Protein 3VDG (pdb70)

Sequence (424 aa):
SMAHNRIRITGARVTPVAFADPPLLNTVGVHQPYALRAVIQLDTDAGLTGLGETYADTVHLERLQQAAAHHAIVGRSSVFSTNVIRALISDALGGDRTGDGSGLAGMMITSSASVVDRVFSPFEVACLDVQGQVTGRPVSDLLGGAVRDDAVPFSAYLFYKWAAHPGAEPDGWGAALDPDGIVAQARRMIDEYGFSSAIKLKGGVFAPEEEEMAAVEALRAAFPDHPLRLDPNAAWTPQTSVKVAAGLEGVLEYLEDPTPGLDGMAEVAAQQAPMPLATNMCVVAFDQLPAAVAKNSVQVVLSDHHYWGGLQRSRLLAGICDTFGLGLSMHSNSHLGISLAAMVHLAAATPNLTYACDTHWPWRHEDVVAPGALNFCDGEEVQQVPATPGLGVEIDEDALAALHEQYLRCGIRDRDDTGYMRSIDPGFNASGPRW

Radius of gyration: 20.63 Å; Cα contacts (8 Å, |Δi|>4): 1015; chains: 1; bounding box: 47×49×54 Å

Secondary structure (DSSP, 8-state):
--GGG--BEEEEEEEEEEEE---BEETTEE--SEEEEEEEEEEETTS-EEEEEE---HHHHHHHHHHHHHHTT-BTT-HHHHHHHHHHHHTS---S--TTTTTTS--S-HHHHHHHHHHHHHHHHHHHHHT-BGGGGTT--SSSEEEB-EEEE-B-SSSTTS---SS--B-SHHHHHHHHHHHHHHH--SSEEEE-SSS-HHHHHHHHHHHHHH-TTS-EEEE-TT-S-HHHHHHHHHHTTTT-SEEE--SSSHHHHHHHHHH-SSPEEESSS--SGGGHHHHHHHT--SEEEE-HHHHTSHHHHHHHHHHHHHHT-EEEE---S--HHHHHHHHHHHHT-TT--SPBP--GGG----SB-SSSS-EETTEEEPP-SSBTS--B-HHHHHHHHHHHHHH---S--HHHHHHHHSTT----S---

Organism: Mycolicibacterium smegmatis (strain ATCC 700084 / mc(2)155) (NCBI:txid246196)

CATH classification: 3.30.390.10 (+1 more: 3.20.20.120)

Nearest PDB structures (foldseek):
  3vdg-assembly1_A-2  TM=1.002E+00  e=8.356E-95  Mycolicibacterium smegmatis MC2 155
  3vfc-assembly1_A-2  TM=9.867E-01  e=6.190E-87  Mycolicibacterium smegmatis MC2 155
  3va8-assembly1_A-2  TM=9.850E-01  e=1.038E-68  Fusarium graminearum
  3vc6-assembly1_A  TM=9.756E-01  e=5.191E-68  Thermobispora bispora DSM 43833
  4dhg-assembly2_D  TM=9.791E-01  e=2.654E-66  Thermobispora bispora DSM 43833

InterPro domains:
  IPR013342 Mandelate racemase, C-terminal domain [PF13378] (175-387)
  IPR013342 Mandelate racemase, C-terminal domain [SM00922] (172-266)
  IPR029017 Enolase-like, N-terminal [G3DSA:3.30.390.10] (8-395)
  IPR029017 Enolase-like, N-terminal [SSF54826] (6-138)
  IPR034593 D-galactonate dehydratase DgoD-like [PTHR48080] (31-394)
  IPR034598 D-Glucarate dehydratase-like [cd03323] (7-398)
  IPR036849 Enolase-like, C-terminal domain superfamily [G3DSA:3.20.20.120] (139-382)
  IPR036849 Enolase-like, C-terminal domain superfamily [SSF51604] (138-395)

B-factor: mean 29.94, std 13.61, range [5.94, 162.07]

Foldseek 3Di:
DDPVVFKFWAFKDKFKFWFAFAQFDALQFTFDRIAIKIWIWTAIPVRDTFIFMAAFFPVLVVLLRLLRVQRHPDGLVPLVVSLVSSCVSVVHWDWQCQFSNQSLATGFISSQLNQARSNQRSLLVVLVVVFFESLVVLQHFPDQWAFAAAEFGQHAQGDPPDDGDPLHGQDALVSRLSSVVVRCVQFQHQAYEYRASDDDLVRVLVNLVSNCVVRVRHAYEYENSAQDFLVVLLVSLVSCPPRHQEYENPHDDQQSLLSNCVRHNHWYEYCHQDVEPVSVVVNLVSVSGQEYAAESSRHRHQNSSLVVLVVCVVSRHAYEHDEDADADSSVLRVTSSLRNRPRHPDHHYDPVVRGDAHFWDDDQFGRDNRITGRGGTGGSRTHGPVVSSVVRSVVVVPVPDNTTHSNVSRCVVVVVDGSDHNPD

Structure (mmCIF, N/CA/C/O backbone):
data_3VDG
#
_entry.id   3VDG
#
_cell.length_a   94.949
_cell.length_b   94.949
_cell.length_c   259.752
_cell.angle_alpha   90.00
_cell.angle_beta   90.00
_cell.angle_gamma   120.00
#
_symmetry.space_group_name_H-M   'P 61 2 2'
#
loop_
_entity.id
_entity.type
_entity.pdbx_description
1 polymer 'Probable glucarate dehydratase'
2 non-polymer 'FORMIC ACID'
3 non-polymer 'SODIUM ION'
4 non-polymer 'CHLORIDE ION'
5 non-polymer 'ACETATE ION'
6 water water
#
loop_
_atom_site.group_PDB
_atom_site.id
_atom_site.type_symbol
_atom_site.label_atom_id
_atom_site.label_alt_id
_atom_site.label_comp_id
_atom_site.label_asym_id
_atom_site.label_entity_id
_atom_site.label_seq_id
_atom_site.pdbx_PDB_ins_code
_atom_site.Cartn_x
_atom_site.Cartn_y
_atom_site.Cartn_z
_atom_site.occupancy
_atom_site.B_iso_or_equiv
_atom_site.auth_seq_id
_atom_site.auth_comp_id
_atom_site.auth_asym_id
_atom_site.auth_atom_id
_atom_site.pdbx_PDB_model_num
ATOM 1 N N . SER A 1 22 ? 93.513 63.833 22.663 1.00 48.74 0 SER A N 1
ATOM 2 C CA . SER A 1 22 ? 92.545 64.200 21.570 1.00 93.31 0 SER A CA 1
ATOM 3 C C . SER A 1 22 ? 91.048 64.192 21.968 1.00 42.80 0 SER A C 1
ATOM 4 O O . SER A 1 22 ? 90.274 65.029 21.491 1.00 69.49 0 SER A O 1
ATOM 7 N N . MET A 1 23 ? 90.628 63.248 22.809 1.00 56.97 1 MET A N 1
ATOM 8 C CA . MET A 1 23 ? 89.217 63.197 23.233 1.00 42.06 1 MET A CA 1
ATOM 9 C C . MET A 1 23 ? 88.994 63.773 24.628 1.00 29.49 1 MET A C 1
ATOM 10 O O . MET A 1 23 ? 89.147 63.072 25.630 1.00 25.07 1 MET A O 1
ATOM 15 N N . ALA A 1 24 ? 88.636 65.051 24.679 1.00 21.34 2 ALA A N 1
ATOM 16 C CA . ALA A 1 24 ? 88.379 65.710 25.955 1.00 21.70 2 ALA A CA 1
ATOM 17 C C . ALA A 1 24 ? 87.268 64.934 26.682 1.00 20.45 2 ALA A C 1
ATOM 18 O O . ALA A 1 24 ? 86.307 64.487 26.045 1.00 22.60 2 ALA A O 1
ATOM 20 N N . HIS A 1 25 ? 87.427 64.763 28.002 1.00 21.42 3 HIS A N 1
ATOM 21 C CA . HIS A 1 25 ? 86.459 64.082 28.879 1.00 22.49 3 HIS A CA 1
ATOM 22 C C . HIS A 1 25 ? 86.202 62.686 28.440 1.00 25.60 3 HIS A C 1
ATOM 23 O O . HIS A 1 25 ? 85.169 62.106 28.786 1.00 22.49 3 HIS A O 1
ATOM 30 N N . ASN A 1 26 ? 87.151 62.131 27.685 1.00 21.42 4 ASN A N 1
ATOM 31 C CA . ASN A 1 26 ? 87.028 60.779 27.152 1.00 27.46 4 ASN A CA 1
ATOM 32 C C . ASN A 1 26 ? 85.706 60.619 26.390 1.00 28.76 4 ASN A C 1
ATOM 33 O O . ASN A 1 26 ? 85.071 59.545 26.389 1.00 25.05 4 ASN A O 1
ATOM 38 N N . ARG A 1 27 ? 85.311 61.694 25.721 1.00 20.35 5 ARG A N 1
ATOM 39 C CA . ARG A 1 27 ? 83.993 61.772 25.087 1.00 21.34 5 ARG A CA 1
ATOM 40 C C . ARG A 1 27 ? 84.110 61.995 23.583 1.00 27.68 5 ARG A C 1
ATOM 41 O O . ARG A 1 27 ? 84.906 62.829 23.116 1.00 21.61 5 ARG A O 1
ATOM 49 N N . ILE A 1 28 ? 83.333 61.229 22.824 1.00 17.73 6 ILE A N 1
ATOM 50 C CA . ILE A 1 28 ? 83.241 61.431 21.371 1.00 16.29 6 ILE A CA 1
ATOM 51 C C . ILE A 1 28 ? 81.772 61.446 20.978 1.00 20.41 6 ILE A C 1
ATOM 52 O O . ILE A 1 28 ? 81.058 60.452 21.109 1.00 21.62 6 ILE A O 1
ATOM 57 N N . ARG A 1 29 ? 81.311 62.597 20.533 1.00 18.00 7 ARG A N 1
ATOM 58 C CA . ARG A 1 29 ? 79.897 62.809 20.395 1.00 20.28 7 ARG A CA 1
ATOM 59 C C . ARG A 1 29 ? 79.569 63.429 19.040 1.00 21.54 7 ARG A C 1
ATOM 60 O O . ARG A 1 29 ? 80.440 63.975 18.347 1.00 22.61 7 ARG A O 1
ATOM 68 N N . ILE A 1 30 ? 78.307 63.333 18.673 1.00 22.22 8 ILE A N 1
ATOM 69 C CA . ILE A 1 30 ? 77.855 63.731 17.356 1.00 23.59 8 ILE A CA 1
ATOM 70 C C . ILE A 1 30 ? 77.746 65.254 17.270 1.00 20.84 8 ILE A C 1
ATOM 71 O O . ILE A 1 30 ? 77.185 65.883 18.174 1.00 21.96 8 ILE A O 1
ATOM 76 N N . THR A 1 31 ? 78.266 65.833 16.184 1.00 21.63 9 THR A N 1
ATOM 77 C CA . THR A 1 31 ? 78.137 67.273 15.962 1.00 25.50 9 THR A CA 1
ATOM 78 C C . THR A 1 31 ? 77.124 67.584 14.853 1.00 33.67 9 THR A C 1
ATOM 79 O O . THR A 1 31 ? 76.619 68.689 14.756 1.00 25.65 9 THR A O 1
ATOM 83 N N . GLY A 1 32 ? 76.802 66.595 14.029 1.00 23.62 10 GLY A N 1
ATOM 84 C CA . GLY A 1 32 ? 75.875 66.815 12.922 1.00 23.29 10 GLY A CA 1
ATOM 85 C C . GLY A 1 32 ? 75.871 65.612 12.003 1.00 26.91 10 GLY A C 1
ATOM 86 O O . GLY A 1 32 ? 76.672 64.692 12.177 1.00 24.14 10 GLY A O 1
ATOM 87 N N . ALA A 1 33 ? 74.944 65.600 11.047 1.00 23.58 11 ALA A N 1
ATOM 88 C CA . ALA A 1 33 ? 74.927 64.579 10.009 1.00 26.93 11 ALA A CA 1
ATOM 89 C C . ALA A 1 33 ? 74.655 65.232 8.662 1.00 33.38 11 ALA A C 1
ATOM 90 O O . ALA A 1 33 ? 73.825 66.134 8.549 1.00 29.38 11 ALA A O 1
ATOM 92 N N . ARG A 1 34 ? 75.370 64.775 7.648 1.00 21.19 12 ARG A N 1
ATOM 93 C CA . ARG A 1 34 ? 75.117 65.166 6.265 1.00 24.39 12 ARG A CA 1
ATOM 94 C C . ARG A 1 34 ? 74.411 63.994 5.582 1.00 28.41 12 ARG A C 1
ATOM 95 O O . ARG A 1 34 ? 74.955 62.894 5.535 1.00 26.89 12 ARG A O 1
ATOM 103 N N . VAL A 1 35 ? 73.196 64.230 5.095 1.00 24.57 13 VAL A N 1
ATOM 104 C CA . VAL A 1 35 ? 72.410 63.217 4.382 1.00 25.00 13 VAL A CA 1
ATOM 105 C C . VAL A 1 35 ? 72.406 63.545 2.879 1.00 25.34 13 VAL A C 1
ATOM 106 O O . VAL A 1 35 ? 71.946 64.612 2.483 1.00 25.04 13 VAL A O 1
ATOM 110 N N . THR A 1 36 ? 72.925 62.639 2.053 1.00 23.84 14 THR A N 1
ATOM 111 C CA . THR A 1 36 ? 73.051 62.871 0.614 1.00 22.90 14 THR A CA 1
ATOM 112 C C . THR A 1 36 ? 72.249 61.829 -0.168 1.00 27.37 14 THR A C 1
ATOM 113 O O . THR A 1 36 ? 72.641 60.660 -0.231 1.00 22.11 14 THR A O 1
ATOM 117 N N . PRO A 1 37 ? 71.130 62.246 -0.782 1.00 24.83 15 PRO A N 1
ATOM 118 C CA . PRO A 1 37 ? 70.424 61.269 -1.628 1.00 26.93 15 PRO A CA 1
ATOM 119 C C . PRO A 1 37 ? 71.199 61.003 -2.924 1.00 28.29 15 PRO A C 1
ATOM 120 O O . PRO A 1 37 ? 71.798 61.918 -3.483 1.00 26.75 15 PRO A O 1
ATOM 124 N N . VAL A 1 38 ? 71.246 59.746 -3.360 1.00 23.67 16 VAL A N 1
ATOM 125 C CA . VAL A 1 38 ? 71.942 59.373 -4.584 1.00 22.39 16 VAL A CA 1
ATOM 126 C C . VAL A 1 38 ? 71.026 58.504 -5.445 1.00 26.05 16 VAL A C 1
ATOM 127 O O . VAL A 1 38 ? 70.038 57.956 -4.947 1.00 23.62 16 VAL A O 1
ATOM 131 N N . ALA A 1 39 ? 71.346 58.377 -6.731 1.00 24.42 17 ALA A N 1
ATOM 132 C CA . ALA A 1 39 ? 70.590 57.483 -7.623 1.00 25.31 17 ALA A CA 1
ATOM 133 C C . ALA A 1 39 ? 71.578 56.773 -8.527 1.00 24.91 17 ALA A C 1
ATOM 134 O O . ALA A 1 39 ? 72.568 57.358 -8.973 1.00 26.23 17 ALA A O 1
ATOM 136 N N . PHE A 1 40 ? 71.334 55.493 -8.768 1.00 22.17 18 PHE A N 1
ATOM 137 C CA . PHE A 1 40 ? 72.195 54.704 -9.622 1.00 25.12 18 PHE A CA 1
ATOM 138 C C . PHE A 1 40 ? 71.341 53.843 -10.555 1.00 27.29 18 PHE A C 1
ATOM 139 O O . PHE A 1 40 ? 70.237 53.456 -10.201 1.00 25.77 18 PHE A O 1
ATOM 147 N N . ALA A 1 41 ? 71.866 53.569 -11.743 1.00 25.31 19 ALA A N 1
ATOM 148 C CA . ALA A 1 41 ? 71.158 52.816 -12.781 1.00 29.21 19 ALA A CA 1
ATOM 149 C C . ALA A 1 41 ? 70.747 51.428 -12.335 1.00 34.58 19 ALA A C 1
ATOM 150 O O . ALA A 1 41 ? 71.514 50.699 -11.678 1.00 27.86 19 ALA A O 1
ATOM 152 N N . ASP A 1 42 ? 69.533 51.062 -12.733 1.00 23.06 20 ASP A N 1
ATOM 153 C CA . ASP A 1 42 ? 68.933 49.768 -12.370 1.00 24.86 20 ASP A CA 1
ATOM 154 C C . ASP A 1 42 ? 68.219 49.273 -13.626 1.00 29.48 20 ASP A C 1
ATOM 155 O O . ASP A 1 42 ? 67.550 50.066 -14.300 1.00 24.64 20 ASP A O 1
ATOM 160 N N . PRO A 1 43 ? 68.356 47.981 -13.953 1.00 25.67 21 PRO A N 1
ATOM 161 C CA . PRO A 1 43 ? 67.673 47.435 -15.126 1.00 25.42 21 PRO A CA 1
ATOM 162 C C . PRO A 1 43 ? 66.171 47.230 -14.879 1.00 25.00 21 PRO A C 1
ATOM 163 O O . PRO A 1 43 ? 65.715 47.326 -13.739 1.00 22.02 21 PRO A O 1
ATOM 167 N N . PRO A 1 44 ? 65.403 46.943 -15.947 1.00 27.51 22 PRO A N 1
ATOM 168 C CA . PRO A 1 44 ? 63.956 46.793 -15.794 1.00 23.68 22 PRO A CA 1
ATOM 169 C C . PRO A 1 44 ? 63.593 45.441 -15.201 1.00 27.77 22 PRO A C 1
ATOM 170 O O . PRO A 1 44 ? 62.999 44.607 -15.883 1.00 23.33 22 PRO A O 1
ATOM 174 N N . LEU A 1 45 ? 63.945 45.234 -13.929 1.00 24.02 23 LEU A N 1
ATOM 175 C CA . LEU A 1 45 ? 63.691 43.980 -13.217 1.00 27.53 23 LEU A CA 1
ATOM 176 C C . LEU A 1 45 ? 62.215 43.892 -12.829 1.00 20.60 23 LEU A C 1
ATOM 177 O O . LEU A 1 45 ? 61.642 44.837 -12.295 1.00 24.18 23 LEU A O 1
ATOM 182 N N . LEU A 1 46 ? 61.606 42.742 -13.084 1.00 23.48 24 LEU A N 1
ATOM 183 C CA . LEU A 1 46 ? 60.167 42.583 -12.881 1.00 21.79 24 LEU A CA 1
ATOM 184 C C . LEU A 1 46 ? 59.887 41.965 -11.525 1.00 18.79 24 LEU A C 1
ATOM 185 O O . LEU A 1 46 ? 60.659 41.123 -11.048 1.00 20.05 24 LEU A O 1
ATOM 190 N N . ASN A 1 47 ? 58.771 42.373 -10.910 1.00 18.86 25 ASN A N 1
ATOM 191 C CA . ASN A 1 47 ? 58.282 41.715 -9.729 1.00 19.93 25 ASN A CA 1
ATOM 192 C C . ASN A 1 47 ? 56.771 41.706 -9.755 1.00 18.58 25 ASN A C 1
ATOM 193 O O . ASN A 1 47 ? 56.154 42.160 -10.739 1.00 22.59 25 ASN A O 1
ATOM 198 N N . THR A 1 48 ? 56.162 41.167 -8.709 1.00 19.75 26 THR A N 1
ATOM 199 C CA . THR A 1 48 ? 54.718 40.943 -8.762 1.00 20.61 26 THR A CA 1
ATOM 200 C C . THR A 1 48 ? 53.924 42.260 -8.742 1.00 22.87 26 THR A C 1
ATOM 201 O O . THR A 1 48 ? 52.740 42.270 -9.087 1.00 20.56 26 THR A O 1
ATOM 205 N N . VAL A 1 49 ? 54.564 43.375 -8.371 1.00 22.54 27 VAL A N 1
ATOM 206 C CA . VAL A 1 49 ? 53.818 44.638 -8.305 1.00 19.91 27 VAL A CA 1
ATOM 207 C C . VAL A 1 49 ? 54.185 45.644 -9.395 1.00 18.46 27 VAL A C 1
ATOM 208 O O . VAL A 1 49 ? 53.641 46.752 -9.433 1.00 20.32 27 VAL A O 1
ATOM 212 N N . GLY A 1 50 ? 55.095 45.271 -10.280 1.00 20.60 28 GLY A N 1
ATOM 213 C CA . GLY A 1 50 ? 55.544 46.218 -11.301 1.00 23.28 28 GLY A CA 1
ATOM 214 C C . GLY A 1 50 ? 56.907 45.900 -11.870 1.00 22.25 28 GLY A C 1
ATOM 215 O O . GLY A 1 50 ? 57.241 44.731 -12.117 1.00 22.05 28 GLY A O 1
ATOM 216 N N . VAL A 1 51 ? 57.692 46.952 -12.104 1.00 20.58 29 VAL A N 1
ATOM 217 C CA . VAL A 1 51 ? 59.018 46.803 -12.692 1.00 19.44 29 VAL A CA 1
ATOM 218 C C . VAL A 1 51 ? 59.921 47.871 -12.066 1.00 23.34 29 VAL A C 1
ATOM 219 O O . VAL A 1 51 ? 59.451 48.957 -11.740 1.00 21.90 29 VAL A O 1
ATOM 223 N N . HIS A 1 52 ? 61.206 47.574 -11.868 1.00 22.77 30 HIS A N 1
ATOM 224 C CA . HIS A 1 52 ? 62.097 48.592 -11.260 1.00 23.34 30 HIS A CA 1
ATOM 225 C C . HIS A 1 52 ? 62.212 49.797 -12.136 1.00 24.98 30 HIS A C 1
ATOM 226 O O . HIS A 1 52 ? 62.304 49.669 -13.351 1.00 25.15 30 HIS A O 1
ATOM 233 N N . GLN A 1 53 ? 62.244 50.976 -11.520 1.00 24.67 31 GLN A N 1
ATOM 234 C CA . GLN A 1 53 ? 62.562 52.234 -12.214 1.00 23.96 31 GLN A CA 1
ATOM 235 C C . GLN A 1 53 ? 63.999 52.241 -12.750 1.00 27.91 31 GLN A C 1
ATOM 236 O O . GLN A 1 53 ? 64.830 51.454 -12.298 1.00 24.37 31 GLN A O 1
ATOM 242 N N . PRO A 1 54 ? 64.296 53.104 -13.740 1.00 24.77 32 PRO A N 1
ATOM 243 C CA . PRO A 1 54 ? 65.655 53.122 -14.321 1.00 28.43 32 PRO A CA 1
ATOM 244 C C . PRO A 1 54 ? 66.762 53.586 -13.357 1.00 23.68 32 PRO A C 1
ATOM 245 O O . PRO A 1 54 ? 67.946 53.382 -13.636 1.00 25.53 32 PRO A O 1
ATOM 249 N N . TYR A 1 55 ? 66.382 54.250 -12.272 1.00 25.91 33 TYR A N 1
ATOM 250 C CA . TYR A 1 55 ? 67.319 54.515 -11.174 1.00 25.20 33 TYR A CA 1
ATOM 251 C C . TYR A 1 55 ? 66.721 54.086 -9.843 1.00 24.20 33 TYR A C 1
ATOM 252 O O . TYR A 1 55 ? 65.530 54.304 -9.571 1.00 25.95 33 TYR A O 1
ATOM 261 N N . ALA A 1 56 ? 67.571 53.484 -9.020 1.00 23.86 34 ALA A N 1
ATOM 262 C CA . ALA A 1 56 ? 67.235 53.150 -7.644 1.00 23.48 34 ALA A CA 1
ATOM 263 C C . ALA A 1 56 ? 67.768 54.297 -6.771 1.00 25.51 34 ALA A C 1
ATOM 264 O O . ALA A 1 56 ? 68.811 54.876 -7.095 1.00 28.20 34 ALA A O 1
ATOM 266 N N . LEU A 1 57 ? 67.069 54.613 -5.681 1.00 22.84 35 LEU A N 1
ATOM 267 C CA . LEU A 1 57 ? 67.461 55.728 -4.790 1.00 23.03 35 LEU A CA 1
ATOM 268 C C . LEU A 1 57 ? 67.991 55.235 -3.441 1.00 26.22 35 LEU A C 1
ATOM 269 O O . LEU A 1 57 ? 67.449 54.290 -2.880 1.00 22.34 35 LEU A O 1
ATOM 274 N N . ARG A 1 58 ? 69.039 55.869 -2.918 1.00 23.27 36 ARG A N 1
ATOM 275 C CA . ARG A 1 58 ? 69.503 55.612 -1.537 1.00 18.71 36 ARG A CA 1
ATOM 276 C C . ARG A 1 58 ? 69.904 56.949 -0.922 1.00 22.70 36 ARG A C 1
ATOM 277 O O . ARG A 1 58 ? 70.081 57.943 -1.648 1.00 22.55 36 ARG A O 1
ATOM 285 N N . ALA A 1 59 ? 69.982 56.995 0.405 1.00 20.71 37 ALA A N 1
ATOM 286 C CA . ALA A 1 59 ? 70.475 58.179 1.113 1.00 20.21 37 ALA A CA 1
ATOM 287 C C . ALA A 1 59 ? 71.732 57.758 1.860 1.00 28.52 37 ALA A C 1
ATOM 288 O O . ALA A 1 59 ? 71.748 56.738 2.548 1.00 24.27 37 ALA A O 1
ATOM 290 N N . VAL A 1 60 ? 72.797 58.515 1.668 1.00 20.88 38 VAL A N 1
ATOM 291 C CA . VAL A 1 60 ? 74.062 58.286 2.373 1.00 19.29 38 VAL A CA 1
ATOM 292 C C . VAL A 1 60 ? 74.107 59.189 3.586 1.00 20.27 38 VAL A C 1
ATOM 293 O O . VAL A 1 60 ? 73.868 60.414 3.483 1.00 23.55 38 VAL A O 1
ATOM 297 N N . ILE A 1 61 ? 74.374 58.591 4.746 1.00 17.02 39 ILE A N 1
ATOM 298 C CA . ILE A 1 61 ? 74.553 59.333 5.989 1.00 18.91 39 ILE A CA 1
ATOM 299 C C . ILE A 1 61 ? 76.032 59.441 6.290 1.00 23.99 39 ILE A C 1
ATOM 300 O O . ILE A 1 61 ? 76.741 58.438 6.322 1.00 20.51 39 ILE A O 1
ATOM 305 N N . GLN A 1 62 ? 76.495 60.672 6.487 1.00 19.01 40 GLN A N 1
ATOM 306 C CA . GLN A 1 62 ? 77.849 60.908 6.993 1.00 20.39 40 GLN A CA 1
ATOM 307 C C . GLN A 1 62 ? 77.641 61.520 8.365 1.00 25.82 40 GLN A C 1
ATOM 308 O O . GLN A 1 62 ? 77.075 62.615 8.496 1.00 21.82 40 GLN A O 1
ATOM 314 N N . LEU A 1 63 ? 78.028 60.783 9.401 1.00 20.65 41 LEU A N 1
ATOM 315 C CA . LEU A 1 63 ? 77.722 61.202 10.762 1.00 18.08 41 LEU A CA 1
ATOM 316 C C . LEU A 1 63 ? 79.017 61.777 11.332 1.00 18.24 41 LEU A C 1
ATOM 317 O O . LEU A 1 63 ? 79.999 61.055 11.488 1.00 22.22 41 LEU A O 1
ATOM 322 N N . ASP A 1 64 ? 79.009 63.077 11.623 1.00 23.12 42 ASP A N 1
ATOM 323 C CA . ASP A 1 64 ? 80.209 63.806 12.043 1.00 21.44 42 ASP A CA 1
ATOM 324 C C . ASP A 1 64 ? 80.305 63.936 13.564 1.00 20.43 42 ASP A C 1
ATOM 325 O O . ASP A 1 64 ? 79.286 64.085 14.243 1.00 23.47 42 ASP A O 1
ATOM 330 N N . THR A 1 65 ? 81.527 63.889 14.094 1.00 22.34 43 THR A N 1
ATOM 331 C CA . THR A 1 65 ? 81.746 63.921 15.550 1.00 25.08 43 THR A CA 1
ATOM 332 C C . THR A 1 65 ? 82.762 65.005 15.934 1.00 30.92 43 THR A C 1
ATOM 333 O O . THR A 1 65 ? 83.497 65.507 15.084 1.00 24.44 43 THR A O 1
ATOM 337 N N . ASP A 1 66 ? 82.844 65.321 17.224 1.00 25.68 44 ASP A N 1
ATOM 338 C CA . ASP A 1 66 ? 83.778 66.358 17.672 1.00 29.59 44 ASP A CA 1
ATOM 339 C C . ASP A 1 66 ? 85.214 65.844 17.695 1.00 30.85 44 ASP A C 1
ATOM 340 O O . ASP A 1 66 ? 86.143 66.606 17.946 1.00 36.00 44 ASP A O 1
ATOM 345 N N . ALA A 1 67 ? 85.401 64.555 17.420 1.00 28.14 45 ALA A N 1
ATOM 346 C CA . ALA A 1 67 ? 86.745 63.989 17.259 1.00 26.81 45 ALA A CA 1
ATOM 347 C C . ALA A 1 67 ? 87.215 64.129 15.805 1.00 31.70 45 ALA A C 1
ATOM 348 O O . ALA A 1 67 ? 88.308 63.697 15.452 1.00 30.11 45 ALA A O 1
ATOM 350 N N . GLY A 1 68 ? 86.373 64.696 14.946 1.00 28.80 46 GLY A N 1
ATOM 351 C CA . GLY A 1 68 ? 86.688 64.732 13.512 1.00 33.65 46 GLY A CA 1
ATOM 352 C C . GLY A 1 68 ? 86.642 63.366 12.823 1.00 37.54 46 GLY A C 1
ATOM 353 O O . GLY A 1 68 ? 87.168 63.203 11.738 1.00 28.55 46 GLY A O 1
ATOM 354 N N . LEU A 1 69 ? 86.025 62.367 13.442 1.00 25.47 47 LEU A N 1
ATOM 355 C CA . LEU A 1 69 ? 85.835 61.071 12.765 1.00 22.09 47 LEU A CA 1
ATOM 356 C C . LEU A 1 69 ? 84.428 61.048 12.174 1.00 27.15 47 LEU A C 1
ATOM 357 O O . LEU A 1 69 ? 83.496 61.537 12.794 1.00 29.02 47 LEU A O 1
ATOM 362 N N . THR A 1 70 ? 84.271 60.488 10.982 1.00 21.64 48 THR A N 1
ATOM 363 C CA . THR A 1 70 ? 82.947 60.479 10.328 1.00 21.71 48 THR A CA 1
ATOM 364 C C . THR A 1 70 ? 82.509 59.037 10.137 1.00 21.07 48 THR A C 1
ATOM 365 O O . THR A 1 70 ? 83.284 58.218 9.641 1.00 21.88 48 THR A O 1
ATOM 369 N N . GLY A 1 71 ? 81.276 58.728 10.528 1.00 19.84 49 GLY A N 1
ATOM 370 C CA . GLY A 1 71 ? 80.736 57.370 10.342 1.00 16.63 49 GLY A CA 1
ATOM 371 C C . GLY A 1 71 ? 79.765 57.352 9.153 1.00 17.15 49 GLY A C 1
ATOM 372 O O . GLY A 1 71 ? 79.127 58.366 8.835 1.00 19.63 49 GLY A O 1
ATOM 373 N N . LEU A 1 72 ? 79.620 56.190 8.523 1.00 18.11 50 LEU A N 1
ATOM 374 C CA . LEU A 1 72 ? 78.789 56.069 7.326 1.00 19.69 50 LEU A CA 1
ATOM 375 C C . LEU A 1 72 ? 77.612 55.142 7.605 1.00 20.75 50 LEU A C 1
ATOM 376 O O . LEU A 1 72 ? 77.756 54.135 8.302 1.00 20.60 50 LEU A O 1
ATOM 381 N N . GLY A 1 73 ? 76.455 55.491 7.041 1.00 18.95 51 GLY A N 1
ATOM 382 C CA . GLY A 1 73 ? 75.275 54.632 7.061 1.00 15.69 51 GLY A CA 1
ATOM 383 C C . GLY A 1 73 ? 74.597 54.811 5.704 1.00 19.43 51 GLY A C 1
ATOM 384 O O . GLY A 1 73 ? 74.914 55.757 4.965 1.00 19.88 51 GLY A O 1
ATOM 385 N N . GLU A 1 74 ? 73.637 53.942 5.391 1.00 22.21 52 GLU A N 1
ATOM 386 C CA . GLU A 1 74 ? 72.957 53.994 4.093 1.00 19.13 52 GLU A CA 1
ATOM 387 C C . GLU A 1 74 ? 71.544 53.504 4.291 1.00 21.67 52 GLU A C 1
ATOM 388 O O . GLU A 1 74 ? 71.308 52.538 5.034 1.00 20.63 52 GLU A O 1
ATOM 394 N N . THR A 1 75 ? 70.596 54.169 3.636 1.00 20.08 53 THR A N 1
ATOM 395 C CA . THR A 1 75 ? 69.189 53.840 3.829 1.00 18.70 53 THR A CA 1
ATOM 396 C C . THR A 1 75 ? 68.399 54.218 2.570 1.00 20.83 53 THR A C 1
ATOM 397 O O . THR A 1 75 ? 68.994 54.567 1.536 1.00 20.17 53 THR A O 1
ATOM 401 N N . TYR A 1 76 ? 67.077 54.143 2.646 1.00 20.97 54 TYR A N 1
ATOM 402 C CA . TYR A 1 76 ? 66.199 54.539 1.527 1.00 20.62 54 TYR A CA 1
ATOM 403 C C . TYR A 1 76 ? 66.231 56.051 1.312 1.00 25.31 54 TYR A C 1
ATOM 404 O O . TYR A 1 76 ? 66.746 56.788 2.150 1.00 22.40 54 TYR A O 1
ATOM 413 N N . ALA A 1 77 ? 65.642 56.525 0.214 1.00 23.75 55 ALA A N 1
ATOM 414 C CA . ALA A 1 77 ? 65.635 57.966 -0.071 1.00 23.86 55 ALA A CA 1
ATOM 415 C C . ALA A 1 77 ? 64.286 58.543 -0.474 1.00 32.41 55 ALA A C 1
ATOM 416 O O . ALA A 1 77 ? 64.235 59.621 -1.067 1.00 29.49 55 ALA A O 1
ATOM 418 N N . ASP A 1 78 ? 63.195 57.858 -0.157 1.00 24.45 56 ASP A N 1
ATOM 419 C CA . ASP A 1 78 ? 61.878 58.463 -0.398 1.00 25.32 56 ASP A CA 1
ATOM 420 C C . ASP A 1 78 ? 61.766 59.828 0.287 1.00 29.82 56 ASP A C 1
ATOM 421 O O . ASP A 1 78 ? 62.373 60.057 1.322 1.00 24.96 56 ASP A O 1
ATOM 426 N N . THR A 1 79 ? 60.966 60.726 -0.287 1.00 30.49 57 THR A N 1
ATOM 427 C CA . THR A 1 79 ? 60.749 62.073 0.261 1.00 28.75 57 THR A CA 1
ATOM 428 C C . THR A 1 79 ? 60.502 62.141 1.773 1.00 25.10 57 THR A C 1
ATOM 429 O O . THR A 1 79 ? 61.189 62.859 2.507 1.00 26.84 57 THR A O 1
ATOM 433 N N . VAL A 1 80 ? 59.502 61.412 2.238 1.00 20.72 58 VAL A N 1
ATOM 434 C CA . VAL A 1 80 ? 59.125 61.481 3.652 1.00 23.21 58 VAL A CA 1
ATOM 435 C C . VAL A 1 80 ? 60.248 60.910 4.543 1.00 25.10 58 VAL A C 1
ATOM 436 O O . VAL A 1 80 ? 60.477 61.386 5.650 1.00 21.85 58 VAL A O 1
ATOM 440 N N . HIS A 1 81 ? 60.962 59.898 4.052 1.00 21.63 59 HIS A N 1
ATOM 441 C CA . HIS A 1 81 ? 62.093 59.337 4.800 1.00 25.81 59 HIS A CA 1
ATOM 442 C C . HIS A 1 81 ? 63.214 60.346 4.943 1.00 23.93 59 HIS A C 1
ATOM 443 O O . HIS A 1 81 ? 63.810 60.465 6.002 1.00 22.58 59 HIS A O 1
ATOM 450 N N . LEU A 1 82 ? 63.527 61.082 3.880 1.00 20.63 60 LEU A N 1
ATOM 451 C CA . LEU A 1 82 ? 64.551 62.139 3.965 1.00 22.58 60 LEU A CA 1
ATOM 452 C C . LEU A 1 82 ? 64.233 63.196 5.028 1.00 27.41 60 LEU A C 1
ATOM 453 O O . LEU A 1 82 ? 65.131 63.673 5.749 1.00 25.16 60 LEU A O 1
ATOM 458 N N . GLU A 1 83 ? 62.969 63.582 5.109 1.00 24.58 61 GLU A N 1
ATOM 459 C CA . GLU A 1 83 ? 62.506 64.510 6.148 1.00 25.00 61 GLU A CA 1
ATOM 460 C C . GLU A 1 83 ? 62.676 63.907 7.531 1.00 27.19 61 GLU A C 1
ATOM 461 O O . GLU A 1 83 ? 63.080 64.595 8.471 1.00 25.34 61 GLU A O 1
ATOM 467 N N . ARG A 1 84 ? 62.327 62.633 7.680 1.00 21.40 62 ARG A N 1
ATOM 468 C CA . ARG A 1 84 ? 62.517 61.979 8.978 1.00 19.21 62 ARG A CA 1
ATOM 469 C C . ARG A 1 84 ? 63.993 61.894 9.347 1.00 20.22 62 ARG A C 1
ATOM 470 O O . ARG A 1 84 ? 64.356 62.078 10.512 1.00 21.84 62 ARG A O 1
ATOM 478 N N . LEU A 1 85 ? 64.836 61.597 8.365 1.00 21.20 63 LEU A N 1
ATOM 479 C CA . LEU A 1 85 ? 66.265 61.498 8.629 1.00 21.81 63 LEU A CA 1
ATOM 480 C C . LEU A 1 85 ? 66.789 62.857 9.117 1.00 28.05 63 LEU A C 1
ATOM 481 O O . LEU A 1 85 ? 67.630 62.912 10.008 1.00 22.55 63 LEU A O 1
ATOM 486 N N . GLN A 1 86 ? 66.296 63.930 8.542 1.00 23.41 64 GLN A N 1
ATOM 487 C CA A GLN A 1 86 ? 66.720 65.288 8.949 0.50 25.62 64 GLN A CA 1
ATOM 488 C CA B GLN A 1 86 ? 66.700 65.256 8.946 0.50 26.45 64 GLN A CA 1
ATOM 489 C C . GLN A 1 86 ? 66.268 65.564 10.376 1.00 23.75 64 GLN A C 1
ATOM 490 O O . GLN A 1 86 ? 67.007 66.072 11.133 1.00 28.42 64 GLN A O 1
ATOM 501 N N . ALA A 1 87 ? 65.056 65.196 10.727 1.00 26.00 65 ALA A N 1
ATOM 502 C CA . ALA A 1 87 ? 64.572 65.394 12.088 1.00 25.16 65 ALA A CA 1
ATOM 503 C C . ALA A 1 87 ? 65.387 64.556 13.110 1.00 26.85 65 ALA A C 1
ATOM 504 O O . ALA A 1 87 ? 65.686 65.017 14.211 1.00 26.66 65 ALA A O 1
ATOM 506 N N . ALA A 1 88 ? 65.768 63.346 12.717 1.00 24.87 66 ALA A N 1
ATOM 507 C CA . ALA A 1 88 ? 66.566 62.458 13.562 1.00 23.78 66 ALA A CA 1
ATOM 508 C C . ALA A 1 88 ? 67.938 63.053 13.778 1.00 20.63 66 ALA A C 1
ATOM 509 O O . ALA A 1 88 ? 68.443 63.088 14.897 1.00 24.62 66 ALA A O 1
ATOM 511 N N . ALA A 1 89 ? 68.555 63.491 12.690 1.00 21.68 67 ALA A N 1
ATOM 512 C CA . ALA A 1 89 ? 69.887 64.087 12.763 1.00 22.00 67 ALA A CA 1
ATOM 513 C C . ALA A 1 89 ? 69.896 65.248 13.754 1.00 32.20 67 ALA A C 1
ATOM 514 O O . ALA A 1 89 ? 70.821 65.378 14.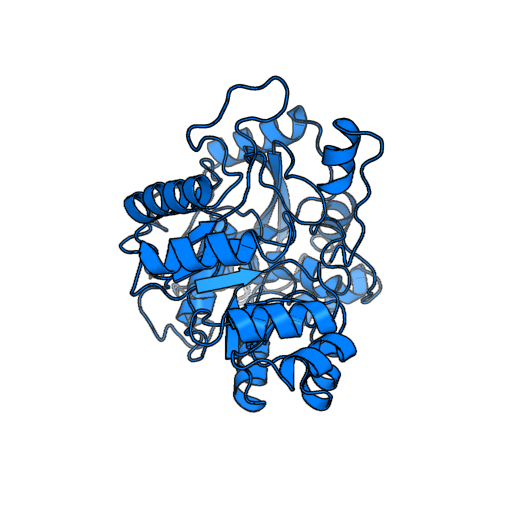566 1.00 28.26 67 ALA A O 1
ATOM 516 N N . HIS A 1 90 ? 68.870 66.092 13.700 1.00 27.10 68 HIS A N 1
ATOM 517 C CA A HIS A 1 90 ? 68.800 67.250 14.598 0.50 27.05 68 HIS A CA 1
ATOM 518 C CA B HIS A 1 90 ? 68.805 67.249 14.596 0.50 28.22 68 HIS A CA 1
ATOM 519 C C . HIS A 1 90 ? 68.661 66.810 16.032 1.00 28.08 68 HIS A C 1
ATOM 520 O O . HIS A 1 90 ? 69.294 67.366 16.943 1.00 24.71 68 HIS A O 1
ATOM 533 N N . ALA A 1 91 ? 67.851 65.781 16.256 1.00 22.57 69 ALA A N 1
ATOM 534 C CA . ALA A 1 91 ? 67.576 65.281 17.611 1.00 20.78 69 ALA A CA 1
ATOM 535 C C . ALA A 1 91 ? 68.781 64.664 18.325 1.00 25.84 69 ALA A C 1
ATOM 536 O O . ALA A 1 91 ? 68.808 64.580 19.558 1.00 23.76 69 ALA A O 1
ATOM 538 N N . ILE A 1 92 ? 69.761 64.186 17.576 1.00 18.14 70 ILE A N 1
ATOM 539 C CA . ILE A 1 92 ? 70.841 63.414 18.223 1.00 23.83 70 ILE A CA 1
ATOM 540 C C . ILE A 1 92 ? 72.161 64.160 18.303 1.00 27.12 70 ILE A C 1
ATOM 541 O O . ILE A 1 92 ? 73.136 63.621 18.803 1.00 19.47 70 ILE A O 1
ATOM 546 N N . VAL A 1 93 ? 72.199 65.402 17.824 1.00 22.11 71 VAL A N 1
ATOM 547 C CA . VAL A 1 93 ? 73.402 66.219 18.033 1.00 19.92 71 VAL A CA 1
ATOM 548 C C . VAL A 1 93 ? 73.699 66.321 19.536 1.00 24.91 71 VAL A C 1
ATOM 549 O O . VAL A 1 93 ? 72.793 66.518 20.356 1.00 25.10 71 VAL A O 1
ATOM 553 N N . GLY A 1 94 ? 74.968 66.151 19.901 1.00 21.91 72 GLY A N 1
ATOM 554 C CA . GLY A 1 94 ? 75.336 66.213 21.300 1.00 22.61 72 GLY A CA 1
ATOM 555 C C . GLY A 1 94 ? 75.209 64.882 22.025 1.00 24.84 72 GLY A C 1
ATOM 556 O O . GLY A 1 94 ? 75.114 64.863 23.241 1.00 25.17 72 GLY A O 1
ATOM 557 N N . ARG A 1 95 ? 75.214 63.761 21.299 1.00 23.55 73 ARG A N 1
ATOM 558 C CA . ARG A 1 95 ? 75.120 62.447 21.961 1.00 22.60 73 ARG A CA 1
ATOM 559 C C . ARG A 1 95 ? 76.332 61.595 21.617 1.00 22.98 73 ARG A C 1
ATOM 560 O O . ARG A 1 95 ? 76.798 61.612 20.486 1.00 19.95 73 ARG A O 1
ATOM 568 N N . SER A 1 96 ? 76.847 60.852 22.595 1.00 19.86 74 SER A N 1
ATOM 569 C CA A SER A 1 96 ? 77.982 59.952 22.396 0.50 17.66 74 SER A CA 1
ATOM 570 C CA B SER A 1 96 ? 78.010 60.016 22.330 0.50 23.65 74 SER A CA 1
ATOM 571 C C . SER A 1 96 ? 77.652 58.898 21.349 1.00 22.79 74 SER A C 1
ATOM 572 O O . SER A 1 96 ? 76.556 58.359 21.374 1.00 19.85 74 SER A O 1
ATOM 577 N N . VAL A 1 97 ? 78.603 58.556 20.485 1.00 20.97 75 VAL A N 1
ATOM 578 C CA . VAL A 1 97 ? 78.353 57.530 19.467 1.00 18.86 75 VAL A CA 1
ATOM 579 C C . VAL A 1 97 ? 78.279 56.152 20.101 1.00 21.87 75 VAL A C 1
ATOM 580 O O . VAL A 1 97 ? 77.908 55.206 19.429 1.00 17.49 75 VAL A O 1
ATOM 584 N N . PHE A 1 98 ? 78.653 56.031 21.379 1.00 18.80 76 PHE A N 1
ATOM 585 C CA . PHE A 1 98 ? 78.502 54.760 22.091 1.00 19.93 76 PHE A CA 1
ATOM 586 C C . PHE A 1 98 ? 77.126 54.639 22.756 1.00 25.39 76 PHE A C 1
ATOM 587 O O . PHE A 1 98 ? 76.743 53.564 23.230 1.00 23.87 76 PHE A O 1
ATOM 595 N N . SER A 1 99 ? 76.378 55.735 22.783 1.00 17.87 77 SER A N 1
ATOM 596 C CA . SER A 1 99 ? 75.062 55.725 23.445 1.00 19.28 77 SER A CA 1
ATOM 597 C C . SER A 1 99 ? 73.920 55.452 22.456 1.00 20.69 77 SER A C 1
ATOM 598 O O . SER A 1 99 ? 72.987 56.241 22.335 1.00 20.18 77 SER A O 1
ATOM 601 N N . THR A 1 100 ? 73.975 54.312 21.781 1.00 18.23 78 THR A N 1
ATOM 602 C CA . THR A 1 100 ? 72.990 53.999 20.761 1.00 19.55 78 THR A CA 1
ATOM 603 C C . THR A 1 100 ? 71.589 53.726 21.335 1.00 17.77 78 THR A C 1
ATOM 604 O O . THR A 1 100 ? 70.599 54.004 20.666 1.00 18.92 78 THR A O 1
ATOM 608 N N . ASN A 1 101 ? 71.499 53.220 22.567 1.00 18.26 79 ASN A N 1
ATOM 609 C CA . ASN A 1 101 ? 70.180 53.036 23.208 1.00 16.76 79 ASN A CA 1
ATOM 610 C C . ASN A 1 101 ? 69.479 54.386 23.364 1.00 15.95 79 ASN A C 1
ATOM 611 O O . ASN A 1 101 ? 68.305 54.545 23.018 1.00 20.76 79 ASN A O 1
ATOM 616 N N . VAL A 1 102 ? 70.212 55.359 23.904 1.00 15.63 80 VAL A N 1
ATOM 617 C CA . VAL A 1 102 ? 69.673 56.696 24.100 1.00 19.28 80 VAL A CA 1
ATOM 618 C C . VAL A 1 102 ? 69.309 57.319 22.746 1.00 20.17 80 VAL A C 1
ATOM 619 O O . VAL A 1 102 ? 68.287 57.988 22.618 1.00 21.66 80 VAL A O 1
ATOM 623 N N . ILE A 1 103 ? 70.155 57.101 21.740 1.00 18.52 81 ILE A N 1
ATOM 624 C CA . ILE A 1 103 ? 69.948 57.699 20.430 1.00 18.75 81 ILE A CA 1
ATOM 625 C C . ILE A 1 103 ? 68.643 57.188 19.816 1.00 22.22 81 ILE A C 1
ATOM 626 O O . ILE A 1 103 ? 67.872 57.960 19.240 1.00 21.97 81 ILE A O 1
ATOM 631 N N . ARG A 1 104 ? 68.355 55.895 19.971 1.00 17.10 82 ARG A N 1
ATOM 632 C CA . ARG A 1 104 ? 67.092 55.400 19.423 1.00 20.10 82 ARG A CA 1
ATOM 633 C C . ARG A 1 104 ? 65.914 56.075 20.111 1.00 17.11 82 ARG A C 1
ATOM 634 O O . ARG A 1 104 ? 64.918 56.447 19.455 1.00 22.28 82 ARG A O 1
ATOM 642 N N . ALA A 1 105 ? 66.001 56.219 21.432 1.00 20.05 83 ALA A N 1
ATOM 643 C CA . ALA A 1 105 ? 64.882 56.794 22.172 1.00 22.15 83 ALA A CA 1
ATOM 644 C C . ALA A 1 105 ? 64.661 58.265 21.769 1.00 24.41 83 ALA A C 1
ATOM 645 O O . ALA A 1 105 ? 63.521 58.714 21.652 1.00 25.39 83 ALA A O 1
ATOM 647 N N . LEU A 1 106 ? 65.746 59.018 21.575 1.00 17.05 84 LEU A N 1
ATOM 648 C CA . LEU A 1 106 ? 65.628 60.410 21.106 1.00 19.52 84 LEU A CA 1
ATOM 649 C C . LEU A 1 106 ? 64.963 60.488 19.738 1.00 23.12 84 LEU A C 1
ATOM 650 O O . LEU A 1 106 ? 64.189 61.412 19.446 1.00 22.35 84 LEU A O 1
ATOM 655 N N . ILE A 1 107 ? 65.279 59.525 18.882 1.00 20.43 85 ILE A N 1
ATOM 656 C CA . ILE A 1 107 ? 64.710 59.486 17.538 1.00 18.37 85 ILE A CA 1
ATOM 657 C C . ILE A 1 107 ? 63.224 59.161 17.617 1.00 22.34 85 ILE A C 1
ATOM 658 O O . ILE A 1 107 ? 62.420 59.768 16.918 1.00 22.91 85 ILE A O 1
ATOM 663 N N . SER A 1 108 ? 62.861 58.229 18.497 1.00 20.84 86 SER A N 1
ATOM 664 C CA . SER A 1 108 ? 61.469 57.875 18.678 1.00 25.69 86 SER A CA 1
ATOM 665 C C . SER A 1 108 ? 60.701 59.123 19.118 1.00 34.44 86 SER A C 1
ATOM 666 O O . SER A 1 108 ? 59.673 59.460 18.533 1.00 31.58 86 SER A O 1
ATOM 669 N N . ASP A 1 109 ? 61.219 59.822 20.128 1.00 30.50 87 ASP A N 1
ATOM 670 C CA . ASP A 1 109 ? 60.591 61.068 20.597 1.00 32.59 87 ASP A CA 1
ATOM 671 C C . ASP A 1 109 ? 60.444 62.087 19.483 1.00 33.70 87 ASP A C 1
ATOM 672 O O . ASP A 1 109 ? 59.394 62.697 19.329 1.00 33.09 87 ASP A O 1
ATOM 677 N N . ALA A 1 110 ? 61.501 62.279 18.709 1.00 24.70 88 ALA A N 1
ATOM 678 C CA . ALA A 1 110 ? 61.481 63.262 17.632 1.00 25.66 88 ALA A CA 1
ATOM 679 C C . ALA A 1 110 ? 60.444 62.934 16.566 1.00 42.66 88 ALA A C 1
ATOM 680 O O . ALA A 1 110 ? 59.870 63.828 15.966 1.00 34.89 88 ALA A O 1
ATOM 682 N N . LEU A 1 111 ? 60.222 61.651 16.302 1.00 30.32 89 LEU A N 1
ATOM 683 C CA . LEU A 1 111 ? 59.272 61.263 15.256 1.00 33.21 89 LEU A CA 1
ATOM 684 C C . LEU A 1 111 ? 57.854 61.252 15.800 1.00 40.16 89 LEU A C 1
ATOM 685 O O . LEU A 1 111 ? 56.893 61.088 15.058 1.00 42.57 89 LEU A O 1
ATOM 690 N N . GLY A 1 112 ? 57.734 61.410 17.109 1.00 37.41 90 GLY A N 1
ATOM 691 C CA . GLY A 1 112 ? 56.441 61.325 17.774 1.00 53.51 90 GLY A CA 1
ATOM 692 C C . GLY A 1 112 ? 56.002 59.891 17.988 1.00 60.15 90 GLY A C 1
ATOM 693 O O . GLY A 1 112 ? 54.809 59.602 17.952 1.00 52.42 90 GLY A O 1
ATOM 694 N N . GLY A 1 113 ? 56.964 58.991 18.202 1.00 50.21 91 GLY A N 1
ATOM 695 C CA . GLY A 1 113 ? 56.664 57.585 18.497 1.00 52.49 91 GLY A CA 1
ATOM 696 C C . GLY A 1 113 ? 56.577 56.736 17.240 1.00 53.89 91 GLY A C 1
ATOM 697 O O . GLY A 1 113 ? 56.707 57.256 16.128 1.00 53.08 91 GLY A O 1
ATOM 698 N N . ASP A 1 114 ? 56.342 55.434 17.409 1.00 62.66 92 ASP A N 1
ATOM 699 C CA . ASP A 1 114 ? 56.359 54.501 16.272 1.00 82.44 92 ASP A CA 1
ATOM 700 C C . ASP A 1 114 ? 55.054 54.477 15.471 1.00 85.29 92 ASP A C 1
ATOM 701 O O . ASP A 1 114 ? 54.201 55.344 15.644 1.00 95.85 92 ASP A O 1
ATOM 706 N N . ARG A 1 115 ? 54.901 53.486 14.594 1.00 78.56 93 ARG A N 1
ATOM 707 C CA . ARG A 1 115 ? 53.767 53.484 13.665 1.00 109.78 93 ARG A CA 1
ATOM 708 C C . ARG A 1 115 ? 53.881 52.387 12.595 1.00 139.34 93 ARG A C 1
ATOM 709 O O . ARG A 1 115 ? 54.981 51.903 12.304 1.00 80.15 93 ARG A O 1
ATOM 717 N N . THR A 1 116 ? 52.734 51.981 12.047 1.00 129.53 94 THR A N 1
ATOM 718 C CA . THR A 1 116 ? 52.661 50.911 11.044 1.00 162.07 94 THR A CA 1
ATOM 719 C C . THR A 1 116 ? 51.763 51.311 9.868 1.00 126.70 94 THR A C 1
ATOM 720 O O . THR A 1 116 ? 51.155 52.381 9.884 1.00 76.11 94 THR A O 1
ATOM 724 N N . GLY A 1 117 ? 51.683 50.449 8.854 1.00 66.00 95 GLY A N 1
ATOM 725 C CA . GLY A 1 117 ? 50.941 50.758 7.625 1.00 62.04 95 GLY A CA 1
ATOM 726 C C . GLY A 1 117 ? 51.717 51.694 6.708 1.00 108.16 95 GLY A C 1
ATOM 727 O O . GLY A 1 117 ? 51.186 52.187 5.710 1.00 75.85 95 GLY A O 1
ATOM 728 N N . ASP A 1 118 ? 52.983 51.925 7.052 1.00 77.23 96 ASP A N 1
ATOM 729 C CA . ASP A 1 118 ? 53.868 52.844 6.326 1.00 66.18 96 ASP A CA 1
ATOM 730 C C . ASP A 1 118 ? 54.861 52.059 5.446 1.00 90.28 96 ASP A C 1
ATOM 731 O O . ASP A 1 118 ? 55.693 51.287 5.949 1.00 48.69 96 ASP A O 1
ATOM 736 N N . GLY A 1 119 ? 54.772 52.256 4.131 1.00 43.61 97 GLY A N 1
ATOM 737 C CA . GLY A 1 119 ? 55.565 51.470 3.188 1.00 66.61 97 GLY A CA 1
ATOM 738 C C . GLY A 1 119 ? 56.694 52.194 2.468 1.00 96.00 97 GLY A C 1
ATOM 739 O O . GLY A 1 119 ? 57.226 51.674 1.482 1.00 47.26 97 GLY A O 1
ATOM 740 N N . SER A 1 120 ? 57.076 53.376 2.963 1.00 65.65 98 SER A N 1
ATOM 741 C CA . SER A 1 120 ? 58.089 54.217 2.295 1.00 64.78 98 SER A CA 1
ATOM 742 C C . SER A 1 120 ? 59.459 53.535 2.147 1.00 62.28 98 SER A C 1
ATOM 743 O O . SER A 1 120 ? 59.912 52.810 3.042 1.00 56.90 98 SER A O 1
ATOM 746 N N . GLY A 1 121 ? 60.095 53.766 0.998 1.00 64.18 99 GLY A N 1
ATOM 747 C CA . GLY A 1 121 ? 61.383 53.155 0.657 1.00 50.02 99 GLY A CA 1
ATOM 748 C C . GLY A 1 121 ? 61.252 51.741 0.108 1.00 49.85 99 GLY A C 1
ATOM 749 O O . GLY A 1 121 ? 62.184 51.216 -0.520 1.00 45.06 99 GLY A O 1
ATOM 750 N N . LEU A 1 122 ? 60.085 51.131 0.329 1.00 39.60 100 LEU A N 1
ATOM 751 C CA . LEU A 1 122 ? 59.880 49.696 0.057 1.00 62.24 100 LEU A CA 1
ATOM 752 C C . LEU A 1 122 ? 58.823 49.397 -1.028 1.00 72.13 100 LEU A C 1
ATOM 753 O O . LEU A 1 122 ? 58.428 48.234 -1.221 1.00 47.45 100 LEU A O 1
ATOM 758 N N . ALA A 1 123 ? 58.397 50.450 -1.734 1.00 53.18 101 ALA A N 1
ATOM 759 C CA . ALA A 1 123 ? 57.403 50.375 -2.822 1.00 58.52 101 ALA A CA 1
ATOM 760 C C . ALA A 1 123 ? 56.033 49.784 -2.436 1.00 130.57 101 ALA A C 1
ATOM 761 O O . ALA A 1 123 ? 55.385 49.123 -3.255 1.00 59.66 101 ALA A O 1
ATOM 763 N N . GLY A 1 124 ? 55.587 50.029 -1.204 1.00 65.14 102 GLY A N 1
ATOM 764 C CA . GLY A 1 124 ? 54.290 49.529 -0.744 1.00 47.75 102 GLY A CA 1
ATOM 765 C C . GLY A 1 124 ? 54.242 48.014 -0.674 1.00 68.82 102 GLY A C 1
ATOM 766 O O . GLY A 1 124 ? 53.235 47.428 -0.271 1.00 60.26 102 GLY A O 1
ATOM 767 N N . MET A 1 125 ? 55.343 47.383 -1.075 1.00 77.38 103 MET A N 1
ATOM 768 C CA A MET A 1 125 ? 55.496 45.933 -1.031 0.50 50.30 103 MET A CA 1
ATOM 769 C CA B MET A 1 125 ? 55.447 45.930 -1.021 0.50 48.81 103 MET A CA 1
ATOM 770 C C . MET A 1 125 ? 55.495 45.446 0.426 1.00 109.76 103 MET A C 1
ATOM 771 O O . MET A 1 125 ? 54.795 44.499 0.786 1.00 59.85 103 MET A O 1
ATOM 780 N N . ILE A 1 126 ? 56.303 46.107 1.255 1.00 54.79 104 ILE A N 1
ATOM 781 C CA . ILE A 1 126 ? 56.443 45.782 2.676 1.00 58.46 104 ILE A CA 1
ATOM 782 C C . ILE A 1 126 ? 56.004 46.991 3.494 1.00 53.70 104 ILE A C 1
ATOM 783 O O . ILE A 1 126 ? 56.720 47.994 3.556 1.00 58.62 104 ILE A O 1
ATOM 788 N N . THR A 1 127 ? 54.845 46.892 4.137 1.00 51.61 105 THR A N 1
ATOM 789 C CA . THR A 1 127 ? 54.249 48.060 4.787 1.00 61.70 105 THR A CA 1
ATOM 790 C C . THR A 1 127 ? 54.112 47.996 6.325 1.00 72.28 105 THR A C 1
ATOM 791 O O . THR A 1 127 ? 53.526 48.889 6.927 1.00 54.34 105 THR A O 1
ATOM 795 N N . SER A 1 128 ? 54.658 46.975 6.976 1.00 36.94 106 SER A N 1
ATOM 796 C CA A SER A 1 128 ? 54.469 46.866 8.419 0.50 39.88 106 SER A CA 1
ATOM 797 C CA B SER A 1 128 ? 54.478 46.832 8.419 0.50 42.00 106 SER A CA 1
ATOM 798 C C . SER A 1 128 ? 55.742 47.054 9.256 1.00 37.08 106 SER A C 1
ATOM 799 O O . SER A 1 128 ? 55.750 46.751 10.445 1.00 34.43 106 SER A O 1
ATOM 804 N N . ALA A 1 129 ? 56.816 47.567 8.650 1.00 38.30 107 ALA A N 1
ATOM 805 C CA . ALA A 1 129 ? 58.066 47.757 9.415 1.00 33.70 107 ALA A CA 1
ATOM 806 C C . ALA A 1 129 ? 58.006 49.001 10.305 1.00 32.39 107 ALA A C 1
ATOM 807 O O . ALA A 1 129 ? 57.298 49.958 9.996 1.00 31.47 107 ALA A O 1
ATOM 809 N N . SER A 1 130 ? 58.729 48.971 11.418 1.00 27.04 108 SER A N 1
ATOM 810 C CA . SER A 1 130 ? 58.779 50.095 12.359 1.00 29.42 108 SER A CA 1
ATOM 811 C C . SER A 1 130 ? 59.376 51.329 11.694 1.00 35.54 108 SER A C 1
ATOM 812 O O . SER A 1 130 ? 60.418 51.249 11.022 1.00 26.26 108 SER A O 1
ATOM 815 N N . VAL A 1 131 ? 58.709 52.470 11.844 1.00 28.09 109 VAL A N 1
ATOM 816 C CA . VAL A 1 131 ? 59.252 53.710 11.300 1.00 26.76 109 VAL A CA 1
ATOM 817 C C . VAL A 1 131 ? 60.491 54.148 12.085 1.00 18.96 109 VAL A C 1
ATOM 818 O O . VAL A 1 131 ? 61.472 54.595 11.496 1.00 24.99 109 VAL A O 1
ATOM 822 N N . VAL A 1 132 ? 60.451 54.011 13.405 1.00 20.24 110 VAL A N 1
ATOM 823 C CA . VAL A 1 132 ? 61.582 54.407 14.231 1.00 25.92 110 VAL A CA 1
ATOM 824 C C . VAL A 1 132 ? 62.811 53.579 13.837 1.00 27.79 110 VAL A C 1
ATOM 825 O O . VAL A 1 132 ? 63.912 54.103 13.645 1.00 23.92 110 VAL A O 1
ATOM 829 N N . ASP A 1 133 ? 62.619 52.279 13.684 1.00 18.54 111 ASP A N 1
ATOM 830 C CA . ASP A 1 133 ? 63.762 51.423 13.312 1.00 19.99 111 ASP A CA 1
ATOM 831 C C . ASP A 1 133 ? 64.377 51.746 11.949 1.00 20.63 111 ASP A C 1
ATOM 832 O O . ASP A 1 133 ? 65.594 51.717 11.812 1.00 23.38 111 ASP A O 1
ATOM 837 N N . ARG A 1 134 ? 63.550 52.051 10.947 1.00 19.31 112 ARG A N 1
ATOM 838 C CA . ARG A 1 134 ? 64.057 52.437 9.633 1.00 19.50 112 ARG A CA 1
ATOM 839 C C . ARG A 1 134 ? 64.849 53.743 9.698 1.00 22.06 112 ARG A C 1
ATOM 840 O O . ARG A 1 134 ? 65.836 53.908 8.982 1.00 19.27 112 ARG A O 1
ATOM 848 N N . VAL A 1 135 ? 64.411 54.672 10.550 1.00 21.42 113 VAL A N 1
ATOM 849 C CA . VAL A 1 135 ? 65.100 55.971 10.668 1.00 20.90 113 VAL A CA 1
ATOM 850 C C . VAL A 1 135 ? 66.376 55.860 11.501 1.00 19.68 113 VAL A C 1
ATOM 851 O O . VAL A 1 135 ? 67.394 56.416 11.142 1.00 21.36 113 VAL A O 1
ATOM 855 N N . PHE A 1 136 ? 66.313 55.082 12.582 1.00 18.86 114 PHE A N 1
ATOM 856 C CA . PHE A 1 136 ? 67.445 54.872 13.490 1.00 19.93 114 PHE A CA 1
ATOM 857 C C . PHE A 1 136 ? 68.556 54.091 12.800 1.00 22.15 114 PHE A C 1
ATOM 858 O O . PHE A 1 136 ? 69.740 54.392 12.9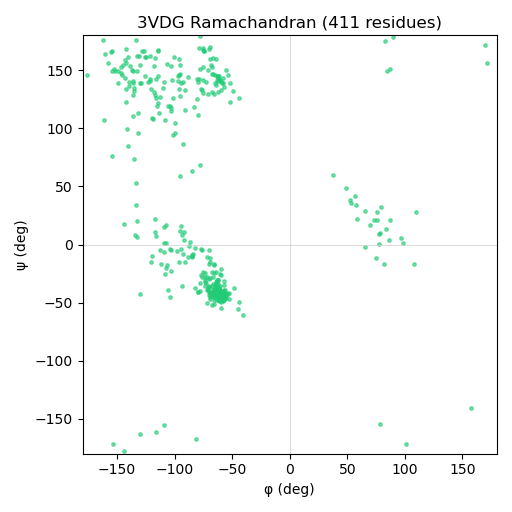60 1.00 20.16 114 PHE A O 1
ATOM 866 N N . SER A 1 137 ? 68.172 53.087 12.018 1.00 17.99 115 SER A N 1
ATOM 867 C CA . SER A 1 137 ? 69.156 52.195 11.416 1.00 18.74 115 SER A CA 1
ATOM 868 C C . SER A 1 137 ? 70.446 52.852 10.865 1.00 18.27 115 SER A C 1
ATOM 869 O O . SER A 1 137 ? 71.548 52.512 11.307 1.00 21.08 115 SER A O 1
ATOM 872 N N . PRO A 1 138 ? 70.333 53.767 9.872 1.00 18.31 116 PRO A N 1
ATOM 873 C CA . PRO A 1 138 ? 71.572 54.316 9.300 1.00 19.63 116 PRO A CA 1
ATOM 874 C C . PRO A 1 138 ? 72.426 55.096 10.305 1.00 19.85 116 PRO A C 1
ATOM 875 O O . PRO A 1 138 ? 73.662 55.129 10.187 1.00 18.05 116 PRO A O 1
ATOM 879 N N . PHE A 1 139 ? 71.788 55.726 11.280 1.00 17.14 117 PHE A N 1
ATOM 880 C CA . PHE A 1 139 ? 72.555 56.431 12.307 1.00 19.76 117 PHE A CA 1
ATOM 881 C C . PHE A 1 139 ? 73.264 55.454 13.225 1.00 21.12 117 PHE A C 1
ATOM 882 O O . PHE A 1 139 ? 74.402 55.695 13.645 1.00 20.76 117 PHE A O 1
ATOM 890 N N . GLU A 1 140 ? 72.597 54.342 13.527 1.00 16.64 118 GLU A N 1
ATOM 891 C CA . GLU A 1 140 ? 73.207 53.305 14.359 1.00 17.82 118 GLU A CA 1
ATOM 892 C C . GLU A 1 140 ? 74.398 52.696 13.637 1.00 18.64 118 GLU A C 1
ATOM 893 O O . GLU A 1 140 ? 75.438 52.439 14.240 1.00 18.33 118 GLU A O 1
ATOM 899 N N . VAL A 1 141 ? 74.261 52.453 12.340 1.00 17.54 119 VAL A N 1
ATOM 900 C CA . VAL A 1 141 ? 75.381 51.855 11.579 1.00 16.65 119 VAL A CA 1
ATOM 901 C C . VAL A 1 141 ? 76.556 52.843 11.559 1.00 15.71 119 VAL A C 1
ATOM 902 O O . VAL A 1 141 ? 77.696 52.461 11.792 1.00 17.01 119 VAL A O 1
ATOM 906 N N . ALA A 1 142 ? 76.259 54.119 11.307 1.00 16.14 120 ALA A N 1
ATOM 907 C CA . ALA A 1 142 ? 77.289 55.153 11.332 1.00 20.98 120 ALA A CA 1
ATOM 908 C C . ALA A 1 142 ? 77.948 55.282 12.720 1.00 17.92 120 ALA A C 1
ATOM 909 O O . ALA A 1 142 ? 79.165 55.534 12.831 1.00 17.53 120 ALA A O 1
ATOM 911 N N . CYS A 1 143 ? 77.160 55.128 13.783 1.00 16.72 121 CYS A N 1
ATOM 912 C CA . CYS A 1 143 ? 77.724 55.154 15.146 1.00 15.04 121 CYS A CA 1
ATOM 913 C C . CYS A 1 143 ? 78.702 54.005 15.360 1.00 16.50 121 CYS A C 1
ATOM 914 O O . CYS A 1 143 ? 79.788 54.198 15.928 1.00 16.02 121 CYS A O 1
ATOM 917 N N . LEU A 1 144 ? 78.323 52.807 14.926 1.00 16.51 122 LEU A N 1
ATOM 918 C CA . LEU A 1 144 ? 79.225 51.654 15.073 1.00 18.75 122 LEU A CA 1
ATOM 919 C C . LEU A 1 144 ? 80.501 51.862 14.252 1.00 16.90 122 LEU A C 1
ATOM 920 O O . LEU A 1 144 ? 81.592 51.438 14.650 1.00 17.00 122 LEU A O 1
ATOM 925 N N . ASP A 1 145 ? 80.352 52.452 13.067 1.00 17.67 123 ASP A N 1
ATOM 926 C CA . ASP A 1 145 ? 81.508 52.765 12.227 1.00 15.87 123 ASP A CA 1
ATOM 927 C C . ASP A 1 145 ? 82.467 53.688 13.022 1.00 18.87 123 ASP A C 1
ATOM 928 O O . ASP A 1 145 ? 83.665 53.427 13.093 1.00 20.09 123 ASP A O 1
ATOM 933 N N . VAL A 1 146 ? 81.944 54.753 13.632 1.00 16.53 124 VAL A N 1
ATOM 934 C CA . VAL A 1 146 ? 82.790 55.620 14.470 1.00 18.11 124 VAL A CA 1
ATOM 935 C C . VAL A 1 146 ? 83.368 54.857 15.670 1.00 19.45 124 VAL A C 1
ATOM 936 O O . VAL A 1 146 ? 84.565 54.949 15.953 1.00 19.87 124 VAL A O 1
ATOM 940 N N . GLN A 1 147 ? 82.544 54.064 16.348 1.00 16.94 125 GLN A N 1
ATOM 941 C CA . GLN A 1 147 ? 83.067 53.275 17.473 1.00 17.33 125 GLN A CA 1
ATOM 942 C C . GLN A 1 147 ? 84.276 52.468 17.014 1.00 18.98 125 GLN A C 1
ATOM 943 O O . GLN A 1 147 ? 85.295 52.414 17.704 1.00 18.33 125 GLN A O 1
ATOM 949 N N . GLY A 1 148 ? 84.141 51.801 15.867 1.00 16.05 126 GLY A N 1
ATOM 950 C CA . GLY A 1 148 ? 85.225 50.945 15.358 1.00 14.51 126 GLY A CA 1
ATOM 951 C C . GLY A 1 148 ? 86.453 51.780 15.032 1.00 19.35 126 GLY A C 1
ATOM 952 O O . GLY A 1 148 ? 87.578 51.404 15.349 1.00 18.89 126 GLY A O 1
ATOM 953 N N . GLN A 1 149 ? 86.248 52.940 14.417 1.00 18.79 127 GLN A N 1
ATOM 954 C CA . GLN A 1 149 ? 87.383 53.770 14.048 1.00 19.06 127 GLN A CA 1
ATOM 955 C C . GLN A 1 149 ? 88.131 54.260 15.281 1.00 23.93 127 GLN A C 1
ATOM 956 O O . GLN A 1 149 ? 89.354 54.252 15.332 1.00 23.75 127 GLN A O 1
ATOM 962 N N . VAL A 1 150 ? 87.397 54.700 16.282 1.00 23.09 128 VAL A N 1
ATOM 963 C CA . VAL A 1 150 ? 88.059 55.262 17.452 1.00 28.01 128 VAL A CA 1
ATOM 964 C C . VAL A 1 150 ? 88.730 54.190 18.330 1.00 27.98 128 VAL A C 1
ATOM 965 O O . VAL A 1 150 ? 89.736 54.462 18.978 1.00 27.58 128 VAL A O 1
ATOM 969 N N . THR A 1 151 ? 88.208 52.964 18.315 1.00 25.24 129 THR A N 1
ATOM 970 C CA . THR A 1 151 ? 88.802 51.867 19.082 1.00 25.63 129 THR A CA 1
ATOM 971 C C . THR A 1 151 ? 89.809 51.036 18.275 1.00 26.08 129 THR A C 1
ATOM 972 O O . THR A 1 151 ? 90.469 50.153 18.817 1.00 21.13 129 THR A O 1
ATOM 976 N N . GLY A 1 152 ? 89.901 51.286 16.975 1.00 19.92 130 GLY A N 1
ATOM 977 C CA . GLY A 1 152 ? 90.754 50.467 16.132 1.00 20.87 130 GLY A CA 1
ATOM 978 C C . GLY A 1 152 ? 90.202 49.075 15.867 1.00 22.00 130 GLY A C 1
ATOM 979 O O . GLY A 1 152 ? 90.961 48.184 15.509 1.00 24.51 130 GLY A O 1
ATOM 980 N N . ARG A 1 153 ? 88.892 48.875 16.034 1.00 20.00 131 ARG A N 1
ATOM 981 C CA . ARG A 1 153 ? 88.290 47.524 15.852 1.00 18.19 131 ARG A CA 1
ATOM 982 C C . ARG A 1 153 ? 87.326 47.497 14.654 1.00 16.39 131 ARG A C 1
ATOM 983 O O . ARG A 1 153 ? 86.647 48.484 14.387 1.00 19.57 131 ARG A O 1
ATOM 991 N N . PRO A 1 154 ? 87.276 46.370 13.923 1.00 17.95 132 PRO A N 1
ATOM 992 C CA . PRO A 1 154 ? 86.265 46.256 12.886 1.00 17.20 132 PRO A CA 1
ATOM 993 C C . PRO A 1 154 ? 84.884 46.167 13.552 1.00 21.10 132 PRO A C 1
ATOM 994 O O . PRO A 1 154 ? 84.761 45.751 14.700 1.00 18.65 132 PRO A O 1
ATOM 998 N N . VAL A 1 155 ? 83.855 46.567 12.832 1.00 16.60 133 VAL A N 1
ATOM 999 C CA . VAL A 1 155 ? 82.495 46.557 13.387 1.00 17.80 133 VAL A CA 1
ATOM 1000 C C . VAL A 1 155 ? 82.093 45.159 13.880 1.00 20.45 133 VAL A C 1
ATOM 1001 O O . VAL A 1 155 ? 81.393 45.022 14.887 1.00 20.89 133 VAL A O 1
ATOM 1005 N N . SER A 1 156 ? 82.543 44.106 13.205 1.00 16.62 134 SER A N 1
ATOM 1006 C CA . SER A 1 156 ? 82.217 42.743 13.678 1.00 18.23 134 SER A CA 1
ATOM 1007 C C . SER A 1 156 ? 82.673 42.493 15.126 1.00 18.54 134 SER A C 1
ATOM 1008 O O . SER A 1 156 ? 82.007 41.747 15.862 1.00 18.73 134 SER A O 1
ATOM 1011 N N . ASP A 1 157 ? 83.767 43.138 15.558 1.00 20.35 135 ASP A N 1
ATOM 1012 C CA . ASP A 1 157 ? 84.222 43.048 16.970 1.00 19.55 135 ASP A CA 1
ATOM 1013 C C . ASP A 1 157 ? 83.302 43.759 17.970 1.00 22.49 135 ASP A C 1
ATOM 1014 O O . ASP A 1 157 ? 83.465 43.601 19.178 1.00 21.11 135 ASP A O 1
ATOM 1019 N N . LEU A 1 158 ? 82.357 44.556 17.480 1.00 16.10 136 LEU A N 1
ATOM 1020 C CA . LEU A 1 158 ? 81.392 45.206 18.372 1.00 20.58 136 LEU A CA 1
ATOM 1021 C C . LEU A 1 158 ? 80.114 44.375 18.470 1.00 25.53 136 LEU A C 1
ATOM 1022 O O . LEU A 1 158 ? 79.211 44.728 19.214 1.00 20.80 136 LEU A O 1
ATOM 1027 N N . LEU A 1 159 ? 80.046 43.281 17.709 1.00 19.27 137 LEU A N 1
ATOM 1028 C CA . LEU A 1 159 ? 78.847 42.425 17.644 1.00 19.18 137 LEU A CA 1
ATOM 1029 C C . LEU A 1 159 ? 79.125 40.999 18.160 1.00 22.42 137 LEU A C 1
ATOM 1030 O O . LEU A 1 159 ? 78.420 40.045 17.807 1.00 21.77 137 LEU A O 1
ATOM 1035 N N . GLY A 1 160 ? 80.167 40.854 18.976 1.00 17.31 138 GLY A N 1
ATOM 1036 C CA . GLY A 1 160 ? 80.564 39.550 19.525 1.00 14.82 138 GLY A CA 1
ATOM 1037 C C . GLY A 1 160 ? 81.700 38.894 18.766 1.00 20.29 138 GLY A C 1
ATOM 1038 O O . GLY A 1 160 ? 82.115 37.776 19.087 1.00 18.82 138 GLY A O 1
ATOM 1039 N N . GLY A 1 161 ? 82.200 39.586 17.745 1.00 17.37 139 GLY A N 1
ATOM 1040 C CA . GLY A 1 161 ? 83.303 39.094 16.945 1.00 15.68 139 GLY A CA 1
ATOM 1041 C C . GLY A 1 161 ? 82.874 38.158 15.835 1.00 20.75 139 GLY A C 1
ATOM 1042 O O . GLY A 1 161 ? 81.892 37.422 15.963 1.00 19.59 139 GLY A O 1
ATOM 1043 N N . ALA A 1 162 ? 83.627 38.182 14.743 1.00 17.22 140 ALA A N 1
ATOM 1044 C CA . ALA A 1 162 ? 83.382 37.306 13.599 1.00 20.18 140 ALA A CA 1
ATOM 1045 C C . ALA A 1 162 ? 83.425 35.855 14.049 1.00 21.97 140 ALA A C 1
ATOM 1046 O O . ALA A 1 162 ? 84.233 35.488 14.911 1.00 22.77 140 ALA A O 1
ATOM 1048 N N . VAL A 1 163 ? 82.567 35.032 13.454 1.00 18.75 141 VAL A N 1
ATOM 1049 C CA . VAL A 1 163 ? 82.676 33.584 13.614 1.00 22.34 141 VAL A CA 1
ATOM 1050 C C . VAL A 1 163 ? 83.067 32.924 12.283 1.00 23.40 141 VAL A C 1
ATOM 1051 O O . VAL A 1 163 ? 83.267 31.715 12.236 1.00 22.07 141 VAL A O 1
ATOM 1055 N N . ARG A 1 164 ? 83.153 33.710 11.210 1.00 22.68 142 ARG A N 1
ATOM 1056 C CA . ARG A 1 164 ? 83.549 33.198 9.878 1.00 21.32 142 ARG A CA 1
ATOM 1057 C C . ARG A 1 164 ? 84.321 34.314 9.179 1.00 19.97 142 ARG A C 1
ATOM 1058 O O . ARG A 1 164 ? 84.099 35.490 9.476 1.00 24.22 142 ARG A O 1
ATOM 1066 N N . ASP A 1 165 ? 85.227 33.968 8.264 1.00 22.26 143 ASP A N 1
ATOM 1067 C CA A ASP A 1 165 ? 86.053 35.023 7.683 0.50 25.54 143 ASP A CA 1
ATOM 1068 C CA B ASP A 1 165 ? 86.121 34.933 7.612 0.50 25.51 143 ASP A CA 1
ATOM 1069 C C . ASP A 1 165 ? 85.458 35.609 6.403 1.00 23.11 143 ASP A C 1
ATOM 1070 O O . ASP A 1 165 ? 85.928 36.631 5.907 1.00 22.78 143 ASP A O 1
ATOM 1079 N N . ALA A 1 166 ? 84.401 34.993 5.892 1.00 21.10 144 ALA A N 1
ATOM 1080 C CA . ALA A 1 166 ? 83.813 35.434 4.628 1.00 23.97 144 ALA A CA 1
ATOM 1081 C C . ALA A 1 166 ? 82.323 35.145 4.667 1.00 21.38 144 ALA A C 1
ATOM 1082 O O . ALA A 1 166 ? 81.904 34.190 5.298 1.00 22.26 144 ALA A O 1
ATOM 1084 N N . VAL A 1 167 ? 81.534 35.959 3.982 1.00 19.48 145 VAL A N 1
ATOM 1085 C CA . VAL A 1 167 ? 80.077 35.802 4.002 1.00 18.65 145 VAL A CA 1
ATOM 1086 C C . VAL A 1 167 ? 79.562 35.403 2.609 1.00 20.29 145 VAL A C 1
ATOM 1087 O O . VAL A 1 167 ? 79.770 36.123 1.642 1.00 20.52 145 VAL A O 1
ATOM 1091 N N . PRO A 1 168 ? 78.884 34.251 2.514 1.00 21.49 146 PRO A N 1
ATOM 1092 C CA . PRO A 1 168 ? 78.359 33.786 1.225 1.00 21.63 146 PRO A CA 1
ATOM 1093 C C . PRO A 1 168 ? 77.057 34.490 0.850 1.00 21.43 146 PRO A C 1
ATOM 1094 O O . PRO A 1 168 ? 76.217 34.745 1.718 1.00 21.87 146 PRO A O 1
ATOM 1098 N N . PHE A 1 169 ? 76.918 34.824 -0.431 1.00 20.17 147 PHE A N 1
ATOM 1099 C CA . PHE A 1 169 ? 75.730 35.475 -0.946 1.00 22.28 147 PHE A CA 1
ATOM 1100 C C . PHE A 1 169 ? 75.104 34.618 -2.042 1.00 28.72 147 PHE A C 1
ATOM 1101 O O . PHE A 1 169 ? 75.752 33.720 -2.602 1.00 22.30 147 PHE A O 1
ATOM 1109 N N . SER A 1 170 ? 73.841 34.899 -2.345 1.00 23.89 148 SER A N 1
ATOM 1110 C CA . SER A 1 170 ? 73.139 34.172 -3.410 1.00 23.24 148 SER A CA 1
ATOM 1111 C C . SER A 1 170 ? 73.097 34.984 -4.701 1.00 27.24 148 SER A C 1
ATOM 1112 O O . SER A 1 170 ? 73.306 36.198 -4.692 1.00 23.21 148 SER A O 1
ATOM 1115 N N . ALA A 1 171 ? 72.846 34.292 -5.811 1.00 21.33 149 ALA A N 1
ATOM 1116 C CA . ALA A 1 171 ? 72.578 34.915 -7.106 1.00 21.48 149 ALA A CA 1
ATOM 1117 C C . ALA A 1 171 ? 71.087 35.286 -7.099 1.00 26.19 149 ALA A C 1
ATOM 1118 O O . ALA A 1 171 ? 70.231 34.408 -6.971 1.00 24.91 149 ALA A O 1
ATOM 1120 N N . TYR A 1 172 ? 70.778 36.573 -7.221 1.00 23.60 150 TYR A N 1
ATOM 1121 C CA . TYR A 1 172 ? 69.399 37.043 -7.125 1.00 25.72 150 TYR A CA 1
ATOM 1122 C C . TYR A 1 172 ? 68.857 37.254 -8.551 1.00 24.30 150 TYR A C 1
ATOM 1123 O O . TYR A 1 172 ? 69.107 38.285 -9.159 1.00 21.30 150 TYR A O 1
ATOM 1132 N N . LEU A 1 173 ? 68.149 36.250 -9.080 1.00 20.12 151 LEU A N 1
ATOM 1133 C CA . LEU A 1 173 ? 67.644 36.249 -10.459 1.00 20.50 151 LEU A CA 1
ATOM 1134 C C . LEU A 1 173 ? 66.253 36.907 -10.572 1.00 20.38 151 LEU A C 1
ATOM 1135 O O . LEU A 1 173 ? 65.419 36.757 -9.681 1.00 21.85 151 LEU A O 1
ATOM 1140 N N . PHE A 1 174 ? 66.021 37.613 -11.681 1.00 21.44 152 PHE A N 1
ATOM 1141 C CA . PHE A 1 174 ? 64.747 38.275 -11.949 1.00 23.94 152 PHE A CA 1
ATOM 1142 C C . PHE A 1 174 ? 64.349 38.034 -13.408 1.00 24.04 152 PHE A C 1
ATOM 1143 O O . PHE A 1 174 ? 65.180 38.081 -14.308 1.00 23.96 152 PHE A O 1
ATOM 1151 N N . TYR A 1 175 ? 63.071 37.801 -13.643 1.00 20.40 153 TYR A N 1
ATOM 1152 C CA . TYR A 1 175 ? 62.532 38.037 -14.984 1.00 21.98 153 TYR A CA 1
ATOM 1153 C C . TYR A 1 175 ? 62.745 39.522 -15.271 1.00 27.86 153 TYR A C 1
ATOM 1154 O O . TYR A 1 175 ? 62.598 40.355 -14.362 1.00 22.97 153 TYR A O 1
ATOM 1163 N N . LYS A 1 176 ? 63.106 39.871 -16.507 1.00 19.23 154 LYS A N 1
ATOM 1164 C CA . LYS A 1 176 ? 63.353 41.269 -16.846 1.00 23.76 154 LYS A CA 1
ATOM 1165 C C . LYS A 1 176 ? 63.122 41.519 -18.338 1.00 25.40 154 LYS A C 1
ATOM 1166 O O . LYS A 1 176 ? 63.343 40.629 -19.164 1.00 26.13 154 LYS A O 1
ATOM 1172 N N . TRP A 1 177 ? 62.698 42.728 -18.676 1.00 24.80 155 TRP A N 1
ATOM 1173 C CA . TRP A 1 177 ? 62.724 43.171 -20.070 1.00 30.40 155 TRP A CA 1
ATOM 1174 C C . TRP A 1 177 ? 64.138 43.381 -20.512 1.00 36.97 155 TRP A C 1
ATOM 1175 O O . TRP A 1 177 ? 65.043 43.411 -19.687 1.00 25.32 155 TRP A O 1
ATOM 1186 N N . ALA A 1 178 ? 64.345 43.553 -21.817 1.00 25.26 156 ALA A N 1
ATOM 1187 C CA . ALA A 1 178 ? 65.682 43.747 -22.357 1.00 29.75 156 ALA A CA 1
ATOM 1188 C C . ALA A 1 178 ? 66.199 45.140 -22.022 1.00 28.52 156 ALA A C 1
ATOM 1189 O O . ALA A 1 178 ? 67.402 45.348 -21.877 1.00 35.28 156 ALA A O 1
ATOM 1191 N N . ALA A 1 179 ? 65.285 46.094 -21.909 1.00 26.84 157 ALA A N 1
ATOM 1192 C CA . ALA A 1 179 ? 65.662 47.494 -21.799 1.00 30.57 157 ALA A CA 1
ATOM 1193 C C . ALA A 1 179 ? 64.524 48.235 -21.169 1.00 28.19 157 ALA A C 1
ATOM 1194 O O . ALA A 1 179 ? 63.392 47.794 -21.251 1.00 26.03 157 ALA A O 1
ATOM 1196 N N . HIS A 1 180 ? 64.796 49.376 -20.550 1.00 25.31 158 HIS A N 1
ATOM 1197 C CA . HIS A 1 180 ? 63.692 50.277 -20.213 1.00 26.74 158 HIS A CA 1
ATOM 1198 C C . HIS A 1 180 ? 63.191 50.864 -21.506 1.00 41.59 158 HIS A C 1
ATOM 1199 O O . HIS A 1 180 ? 63.976 51.034 -22.438 1.00 33.09 158 HIS A O 1
ATOM 1206 N N . PRO A 1 181 ? 61.889 51.203 -21.581 1.00 32.43 159 PRO A N 1
ATOM 1207 C CA . PRO A 1 181 ? 61.305 51.744 -22.821 1.00 35.87 159 PRO A CA 1
ATOM 1208 C C . PRO A 1 181 ? 62.092 52.927 -23.376 1.00 37.48 159 PRO A C 1
ATOM 1209 O O . PRO A 1 181 ? 62.303 53.912 -22.671 1.00 45.02 159 PRO A O 1
ATOM 1213 N N . GLY A 1 182 ? 62.542 52.810 -24.624 1.00 46.20 160 GLY A N 1
ATOM 1214 C CA . GLY A 1 182 ? 63.221 53.912 -25.304 1.00 54.93 160 GLY A CA 1
ATOM 1215 C C . GLY A 1 182 ? 64.644 54.123 -24.836 1.00 71.76 160 GLY A C 1
ATOM 1216 O O . GLY A 1 182 ? 65.213 55.199 -25.010 1.00 57.26 160 GLY A O 1
ATOM 1217 N N . ALA A 1 183 ? 65.221 53.088 -24.237 1.00 57.42 161 ALA A N 1
ATOM 1218 C CA . ALA A 1 183 ? 66.585 53.152 -23.751 1.00 42.01 161 ALA A CA 1
ATOM 1219 C C . ALA A 1 183 ? 67.395 52.010 -24.347 1.00 35.96 161 ALA A C 1
ATOM 1220 O O . ALA A 1 183 ? 66.831 51.033 -24.845 1.00 41.29 161 ALA A O 1
ATOM 1222 N N . GLU A 1 184 ? 68.719 52.133 -24.313 1.00 42.06 162 GLU A N 1
ATOM 1223 C CA . GLU A 1 184 ? 69.586 51.064 -24.801 1.00 52.79 162 GLU A CA 1
ATOM 1224 C C . GLU A 1 184 ? 69.419 49.809 -23.945 1.00 51.39 162 GLU A C 1
ATOM 1225 O O . GLU A 1 184 ? 69.352 49.903 -22.718 1.00 47.69 162 GLU A O 1
ATOM 1231 N N . PRO A 1 185 ? 69.348 48.630 -24.587 1.00 44.34 163 PRO A N 1
ATOM 1232 C CA . PRO A 1 185 ? 69.291 47.387 -23.823 1.00 43.45 163 PRO A CA 1
ATOM 1233 C C . PRO A 1 185 ? 70.550 47.187 -22.994 1.00 53.44 163 PRO A C 1
ATOM 1234 O O . PRO A 1 185 ? 71.629 47.569 -23.419 1.00 46.88 163 PRO A O 1
ATOM 1238 N N . ASP A 1 186 ? 70.412 46.605 -21.810 1.00 46.53 164 ASP A N 1
ATOM 1239 C CA . ASP A 1 186 ? 71.571 46.302 -20.991 1.00 41.29 164 ASP A CA 1
ATOM 1240 C C . ASP A 1 186 ? 72.272 45.044 -21.507 1.00 45.95 164 ASP A C 1
ATOM 1241 O O . ASP A 1 186 ? 71.841 44.424 -22.484 1.00 37.20 164 ASP A O 1
ATOM 1246 N N . GLY A 1 187 ? 73.357 44.664 -20.847 1.00 36.80 165 GLY A N 1
ATOM 1247 C CA . GLY A 1 187 ? 74.144 43.536 -21.316 1.00 31.28 165 GLY A CA 1
ATOM 1248 C C . GLY A 1 187 ? 73.590 42.205 -20.884 1.00 37.21 165 GLY A C 1
ATOM 1249 O O . GLY A 1 187 ? 74.128 41.169 -21.258 1.00 39.52 165 GLY A O 1
ATOM 1250 N N . TRP A 1 188 ? 72.517 42.222 -20.093 1.00 32.50 166 TRP A N 1
ATOM 1251 C CA . TRP A 1 188 ? 71.919 40.983 -19.598 1.00 28.26 166 TRP A CA 1
ATOM 1252 C C . TRP A 1 188 ? 70.996 40.372 -20.616 1.00 36.53 166 TRP A C 1
ATOM 1253 O O . TRP A 1 188 ? 70.906 39.153 -20.736 1.00 30.54 166 TRP A O 1
ATOM 1264 N N . GLY A 1 189 ? 70.270 41.217 -21.339 1.00 31.19 167 GLY A N 1
ATOM 1265 C CA . GLY A 1 189 ? 69.213 40.733 -22.214 1.00 35.18 167 GLY A CA 1
ATOM 1266 C C . GLY A 1 189 ? 67.943 40.505 -21.417 1.00 43.38 167 GLY A C 1
ATOM 1267 O O . GLY A 1 189 ? 67.938 40.657 -20.194 1.00 31.09 167 GLY A O 1
ATOM 1268 N N . ALA A 1 190 ? 66.863 40.154 -22.108 1.00 30.92 168 ALA A N 1
ATOM 1269 C CA . ALA A 1 190 ? 65.584 39.841 -21.469 1.00 25.28 168 ALA A CA 1
ATOM 1270 C C . ALA A 1 190 ? 65.651 38.461 -20.834 1.00 30.34 168 ALA A C 1
ATOM 1271 O O . ALA A 1 190 ? 66.421 37.599 -21.265 1.00 27.12 168 ALA A O 1
ATOM 1273 N N . ALA A 1 191 ? 64.861 38.250 -19.789 1.00 27.09 169 ALA A N 1
ATOM 1274 C CA . ALA A 1 191 ? 64.678 36.912 -19.258 1.00 29.48 169 ALA A CA 1
ATOM 1275 C C . ALA A 1 191 ? 63.203 36.792 -19.004 1.00 29.46 169 ALA A C 1
ATOM 1276 O O . ALA A 1 191 ? 62.689 37.438 -18.102 1.00 26.97 169 ALA A O 1
ATOM 1278 N N . LEU A 1 192 ? 62.519 35.965 -19.794 1.00 27.35 170 LEU A N 1
ATOM 1279 C CA . LEU A 1 192 ? 61.065 35.895 -19.730 1.00 25.91 170 LEU A CA 1
ATOM 1280 C C . LEU A 1 192 ? 60.577 34.458 -19.721 1.00 27.87 170 LEU A C 1
ATOM 1281 O O . LEU A 1 192 ? 59.383 34.213 -19.808 1.00 30.15 170 LEU A O 1
ATOM 1286 N N . ASP A 1 193 ? 61.506 33.512 -19.598 1.00 26.99 171 ASP A N 1
ATOM 1287 C CA . ASP A 1 193 ? 61.170 32.089 -19.594 1.00 26.55 171 ASP A CA 1
ATOM 1288 C C . ASP A 1 193 ? 62.351 31.326 -18.999 1.00 26.18 171 ASP A C 1
ATOM 1289 O O . ASP A 1 193 ? 63.372 31.933 -18.691 1.00 28.69 171 ASP A O 1
ATOM 1294 N N . PRO A 1 194 ? 62.215 30.006 -18.819 1.00 26.88 172 PRO A N 1
ATOM 1295 C CA . PRO A 1 194 ? 63.258 29.229 -18.160 1.00 31.33 172 PRO A CA 1
ATOM 1296 C C . PRO A 1 194 ? 64.634 29.334 -18.796 1.00 32.36 172 PRO A C 1
ATOM 1297 O O . PRO A 1 194 ? 65.614 29.463 -18.070 1.00 30.20 172 PRO A O 1
ATOM 1301 N N . ASP A 1 195 ? 64.717 29.295 -20.125 1.00 27.42 173 ASP A N 1
ATOM 1302 C CA . ASP A 1 195 ? 66.008 29.449 -20.799 1.00 31.62 173 ASP A CA 1
ATOM 1303 C C . ASP A 1 195 ? 66.649 30.783 -20.469 1.00 30.49 173 ASP A C 1
ATOM 1304 O O . ASP A 1 195 ? 67.862 30.866 -20.252 1.00 26.25 173 ASP A O 1
ATOM 1309 N N . GLY A 1 196 ? 65.850 31.844 -20.503 1.00 24.40 174 GLY A N 1
ATOM 1310 C CA . GLY A 1 196 ? 66.361 33.184 -20.202 1.00 29.60 174 GLY A CA 1
ATOM 1311 C C . GLY A 1 196 ? 66.861 33.289 -18.754 1.00 25.90 174 GLY A C 1
ATOM 1312 O O . GLY A 1 196 ? 67.875 33.917 -18.489 1.00 26.30 174 GLY A O 1
ATOM 1313 N N . ILE A 1 197 ? 66.142 32.675 -17.826 1.00 29.75 175 ILE A N 1
ATOM 1314 C CA . ILE A 1 197 ? 66.543 32.672 -16.414 1.00 26.32 175 ILE A CA 1
ATOM 1315 C C . ILE A 1 197 ? 67.828 31.853 -16.204 1.00 30.16 175 ILE A C 1
ATOM 1316 O O . ILE A 1 197 ? 68.734 32.262 -15.473 1.00 27.20 175 ILE A O 1
ATOM 1321 N N . VAL A 1 198 ? 67.921 30.697 -16.852 1.00 26.93 176 VAL A N 1
ATOM 1322 C CA . VAL A 1 198 ? 69.132 29.890 -16.767 1.00 28.40 176 VAL A CA 1
ATOM 1323 C C . VAL A 1 198 ? 70.329 30.644 -17.358 1.00 27.22 176 VAL A C 1
ATOM 1324 O O . VAL A 1 198 ? 71.423 30.610 -16.806 1.00 29.67 176 VAL A O 1
ATOM 1328 N N . ALA A 1 199 ? 70.122 31.357 -18.462 1.00 32.90 177 ALA A N 1
ATOM 1329 C CA . ALA A 1 199 ? 71.211 32.111 -19.078 1.00 27.72 177 ALA A CA 1
ATOM 1330 C C . ALA A 1 199 ? 71.690 33.230 -18.157 1.00 40.75 177 ALA A C 1
ATOM 1331 O O . ALA A 1 199 ? 72.875 33.528 -18.070 1.00 26.47 177 ALA A O 1
ATOM 1333 N N . GLN A 1 200 ? 70.746 33.868 -17.484 1.00 27.62 178 GLN A N 1
ATOM 1334 C CA . GLN A 1 200 ? 71.063 34.950 -16.579 1.00 30.52 178 GLN A CA 1
ATOM 1335 C C . GLN A 1 200 ? 71.885 34.401 -15.412 1.00 24.54 178 GLN A C 1
ATOM 1336 O O . GLN A 1 200 ? 72.881 34.999 -15.022 1.00 28.70 178 GLN A O 1
ATOM 1342 N N . ALA A 1 201 ? 71.476 33.252 -14.880 1.00 23.92 179 ALA A N 1
ATOM 1343 C CA . ALA A 1 201 ? 72.213 32.577 -13.804 1.00 21.66 179 ALA A CA 1
ATOM 1344 C C . ALA A 1 201 ? 73.658 32.265 -14.208 1.00 32.74 179 ALA A C 1
ATOM 1345 O O . ALA A 1 201 ? 74.589 32.466 -13.431 1.00 30.61 179 ALA A O 1
ATOM 1347 N N . ARG A 1 202 ? 73.850 31.757 -15.419 1.00 25.23 180 ARG A N 1
ATOM 1348 C CA . ARG A 1 202 ? 75.204 31.426 -15.869 1.00 29.82 180 ARG A CA 1
ATOM 1349 C C . ARG A 1 202 ? 76.092 32.661 -15.908 1.00 29.61 180 ARG A C 1
ATOM 1350 O O . ARG A 1 202 ? 77.244 32.630 -15.454 1.00 32.95 180 ARG A O 1
ATOM 1358 N N . ARG A 1 203 ? 75.561 33.752 -16.453 1.00 26.92 181 ARG A N 1
ATOM 1359 C CA . ARG A 1 203 ? 76.320 34.981 -16.565 1.00 29.43 181 ARG A CA 1
ATOM 1360 C C . ARG A 1 203 ? 76.685 35.490 -15.172 1.00 33.86 181 ARG A C 1
ATOM 1361 O O . ARG A 1 203 ? 77.819 35.870 -14.917 1.00 32.49 181 ARG A O 1
ATOM 1369 N N . MET A 1 204 ? 75.715 35.486 -14.264 1.00 30.26 182 MET A N 1
ATOM 1370 C CA . MET A 1 204 ? 75.930 36.027 -12.916 1.00 29.29 182 MET A CA 1
ATOM 1371 C C . MET A 1 204 ? 76.891 35.154 -12.102 1.00 29.31 182 MET A C 1
ATOM 1372 O O . MET A 1 204 ? 77.800 35.649 -11.426 1.00 30.63 182 MET A O 1
ATOM 1377 N N . ILE A 1 205 ? 76.707 33.848 -12.180 1.00 22.91 183 ILE A N 1
ATOM 1378 C CA . ILE A 1 205 ? 77.544 32.935 -11.424 1.00 23.84 183 ILE A CA 1
ATOM 1379 C C . ILE A 1 205 ? 78.981 32.811 -11.962 1.00 45.21 183 ILE A C 1
ATOM 1380 O O . ILE A 1 205 ? 79.919 32.623 -11.187 1.00 34.48 183 ILE A O 1
ATOM 1385 N N . ASP A 1 206 ? 79.159 32.928 -13.277 1.00 38.32 184 ASP A N 1
ATOM 1386 C CA . ASP A 1 206 ? 80.509 33.032 -13.863 1.00 27.44 184 ASP A CA 1
ATOM 1387 C C . ASP A 1 206 ? 81.237 34.242 -13.301 1.00 37.30 184 ASP A C 1
ATOM 1388 O O . ASP A 1 206 ? 82.428 34.188 -13.050 1.00 34.17 184 ASP A O 1
ATOM 1393 N N . GLU A 1 207 ? 80.522 35.348 -13.136 1.00 30.78 185 GLU A N 1
ATOM 1394 C CA . GLU A 1 207 ? 81.146 36.587 -12.698 1.00 31.53 185 GLU A CA 1
ATOM 1395 C C . GLU A 1 207 ? 81.383 36.610 -11.166 1.00 41.21 185 GLU A C 1
ATOM 1396 O O . GLU A 1 207 ? 82.445 37.019 -10.712 1.00 34.31 185 GLU A O 1
ATOM 1402 N N . TYR A 1 208 ? 80.428 36.121 -10.379 1.00 31.78 186 TYR A N 1
ATOM 1403 C CA . TYR A 1 208 ? 80.490 36.269 -8.916 1.00 27.98 186 TYR A CA 1
ATOM 1404 C C . TYR A 1 208 ? 80.788 35.006 -8.126 1.00 27.03 186 TYR A C 1
ATOM 1405 O O . TYR A 1 208 ? 81.289 35.078 -7.010 1.00 29.39 186 TYR A O 1
ATOM 1414 N N . GLY A 1 209 ? 80.467 33.844 -8.682 1.00 25.75 187 GLY A N 1
ATOM 1415 C CA . GLY A 1 209 ? 80.749 32.584 -7.998 1.00 24.00 187 GLY A CA 1
ATOM 1416 C C . GLY A 1 209 ? 79.705 32.169 -6.973 1.00 28.48 187 GLY A C 1
ATOM 1417 O O . GLY A 1 209 ? 79.951 31.256 -6.187 1.00 22.20 187 GLY A O 1
ATOM 1418 N N . PHE A 1 210 ? 78.530 32.815 -6.987 1.00 23.82 188 PHE A N 1
ATOM 1419 C CA . PHE A 1 210 ? 77.478 32.506 -6.011 1.00 24.35 188 PHE A CA 1
ATOM 1420 C C . PHE A 1 210 ? 77.193 31.009 -5.968 1.00 31.00 188 PHE A C 1
ATOM 1421 O O . PHE A 1 210 ? 77.118 30.363 -7.002 1.00 28.11 188 PHE A O 1
ATOM 1429 N N . SER A 1 211 ? 76.999 30.477 -4.767 1.00 28.24 189 SER A N 1
ATOM 1430 C CA A SER A 1 211 ? 76.788 29.050 -4.515 0.50 33.87 189 SER A CA 1
ATOM 1431 C CA B SER A 1 211 ? 76.765 29.039 -4.632 0.50 30.51 189 SER A CA 1
ATOM 1432 C C . SER A 1 211 ? 75.333 28.696 -4.236 1.00 36.71 189 SER A C 1
ATOM 1433 O O . SER A 1 211 ? 75.027 27.531 -3.992 1.00 37.69 189 SER A O 1
ATOM 1438 N N . ALA A 1 212 ? 74.467 29.709 -4.177 1.00 25.92 190 ALA A N 1
ATOM 1439 C CA . ALA A 1 212 ? 73.021 29.521 -3.908 1.00 22.79 190 ALA A CA 1
ATOM 1440 C C . ALA A 1 212 ? 72.280 30.466 -4.848 1.00 24.41 190 ALA A C 1
ATOM 1441 O O . ALA A 1 212 ? 72.836 31.488 -5.272 1.00 20.94 190 ALA A O 1
ATOM 1443 N N . ILE A 1 213 ? 71.042 30.132 -5.195 1.0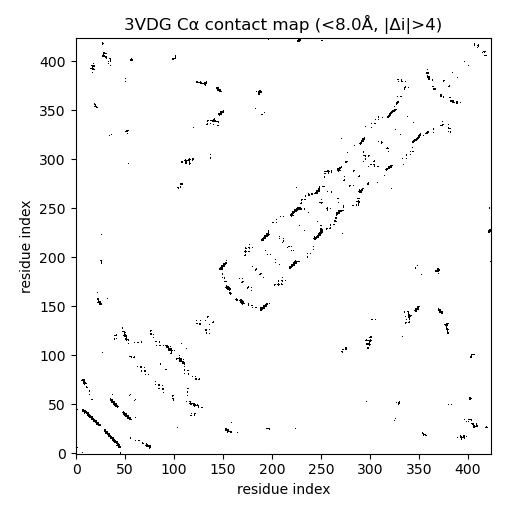0 24.02 191 ILE A N 1
ATOM 1444 C CA . ILE A 1 213 ? 70.356 30.886 -6.238 1.00 21.51 191 ILE A CA 1
ATOM 1445 C C . ILE A 1 213 ? 68.931 31.193 -5.798 1.00 19.50 191 ILE A C 1
ATOM 1446 O O . ILE A 1 213 ? 68.224 30.327 -5.265 1.00 26.10 191 ILE A O 1
ATOM 1451 N N . LYS A 1 214 ? 68.503 32.428 -6.006 1.00 22.23 192 LYS A N 1
ATOM 1452 C CA . LYS A 1 214 ? 67.141 32.778 -5.659 1.00 19.85 192 LYS A CA 1
ATOM 1453 C C . LYS A 1 214 ? 66.441 33.321 -6.895 1.00 23.67 192 LYS A C 1
ATOM 1454 O O . LYS A 1 214 ? 67.035 34.090 -7.634 1.00 24.42 192 LYS A O 1
ATOM 1460 N N . LEU A 1 215 ? 65.173 32.952 -7.095 1.00 21.99 193 LEU A N 1
ATOM 1461 C CA . LEU A 1 215 ? 64.377 33.515 -8.196 1.00 19.20 193 LEU A CA 1
ATOM 1462 C C . LEU A 1 215 ? 63.233 34.399 -7.664 1.00 18.22 193 LEU A C 1
ATOM 1463 O O . LEU A 1 215 ? 62.431 33.966 -6.817 1.00 21.80 193 LEU A O 1
ATOM 1468 N N . LYS A 1 216 ? 63.164 35.628 -8.160 1.00 18.39 194 LYS A N 1
ATOM 1469 C CA . LYS A 1 216 ? 62.045 36.520 -7.868 1.00 20.42 194 LYS A CA 1
ATOM 1470 C C . LYS A 1 216 ? 60.887 36.093 -8.783 1.00 22.05 194 LYS A C 1
ATOM 1471 O O . LYS A 1 216 ? 60.978 36.224 -10.010 1.00 24.39 194 LYS A O 1
ATOM 1477 N N . GLY A 1 217 ? 59.843 35.542 -8.180 1.00 20.99 195 GLY A N 1
ATOM 1478 C CA . GLY A 1 217 ? 58.683 35.040 -8.920 1.00 22.79 195 GLY A CA 1
ATOM 1479 C C . GLY A 1 217 ? 57.474 35.937 -8.703 1.00 22.13 195 GLY A C 1
ATOM 1480 O O . GLY A 1 217 ? 57.614 37.119 -8.389 1.00 19.28 195 GLY A O 1
ATOM 1481 N N . GLY A 1 218 ? 56.280 35.386 -8.857 1.00 21.41 196 GLY A N 1
ATOM 1482 C CA . GLY A 1 218 ? 55.057 36.192 -8.760 1.00 18.82 196 GLY A CA 1
ATOM 1483 C C . GLY A 1 218 ? 54.791 36.999 -10.029 1.00 21.66 196 GLY A C 1
ATOM 1484 O O . GLY A 1 218 ? 53.911 37.861 -10.054 1.00 22.13 196 GLY A O 1
ATOM 1485 N N . VAL A 1 219 ? 55.559 36.713 -11.078 1.00 18.89 197 VAL A N 1
ATOM 1486 C CA . VAL A 1 219 ? 55.476 37.428 -12.360 1.00 18.13 197 VAL A CA 1
ATOM 1487 C C . VAL A 1 219 ? 54.758 36.603 -13.448 1.00 19.94 197 VAL A C 1
ATOM 1488 O O . VAL A 1 219 ? 53.925 37.131 -14.176 1.00 24.04 197 VAL A O 1
ATOM 1492 N N . PHE A 1 220 ? 55.100 35.325 -13.563 1.00 22.66 198 PHE A N 1
ATOM 1493 C CA . PHE A 1 220 ? 54.447 34.429 -14.521 1.00 22.39 198 PHE A CA 1
ATOM 1494 C C . PHE A 1 220 ? 53.698 33.365 -13.736 1.00 27.90 198 PHE A C 1
ATOM 1495 O O . PHE A 1 220 ? 53.907 33.219 -12.529 1.00 24.59 198 PHE A O 1
ATOM 1503 N N . ALA A 1 221 ? 52.828 32.623 -14.417 1.00 24.24 199 ALA A N 1
ATOM 1504 C CA . ALA A 1 221 ? 52.012 31.598 -13.774 1.00 25.90 199 ALA A CA 1
ATOM 1505 C C . ALA A 1 221 ? 52.907 30.631 -13.003 1.00 21.08 199 ALA A C 1
ATOM 1506 O O . ALA A 1 221 ? 54.020 30.360 -13.427 1.00 27.67 199 ALA A O 1
ATOM 1508 N N . PRO A 1 222 ? 52.417 30.107 -11.865 1.00 25.37 200 PRO A N 1
ATOM 1509 C CA . PRO A 1 222 ? 53.259 29.274 -11.019 1.00 26.04 200 PRO A CA 1
ATOM 1510 C C . PRO A 1 222 ? 53.914 28.125 -11.786 1.00 34.86 200 PRO A C 1
ATOM 1511 O O . PRO A 1 222 ? 55.098 27.824 -11.573 1.00 26.21 200 PRO A O 1
ATOM 1515 N N . GLU A 1 223 ? 53.182 27.471 -12.677 1.00 28.05 201 GLU A N 1
ATOM 1516 C CA A GLU A 1 223 ? 53.783 26.333 -13.351 0.50 32.19 201 GLU A CA 1
ATOM 1517 C CA B GLU A 1 223 ? 53.745 26.336 -13.417 0.50 34.19 201 GLU A CA 1
ATOM 1518 C C . GLU A 1 223 ? 54.956 26.736 -14.249 1.00 28.07 201 GLU A C 1
ATOM 1519 O O . GLU A 1 223 ? 55.902 25.964 -14.416 1.00 29.21 201 GLU A O 1
ATOM 1530 N N . GLU A 1 224 ? 54.927 27.948 -14.788 1.00 22.09 202 GLU A N 1
ATOM 1531 C CA . GLU A 1 224 ? 56.068 28.447 -15.557 1.00 20.26 202 GLU A CA 1
ATOM 1532 C C . GLU A 1 224 ? 57.265 28.836 -14.679 1.00 26.40 202 GLU A C 1
ATOM 1533 O O . GLU A 1 224 ? 58.426 28.671 -15.090 1.00 27.03 202 GLU A O 1
ATOM 1539 N N . GLU A 1 225 ? 56.993 29.379 -13.491 1.00 24.18 203 GLU A N 1
ATOM 1540 C CA . GLU A 1 225 ? 58.082 29.679 -12.533 1.00 23.54 203 GLU A CA 1
ATOM 1541 C C . GLU A 1 225 ? 58.682 28.379 -11.958 1.00 24.03 203 GLU A C 1
ATOM 1542 O O . GLU A 1 225 ? 59.899 28.284 -11.750 1.00 22.43 203 GLU A O 1
ATOM 1548 N N . MET A 1 226 ? 57.841 27.364 -11.738 1.00 23.51 204 MET A N 1
ATOM 1549 C CA . MET A 1 226 ? 58.347 26.044 -11.350 1.00 27.25 204 MET A CA 1
ATOM 1550 C C . MET A 1 226 ? 59.250 25.472 -12.446 1.00 34.53 204 MET A C 1
ATOM 1551 O O . MET A 1 226 ? 60.264 24.845 -12.167 1.00 26.94 204 MET A O 1
ATOM 1556 N N . ALA A 1 227 ? 58.876 25.700 -13.699 1.00 27.59 205 ALA A N 1
ATOM 1557 C CA . ALA A 1 227 ? 59.694 25.261 -14.805 1.00 27.28 205 ALA A CA 1
ATOM 1558 C C . ALA A 1 227 ? 61.052 25.951 -14.801 1.00 31.48 205 ALA A C 1
ATOM 1559 O O . ALA A 1 227 ? 62.057 25.311 -15.086 1.00 22.86 205 ALA A O 1
ATOM 1561 N N . ALA A 1 228 ? 61.100 27.246 -14.474 1.00 24.75 206 ALA A N 1
ATOM 1562 C CA . ALA A 1 228 ? 62.389 27.916 -14.387 1.00 24.23 206 ALA A CA 1
ATOM 1563 C C . ALA A 1 228 ? 63.182 27.329 -13.227 1.00 25.63 206 ALA A C 1
ATOM 1564 O O . ALA A 1 228 ? 64.389 27.106 -13.339 1.00 26.22 206 ALA A O 1
ATOM 1566 N N . VAL A 1 229 ? 62.503 27.073 -12.111 1.00 24.85 207 VAL A N 1
ATOM 1567 C CA . VAL A 1 229 ? 63.197 26.491 -10.969 1.00 22.34 207 VAL A CA 1
ATOM 1568 C C . VAL A 1 229 ? 63.828 25.136 -11.346 1.00 37.49 207 VAL A C 1
ATOM 1569 O O . VAL A 1 229 ? 65.010 24.888 -11.072 1.00 27.00 207 VAL A O 1
ATOM 1573 N N . GLU A 1 230 ? 63.052 24.270 -11.992 1.00 28.10 208 GLU A N 1
ATOM 1574 C CA . GLU A 1 230 ? 63.567 22.955 -12.388 1.00 29.14 208 GLU A CA 1
ATOM 1575 C C . GLU A 1 230 ? 64.701 23.048 -13.406 1.00 23.98 208 GLU A C 1
ATOM 1576 O O . GLU A 1 230 ? 65.631 22.244 -13.368 1.00 31.25 208 GLU A O 1
ATOM 1582 N N . ALA A 1 231 ? 64.639 24.026 -14.303 1.00 25.26 209 ALA A N 1
ATOM 1583 C CA . ALA A 1 231 ? 65.730 24.239 -15.247 1.00 26.07 209 ALA A CA 1
ATOM 1584 C C . ALA A 1 231 ? 66.993 24.672 -14.522 1.00 39.46 209 ALA A C 1
ATOM 1585 O O . ALA A 1 231 ? 68.108 24.269 -14.888 1.00 26.69 209 ALA A O 1
ATOM 1587 N N . LEU A 1 232 ? 66.831 25.514 -13.506 1.00 28.10 210 LEU A N 1
ATOM 1588 C CA . LEU A 1 232 ? 67.978 25.922 -12.703 1.00 28.36 210 LEU A CA 1
ATOM 1589 C C . LEU A 1 232 ? 68.575 24.703 -12.025 1.00 23.67 210 LEU A C 1
ATOM 1590 O O . LEU A 1 232 ? 69.795 24.550 -11.993 1.00 30.00 210 LEU A O 1
ATOM 1595 N N . ARG A 1 233 ? 67.721 23.845 -11.468 1.00 23.22 211 ARG A N 1
ATOM 1596 C CA . ARG A 1 233 ? 68.204 22.652 -10.782 1.00 26.05 211 ARG A CA 1
ATOM 1597 C C . ARG A 1 233 ? 68.997 21.786 -11.772 1.00 40.07 211 ARG A C 1
ATOM 1598 O O . ARG A 1 233 ? 70.052 21.229 -11.433 1.00 33.52 211 ARG A O 1
ATOM 1606 N N . ALA A 1 234 ? 68.490 21.685 -12.997 1.00 31.02 212 ALA A N 1
ATOM 1607 C CA . ALA A 1 234 ? 69.159 20.881 -14.034 1.00 44.64 212 ALA A CA 1
ATOM 1608 C C . ALA A 1 234 ? 70.516 21.466 -14.387 1.00 41.48 212 ALA A C 1
ATOM 1609 O O . ALA A 1 234 ? 71.493 20.740 -14.551 1.00 35.75 212 ALA A O 1
ATOM 1611 N N . ALA A 1 235 ? 70.589 22.784 -14.512 1.00 30.60 213 ALA A N 1
ATOM 1612 C CA . ALA A 1 235 ? 71.859 23.421 -14.890 1.00 29.44 213 ALA A CA 1
ATOM 1613 C C . ALA A 1 235 ? 72.883 23.519 -13.744 1.00 37.42 213 ALA A C 1
ATOM 1614 O O . ALA A 1 235 ? 74.089 23.557 -13.998 1.00 37.19 213 ALA A O 1
ATOM 1616 N N . PHE A 1 236 ? 72.392 23.555 -12.501 1.00 28.79 214 PHE A N 1
ATOM 1617 C CA . PHE A 1 236 ? 73.206 23.785 -11.293 1.00 26.94 214 PHE A CA 1
ATOM 1618 C C . PHE A 1 236 ? 72.800 22.789 -10.211 1.00 35.28 214 PHE A C 1
ATOM 1619 O O . PHE A 1 236 ? 72.115 23.151 -9.254 1.00 38.36 214 PHE A O 1
ATOM 1627 N N . PRO A 1 237 ? 73.200 21.512 -10.374 1.00 34.22 215 PRO A N 1
ATOM 1628 C CA . PRO A 1 237 ? 72.715 20.411 -9.534 1.00 39.25 215 PRO A CA 1
ATOM 1629 C C . PRO A 1 237 ? 73.022 20.576 -8.050 1.00 34.90 215 PRO A C 1
ATOM 1630 O O . PRO A 1 237 ? 72.303 20.043 -7.210 1.00 37.01 215 PRO A O 1
ATOM 1634 N N . ASP A 1 238 ? 74.076 21.312 -7.727 1.00 30.08 216 ASP A N 1
ATOM 1635 C CA . ASP A 1 238 ? 74.503 21.393 -6.333 1.00 38.88 216 ASP A CA 1
ATOM 1636 C C . ASP A 1 238 ? 74.117 22.720 -5.658 1.00 35.95 216 ASP A C 1
ATOM 1637 O O . ASP A 1 238 ? 74.352 22.901 -4.473 1.00 41.78 216 ASP A O 1
ATOM 1642 N N . HIS A 1 239 ? 73.528 23.641 -6.415 1.00 30.84 217 HIS A N 1
ATOM 1643 C CA . HIS A 1 239 ? 73.151 24.942 -5.863 1.00 27.10 217 HIS A CA 1
ATOM 1644 C C . HIS A 1 239 ? 71.853 24.911 -5.101 1.00 26.15 217 HIS A C 1
ATOM 1645 O O . HIS A 1 239 ? 70.827 24.493 -5.631 1.00 29.04 217 HIS A O 1
ATOM 1652 N N . PRO A 1 240 ? 71.871 25.363 -3.837 1.00 24.42 218 PRO A N 1
ATOM 1653 C CA . PRO A 1 240 ? 70.586 25.555 -3.176 1.00 21.59 218 PRO A CA 1
ATOM 1654 C C . PRO A 1 240 ? 69.751 26.601 -3.933 1.00 20.73 218 PRO A C 1
ATOM 1655 O O . PRO A 1 240 ? 70.310 27.560 -4.485 1.00 26.10 218 PRO A O 1
ATOM 1659 N N . LEU A 1 241 ? 68.431 26.392 -3.956 1.00 22.76 219 LEU A N 1
ATOM 1660 C CA . LEU A 1 241 ? 67.501 27.233 -4.729 1.00 24.57 219 LEU A CA 1
ATOM 1661 C C . LEU A 1 241 ? 66.404 27.771 -3.831 1.00 21.65 219 LEU A C 1
ATOM 1662 O O . LEU A 1 241 ? 65.935 27.091 -2.917 1.00 21.78 219 LEU A O 1
ATOM 1667 N N . ARG A 1 242 ? 65.973 28.995 -4.106 1.00 23.96 220 ARG A N 1
ATOM 1668 C CA . ARG A 1 242 ? 64.880 29.587 -3.359 1.00 25.08 220 ARG A CA 1
ATOM 1669 C C . ARG A 1 242 ? 63.970 30.273 -4.336 1.00 21.06 220 ARG A C 1
ATOM 1670 O O . ARG A 1 242 ? 64.421 30.756 -5.370 1.00 21.22 220 ARG A O 1
ATOM 1678 N N . LEU A 1 243 ? 62.692 30.331 -3.999 1.00 25.13 221 LEU A N 1
ATOM 1679 C CA . LEU A 1 243 ? 61.722 30.992 -4.860 1.00 22.93 221 LEU A CA 1
ATOM 1680 C C . LEU A 1 243 ? 60.917 31.953 -3.986 1.00 19.22 221 LEU A C 1
ATOM 1681 O O . LEU A 1 243 ? 60.554 31.616 -2.861 1.00 23.18 221 LEU A O 1
ATOM 1686 N N . ASP A 1 244 ? 60.643 33.144 -4.511 1.00 23.33 222 ASP A N 1
ATOM 1687 C CA . ASP A 1 244 ? 59.984 34.192 -3.742 1.00 22.51 222 ASP A CA 1
ATOM 1688 C C . ASP A 1 244 ? 58.998 34.946 -4.618 1.00 17.08 222 ASP A C 1
ATOM 1689 O O . ASP A 1 244 ? 59.394 35.806 -5.406 1.00 19.52 222 ASP A O 1
ATOM 1694 N N . PRO A 1 245 ? 57.711 34.605 -4.524 1.00 18.57 223 PRO A N 1
ATOM 1695 C CA . PRO A 1 245 ? 56.750 35.310 -5.373 1.00 23.81 223 PRO A CA 1
ATOM 1696 C C . PRO A 1 245 ? 56.107 36.505 -4.662 1.00 23.77 223 PRO A C 1
ATOM 1697 O O . PRO A 1 245 ? 55.068 36.988 -5.122 1.00 20.87 223 PRO A O 1
ATOM 1701 N N . ASN A 1 246 ? 56.688 36.960 -3.547 1.00 19.23 224 ASN A N 1
ATOM 1702 C CA . ASN A 1 246 ? 56.144 38.139 -2.842 1.00 18.21 224 ASN A CA 1
ATOM 1703 C C . ASN A 1 246 ? 54.630 38.035 -2.610 1.00 21.82 224 ASN A C 1
ATOM 1704 O O . ASN A 1 246 ? 53.888 38.973 -2.890 1.00 23.41 224 ASN A O 1
ATOM 1709 N N . ALA A 1 247 ? 54.181 36.892 -2.097 1.00 18.25 225 ALA A N 1
ATOM 1710 C CA . ALA A 1 247 ? 52.780 36.693 -1.707 1.00 20.25 225 ALA A CA 1
ATOM 1711 C C . ALA A 1 247 ? 51.803 36.727 -2.878 1.00 20.17 225 ALA A C 1
ATOM 1712 O O . ALA A 1 247 ? 50.620 37.060 -2.700 1.00 20.95 225 ALA A O 1
ATOM 1714 N N . ALA A 1 248 ? 52.261 36.348 -4.063 1.00 20.11 226 ALA A N 1
ATOM 1715 C CA . ALA A 1 248 ? 51.374 36.384 -5.249 1.00 21.14 226 ALA A CA 1
ATOM 1716 C C . ALA A 1 248 ? 50.366 35.241 -5.330 1.00 23.23 226 ALA A C 1
ATOM 1717 O O . ALA A 1 248 ? 49.571 35.211 -6.269 1.00 23.22 226 ALA A O 1
ATOM 1719 N N . TRP A 1 249 ? 50.417 34.288 -4.391 1.00 19.55 227 TRP A N 1
ATOM 1720 C CA . TRP A 1 249 ? 49.563 33.086 -4.484 1.00 21.88 227 TRP A CA 1
ATOM 1721 C C . TRP A 1 249 ? 48.606 32.940 -3.348 1.00 27.00 227 TRP A C 1
ATOM 1722 O O . TRP A 1 249 ? 48.870 33.398 -2.237 1.00 22.90 227 TRP A O 1
ATOM 1733 N N . THR A 1 250 ? 47.492 32.262 -3.600 1.00 20.42 228 THR A N 1
ATOM 1734 C CA . THR A 1 250 ? 46.589 31.886 -2.512 1.00 20.69 228 THR A CA 1
ATOM 1735 C C . THR A 1 250 ? 47.222 30.726 -1.747 1.00 17.36 228 THR A C 1
ATOM 1736 O O . THR A 1 250 ? 48.192 30.107 -2.222 1.00 21.82 228 THR A O 1
ATOM 1740 N N . PRO A 1 251 ? 46.691 30.421 -0.556 1.00 20.52 229 PRO A N 1
ATOM 1741 C CA . PRO A 1 251 ? 47.320 29.317 0.146 1.00 24.68 229 PRO A CA 1
ATOM 1742 C C . PRO A 1 251 ? 47.174 27.994 -0.600 1.00 28.90 229 PRO A C 1
ATOM 1743 O O . PRO A 1 251 ? 48.091 27.167 -0.558 1.00 26.99 229 PRO A O 1
ATOM 1747 N N . GLN A 1 252 ? 46.055 27.799 -1.301 1.00 24.70 230 GLN A N 1
ATOM 1748 C CA . GLN A 1 252 ? 45.818 26.536 -2.025 1.00 25.25 230 GLN A CA 1
ATOM 1749 C C . GLN A 1 252 ? 46.795 26.390 -3.182 1.00 25.53 230 GLN A C 1
ATOM 1750 O O . GLN A 1 252 ? 47.341 25.321 -3.438 1.00 29.22 230 GLN A O 1
ATOM 1756 N N . THR A 1 253 ? 47.024 27.478 -3.894 1.00 27.34 231 THR A N 1
ATOM 1757 C CA . THR A 1 253 ? 47.990 27.457 -4.971 1.00 24.05 231 THR A CA 1
ATOM 1758 C C . THR A 1 253 ? 49.411 27.218 -4.416 1.00 28.24 231 THR A C 1
ATOM 1759 O O . THR A 1 253 ? 50.209 26.498 -5.019 1.00 26.48 231 THR A O 1
ATOM 1763 N N . SER A 1 254 ? 49.713 27.820 -3.263 1.00 25.67 232 SER A N 1
ATOM 1764 C CA . SER A 1 254 ? 51.056 27.712 -2.665 1.00 26.84 232 SER A CA 1
ATOM 1765 C C . SER A 1 254 ? 51.374 26.264 -2.324 1.00 21.98 232 SER A C 1
ATOM 1766 O O . SER A 1 254 ? 52.505 25.796 -2.506 1.00 24.30 232 SER A O 1
ATOM 1769 N N . VAL A 1 255 ? 50.375 25.570 -1.792 1.00 24.88 233 VAL A N 1
ATOM 1770 C CA . VAL A 1 255 ? 50.548 24.188 -1.367 1.00 21.69 233 VAL A CA 1
ATOM 1771 C C . VAL A 1 255 ? 50.837 23.309 -2.590 1.00 27.72 233 VAL A C 1
ATOM 1772 O O . VAL A 1 255 ? 51.647 22.390 -2.520 1.00 29.65 233 VAL A O 1
ATOM 1776 N N . LYS A 1 256 ? 50.230 23.624 -3.731 1.00 28.00 234 LYS A N 1
ATOM 1777 C CA . LYS A 1 256 ? 50.534 22.876 -4.953 1.00 28.89 234 LYS A CA 1
ATOM 1778 C C . LYS A 1 256 ? 51.956 23.134 -5.443 1.00 35.93 234 LYS A C 1
ATOM 1779 O O . LYS A 1 256 ? 52.655 22.218 -5.893 1.00 29.14 234 LYS A O 1
ATOM 1785 N N . VAL A 1 257 ? 52.376 24.391 -5.389 1.00 24.42 235 VAL A N 1
ATOM 1786 C CA . VAL A 1 257 ? 53.736 24.728 -5.791 1.00 22.98 235 VAL A CA 1
ATOM 1787 C C . VAL A 1 257 ? 54.732 24.005 -4.883 1.00 21.64 235 VAL A C 1
ATOM 1788 O O . VAL A 1 257 ? 55.685 23.382 -5.359 1.00 26.36 235 VAL A O 1
ATOM 1792 N N . ALA A 1 258 ? 54.504 24.084 -3.572 1.00 23.52 236 ALA A N 1
ATOM 1793 C CA . ALA A 1 258 ? 55.402 23.436 -2.610 1.00 28.85 236 ALA A CA 1
ATOM 1794 C C . ALA A 1 258 ? 55.486 21.918 -2.838 1.00 34.86 236 ALA A C 1
ATOM 1795 O O . ALA A 1 258 ? 56.580 21.328 -2.825 1.00 29.74 236 ALA A O 1
ATOM 1797 N N . ALA A 1 259 ? 54.339 21.285 -3.058 1.00 30.94 237 ALA A N 1
ATOM 1798 C CA . ALA A 1 259 ? 54.322 19.839 -3.292 1.00 35.39 237 ALA A CA 1
ATOM 1799 C C . ALA A 1 259 ? 55.096 19.528 -4.554 1.00 29.28 237 ALA A C 1
ATOM 1800 O O . ALA A 1 259 ? 55.905 18.608 -4.583 1.00 34.62 237 ALA A O 1
ATOM 1802 N N . GLY A 1 260 ? 54.884 20.332 -5.591 1.00 27.12 238 GLY A N 1
ATOM 1803 C CA . GLY A 1 260 ? 55.564 20.134 -6.853 1.00 32.18 238 GLY A CA 1
ATOM 1804 C C . GLY A 1 260 ? 57.050 20.399 -6.794 1.00 40.91 238 GLY A C 1
ATOM 1805 O O . GLY A 1 260 ? 57.796 19.895 -7.615 1.00 29.58 238 GLY A O 1
ATOM 1806 N N . LEU A 1 261 ? 57.499 21.199 -5.834 1.00 31.84 239 LEU A N 1
ATOM 1807 C CA . LEU A 1 261 ? 58.933 21.477 -5.729 1.00 25.06 239 LEU A CA 1
ATOM 1808 C C . LEU A 1 261 ? 59.582 20.772 -4.527 1.00 30.16 239 LEU A C 1
ATOM 1809 O O . LEU A 1 261 ? 60.694 21.129 -4.102 1.00 30.33 239 LEU A O 1
ATOM 1814 N N . GLU A 1 262 ? 58.891 19.776 -3.979 1.00 26.45 240 GLU A N 1
ATOM 1815 C CA . GLU A 1 262 ? 59.455 19.000 -2.888 1.00 28.50 240 GLU A CA 1
ATOM 1816 C C . GLU A 1 262 ? 60.865 18.547 -3.269 1.00 30.82 240 GLU A C 1
ATOM 1817 O O . GLU A 1 262 ? 61.085 18.066 -4.374 1.00 30.79 240 GLU A O 1
ATOM 1823 N N . GLY A 1 263 ? 61.822 18.735 -2.368 1.00 35.29 241 GLY A N 1
ATOM 1824 C CA . GLY A 1 263 ? 63.193 18.278 -2.591 1.00 31.02 241 GLY A CA 1
ATOM 1825 C C . GLY A 1 263 ? 64.016 19.148 -3.523 1.00 39.32 241 GLY A C 1
ATOM 1826 O O . GLY A 1 263 ? 65.179 18.858 -3.780 1.00 34.90 241 GLY A O 1
ATOM 1827 N N . VAL A 1 264 ? 63.422 20.221 -4.035 1.00 29.07 242 VAL A N 1
ATOM 1828 C CA . VAL A 1 264 ? 64.134 21.109 -4.945 1.00 22.31 242 VAL A CA 1
ATOM 1829 C C . VAL A 1 264 ? 64.539 22.438 -4.278 1.00 25.62 242 VAL A C 1
ATOM 1830 O O . VAL A 1 264 ? 65.639 22.954 -4.528 1.00 29.66 242 VAL A O 1
ATOM 1834 N N . LEU A 1 265 ? 63.661 22.988 -3.433 1.00 26.10 243 LEU A N 1
ATOM 1835 C CA . LEU A 1 265 ? 63.919 24.295 -2.793 1.00 27.89 243 LEU A CA 1
ATOM 1836 C C . LEU A 1 265 ? 64.538 24.166 -1.420 1.00 30.30 243 LEU A C 1
ATOM 1837 O O . LEU A 1 265 ? 64.135 23.334 -0.627 1.00 30.72 243 LEU A O 1
ATOM 1842 N N . GLU A 1 266 ? 65.503 25.027 -1.135 1.00 29.56 244 GLU A N 1
ATOM 1843 C CA . GLU A 1 266 ? 66.030 25.169 0.209 1.00 27.27 244 GLU A CA 1
ATOM 1844 C C . GLU A 1 266 ? 64.984 25.826 1.122 1.00 26.04 244 GLU A C 1
ATOM 1845 O O . GLU A 1 266 ? 64.771 25.417 2.265 1.00 24.42 244 GLU A O 1
ATOM 1851 N N . TYR A 1 267 ? 64.315 26.862 0.630 1.00 21.50 245 TYR A N 1
ATOM 1852 C CA . TYR A 1 267 ? 63.104 27.324 1.303 1.00 18.96 245 TYR A CA 1
ATOM 1853 C C . TYR A 1 267 ? 62.223 28.050 0.300 1.00 16.77 245 TYR A C 1
ATOM 1854 O O . TYR A 1 267 ? 62.674 28.375 -0.786 1.00 21.20 245 TYR A O 1
ATOM 1863 N N . LEU A 1 268 ? 60.970 28.270 0.665 1.00 21.42 246 LEU A N 1
ATOM 1864 C CA . LEU A 1 268 ? 60.009 28.999 -0.169 1.00 20.67 246 LEU A CA 1
ATOM 1865 C C . LEU A 1 268 ? 59.616 30.287 0.554 1.00 18.16 246 LEU A C 1
ATOM 1866 O O . LEU A 1 268 ? 59.105 30.215 1.669 1.00 20.09 246 LEU A O 1
ATOM 1871 N N . GLU A 1 269 ? 59.878 31.460 -0.035 1.00 19.69 247 GLU A N 1
ATOM 1872 C CA . GLU A 1 269 ? 59.671 32.712 0.707 1.00 20.36 247 GLU A CA 1
ATOM 1873 C C . GLU A 1 269 ? 58.319 33.302 0.369 1.00 19.10 247 GLU A C 1
ATOM 1874 O O . GLU A 1 269 ? 57.987 33.415 -0.807 1.00 23.16 247 GLU A O 1
ATOM 1880 N N . ASP A 1 270 ? 57.578 33.722 1.393 1.00 17.64 248 ASP A N 1
ATOM 1881 C CA . ASP A 1 270 ? 56.327 34.473 1.204 1.00 19.18 248 ASP A CA 1
ATOM 1882 C C . ASP A 1 270 ? 55.504 33.993 0.021 1.00 21.64 248 ASP A C 1
ATOM 1883 O O . ASP A 1 270 ? 55.227 34.764 -0.909 1.00 21.56 248 ASP A O 1
ATOM 1888 N N . PRO A 1 271 ? 55.100 32.716 0.040 1.00 21.01 249 PRO A N 1
ATOM 1889 C CA . PRO A 1 271 ? 54.215 32.279 -1.040 1.00 21.45 249 PRO A CA 1
ATOM 1890 C C . PRO A 1 271 ? 52.850 32.991 -1.044 1.00 19.25 249 PRO A C 1
ATOM 1891 O O . PRO A 1 271 ? 52.286 33.217 -2.105 1.00 21.08 249 PRO A O 1
ATOM 1895 N N . THR A 1 272 ? 52.334 33.365 0.123 1.00 18.59 250 THR A N 1
ATOM 1896 C CA . THR A 1 272 ? 50.953 33.819 0.239 1.00 17.77 250 THR A CA 1
ATOM 1897 C C . THR A 1 272 ? 50.877 34.918 1.308 1.00 24.08 250 THR A C 1
ATOM 1898 O O . THR A 1 272 ? 51.731 34.976 2.190 1.00 24.27 250 THR A O 1
ATOM 1902 N N . PRO A 1 273 ? 49.879 35.816 1.223 1.00 25.64 251 PRO A N 1
ATOM 1903 C CA . PRO A 1 273 ? 49.903 36.946 2.170 1.00 23.04 251 PRO A CA 1
ATOM 1904 C C . PRO A 1 273 ? 49.369 36.639 3.580 1.00 28.13 251 PRO A C 1
ATOM 1905 O O . PRO A 1 273 ? 48.400 35.884 3.736 1.00 26.38 251 PRO A O 1
ATOM 1909 N N . GLY A 1 274 ? 50.014 37.218 4.594 1.00 23.51 252 GLY A N 1
ATOM 1910 C CA . GLY A 1 274 ? 49.499 37.153 5.960 1.00 27.47 252 GLY A CA 1
ATOM 1911 C C . GLY A 1 274 ? 49.910 35.929 6.763 1.00 24.11 252 GLY A C 1
ATOM 1912 O O . GLY A 1 274 ? 50.135 34.835 6.219 1.00 24.15 252 GLY A O 1
ATOM 1913 N N . LEU A 1 275 ? 49.979 36.123 8.075 1.00 25.10 253 LEU A N 1
ATOM 1914 C CA . LEU A 1 275 ? 50.421 35.090 9.008 1.00 25.78 253 LEU A CA 1
ATOM 1915 C C . LEU A 1 275 ? 49.521 33.865 8.990 1.00 23.85 253 LEU A C 1
ATOM 1916 O O . LEU A 1 275 ? 50.017 32.746 9.048 1.00 22.56 253 LEU A O 1
ATOM 1921 N N . ASP A 1 276 ? 48.204 34.057 8.904 1.00 21.65 254 ASP A N 1
ATOM 1922 C CA . ASP A 1 276 ? 47.297 32.891 8.876 1.00 27.12 254 ASP A CA 1
ATOM 1923 C C . ASP A 1 276 ? 47.459 32.023 7.630 1.00 24.29 254 ASP A C 1
ATOM 1924 O O . ASP A 1 276 ? 47.621 30.796 7.729 1.00 26.33 254 ASP A O 1
ATOM 1929 N N . GLY A 1 277 ? 47.412 32.654 6.458 1.00 26.51 255 GLY A N 1
ATOM 1930 C CA . GLY A 1 277 ? 47.663 31.946 5.201 1.00 21.12 255 GLY A CA 1
ATOM 1931 C C . GLY A 1 277 ? 49.031 31.254 5.184 1.00 22.94 255 GLY A C 1
ATOM 1932 O O . GLY A 1 277 ? 49.158 30.085 4.779 1.00 22.15 255 GLY A O 1
ATOM 1933 N N . MET A 1 278 ? 50.064 31.946 5.643 1.00 21.14 256 MET A N 1
ATOM 1934 C CA . MET A 1 278 ? 51.400 31.316 5.693 1.00 20.02 256 MET A CA 1
ATOM 1935 C C . MET A 1 278 ? 51.390 30.067 6.582 1.00 18.83 256 MET A C 1
ATOM 1936 O O . MET A 1 278 ? 52.010 29.055 6.253 1.00 21.65 256 MET A O 1
ATOM 1941 N N . ALA A 1 279 ? 50.724 30.160 7.727 1.00 20.72 257 ALA A N 1
ATOM 1942 C CA . ALA A 1 279 ? 50.643 29.027 8.653 1.00 22.60 257 ALA A CA 1
ATOM 1943 C C . ALA A 1 279 ? 49.937 27.852 7.975 1.00 21.83 257 ALA A C 1
ATOM 1944 O O . ALA A 1 279 ? 50.370 26.712 8.105 1.00 25.62 257 ALA A O 1
ATOM 1946 N N . GLU A 1 280 ? 48.861 28.150 7.241 1.00 29.13 258 GLU A N 1
ATOM 1947 C CA . GLU A 1 280 ? 48.139 27.134 6.457 1.00 23.52 258 GLU A CA 1
ATOM 1948 C C . GLU A 1 280 ? 49.076 26.460 5.468 1.00 29.88 258 GLU A C 1
ATOM 1949 O O . GLU A 1 280 ? 49.093 25.243 5.366 1.00 29.07 258 GLU A O 1
ATOM 1955 N N . VAL A 1 281 ? 49.857 27.244 4.730 1.00 21.58 259 VAL A N 1
ATOM 1956 C CA . VAL A 1 281 ? 50.751 26.654 3.754 1.00 21.94 259 VAL A CA 1
ATOM 1957 C C . VAL A 1 281 ? 51.835 25.826 4.454 1.00 26.83 259 VAL A C 1
ATOM 1958 O O . VAL A 1 281 ? 52.158 24.723 4.005 1.00 27.06 259 VAL A O 1
ATOM 1962 N N . ALA A 1 282 ? 52.395 26.349 5.554 1.00 24.17 260 ALA A N 1
ATOM 1963 C CA . ALA A 1 282 ? 53.537 25.679 6.198 1.00 24.17 260 ALA A CA 1
ATOM 1964 C C . ALA A 1 282 ? 53.140 24.300 6.726 1.00 28.48 260 ALA A C 1
ATOM 1965 O O . ALA A 1 282 ? 53.969 23.382 6.779 1.00 27.66 260 ALA A O 1
ATOM 1967 N N . ALA A 1 283 ? 51.877 24.162 7.120 1.00 22.11 261 ALA A N 1
ATOM 1968 C CA . ALA A 1 283 ? 51.385 22.874 7.638 1.00 30.02 261 ALA A CA 1
ATOM 1969 C C . ALA A 1 283 ? 51.512 21.765 6.587 1.00 34.73 261 ALA A C 1
ATOM 1970 O O . ALA A 1 283 ? 51.615 20.589 6.930 1.00 34.97 261 ALA A O 1
ATOM 1972 N N . GLN A 1 284 ? 51.514 22.131 5.307 1.00 30.83 262 GLN A N 1
ATOM 1973 C CA A GLN A 1 284 ? 51.594 21.136 4.237 0.50 27.93 262 GLN A CA 1
ATOM 1974 C CA B GLN A 1 284 ? 51.594 21.140 4.236 0.50 28.28 262 GLN A CA 1
ATOM 1975 C C . GLN A 1 284 ? 52.926 21.168 3.492 1.00 34.85 262 GLN A C 1
ATOM 1976 O O . GLN A 1 284 ? 53.350 20.165 2.933 1.00 41.11 262 GLN A O 1
ATOM 1987 N N . ALA A 1 285 ? 53.593 22.319 3.485 1.00 26.41 263 ALA A N 1
ATOM 1988 C CA . ALA A 1 285 ? 54.816 22.461 2.700 1.00 26.97 263 ALA A CA 1
ATOM 1989 C C . ALA A 1 285 ? 55.954 21.595 3.259 1.00 28.69 263 ALA A C 1
ATOM 1990 O O . ALA A 1 285 ? 56.216 21.601 4.459 1.00 32.78 263 ALA A O 1
ATOM 1992 N N . PRO A 1 286 ? 56.615 20.833 2.384 1.00 31.51 264 PRO A N 1
ATOM 1993 C CA . PRO A 1 286 ? 57.709 19.968 2.832 1.00 34.76 264 PRO A CA 1
ATOM 1994 C C . PRO A 1 286 ? 58.992 20.766 3.101 1.00 38.83 264 PRO A C 1
ATOM 1995 O O . PRO A 1 286 ? 59.789 20.364 3.935 1.00 35.34 264 PRO A O 1
ATOM 1999 N N . MET A 1 287 ? 59.188 21.897 2.426 1.00 25.74 265 MET A N 1
ATOM 2000 C CA . MET A 1 287 ? 60.339 22.752 2.750 1.00 28.73 265 MET A CA 1
ATOM 2001 C C . MET A 1 287 ? 59.922 23.866 3.711 1.00 27.13 265 MET A C 1
ATOM 2002 O O . MET A 1 287 ? 58.738 24.195 3.832 1.00 25.67 265 MET A O 1
ATOM 2007 N N . PRO A 1 288 ? 60.897 24.458 4.410 1.00 25.38 266 PRO A N 1
ATOM 2008 C CA . PRO A 1 288 ? 60.584 25.554 5.329 1.00 21.53 266 PRO A CA 1
ATOM 2009 C C . PRO A 1 288 ? 60.054 26.773 4.56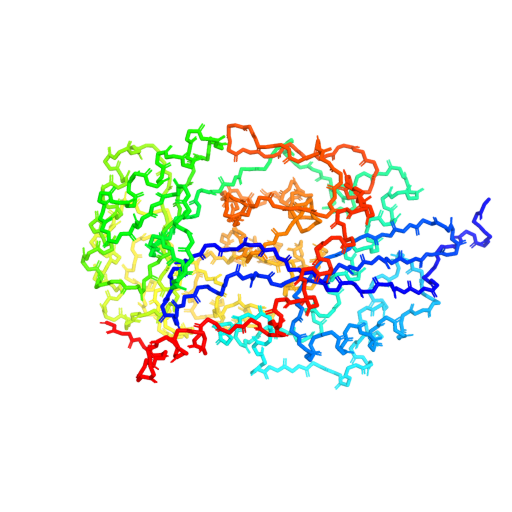6 1.00 19.91 266 PRO A C 1
ATOM 2010 O O . PRO A 1 288 ? 60.490 27.014 3.434 1.00 20.95 266 PRO A O 1
ATOM 2014 N N . LEU A 1 289 ? 59.127 27.524 5.172 1.00 19.22 267 LEU A N 1
ATOM 2015 C CA . LEU A 1 289 ? 58.723 28.815 4.628 1.00 19.89 267 LEU A CA 1
ATOM 2016 C C . LEU A 1 289 ? 59.571 29.904 5.264 1.00 20.75 267 LEU A C 1
ATOM 2017 O O . LEU A 1 289 ? 59.843 29.864 6.468 1.00 22.10 267 LEU A O 1
ATOM 2022 N N . ALA A 1 290 ? 59.969 30.872 4.449 1.00 19.09 268 ALA A N 1
ATOM 2023 C CA . ALA A 1 290 ? 60.719 32.035 4.906 1.00 18.94 268 ALA A CA 1
ATOM 2024 C C . ALA A 1 290 ? 59.893 33.285 4.661 1.00 21.44 268 ALA A C 1
ATOM 2025 O O . ALA A 1 290 ? 58.980 33.276 3.839 1.00 21.45 268 ALA A O 1
ATOM 2027 N N . THR A 1 291 ? 60.212 34.373 5.359 1.00 23.28 269 THR A N 1
ATOM 2028 C CA . THR A 1 291 ? 59.507 35.613 5.110 1.00 20.14 269 THR A CA 1
ATOM 2029 C C . THR A 1 291 ? 60.382 36.856 5.283 1.00 29.75 269 THR A C 1
ATOM 2030 O O . THR A 1 291 ? 61.295 36.875 6.110 1.00 22.06 269 THR A O 1
ATOM 2034 N N . ASN A 1 292 ? 60.091 37.882 4.484 1.00 21.49 270 ASN A N 1
ATOM 2035 C CA . ASN A 1 292 ? 60.430 39.263 4.823 1.00 24.25 270 ASN A CA 1
ATOM 2036 C C . ASN A 1 292 ? 59.233 40.151 4.556 1.00 32.46 270 ASN A C 1
ATOM 2037 O O . ASN A 1 292 ? 59.386 41.297 4.132 1.00 26.69 270 ASN A O 1
ATOM 2042 N N . MET A 1 293 ? 58.039 39.620 4.763 1.00 19.95 271 MET A N 1
ATOM 2043 C CA . MET A 1 293 ? 56.848 40.409 4.539 1.00 18.04 271 MET A CA 1
ATOM 2044 C C . MET A 1 293 ? 55.917 40.333 5.723 1.00 27.35 271 MET A C 1
ATOM 2045 O O . MET A 1 293 ? 55.375 41.337 6.130 1.00 26.80 271 MET A O 1
ATOM 2050 N N . CYS A 1 294 ? 55.730 39.153 6.301 1.00 20.78 272 CYS A N 1
ATOM 2051 C CA . CYS A 1 294 ? 54.804 39.083 7.436 1.00 18.60 272 CYS A CA 1
ATOM 2052 C C . CYS A 1 294 ? 55.514 39.129 8.786 1.00 31.38 272 CYS A C 1
ATOM 2053 O O . CYS A 1 294 ? 54.861 39.196 9.823 1.00 25.09 272 CYS A O 1
ATOM 2056 N N . VAL A 1 295 ? 56.848 39.100 8.770 1.00 26.62 273 VAL A N 1
ATOM 2057 C CA . VAL A 1 295 ? 57.649 39.376 9.971 1.00 22.86 273 VAL A CA 1
ATOM 2058 C C . VAL A 1 295 ? 58.765 40.383 9.614 1.00 22.08 273 VAL A C 1
ATOM 2059 O O . VAL A 1 295 ? 59.829 39.992 9.110 1.00 21.45 273 VAL A O 1
ATOM 2063 N N . VAL A 1 296 ? 58.513 41.662 9.874 1.00 22.49 274 VAL A N 1
ATOM 2064 C CA . VAL A 1 296 ? 59.434 42.737 9.505 1.00 24.16 274 VAL A CA 1
ATOM 2065 C C . VAL A 1 296 ? 59.659 43.698 10.673 1.00 21.25 274 VAL A C 1
ATOM 2066 O O . VAL A 1 296 ? 60.321 44.743 10.525 1.00 23.98 274 VAL A O 1
ATOM 2070 N N . ALA A 1 297 ? 59.119 43.344 11.840 1.00 19.48 275 ALA A N 1
ATOM 2071 C CA . ALA A 1 297 ? 59.240 44.180 13.047 1.00 20.93 275 ALA A CA 1
ATOM 2072 C C . ALA A 1 297 ? 59.159 43.287 14.281 1.00 19.64 275 ALA A C 1
ATOM 2073 O O . ALA A 1 297 ? 58.511 42.236 14.245 1.00 21.96 275 ALA A O 1
ATOM 2075 N N . PHE A 1 298 ? 59.803 43.697 15.372 1.00 18.86 276 PHE A N 1
ATOM 2076 C CA . PHE A 1 298 ? 59.799 42.861 16.572 1.00 17.45 276 PHE A CA 1
ATOM 2077 C C . PHE A 1 298 ? 58.385 42.528 17.055 1.00 24.15 276 PHE A C 1
ATOM 2078 O O . PHE A 1 298 ? 58.133 41.411 17.496 1.00 20.76 276 PHE A O 1
ATOM 2086 N N . ASP A 1 299 ? 57.456 43.476 16.988 1.00 23.04 277 ASP A N 1
ATOM 2087 C CA . ASP A 1 299 ? 56.123 43.162 17.542 1.00 31.40 277 ASP A CA 1
ATOM 2088 C C . ASP A 1 299 ? 55.308 42.145 16.736 1.00 31.51 277 ASP A C 1
ATOM 2089 O O . ASP A 1 299 ? 54.231 41.722 17.157 1.00 28.24 277 ASP A O 1
ATOM 2094 N N . GLN A 1 300 ? 55.829 41.729 15.592 1.00 23.48 278 GLN A N 1
ATOM 2095 C CA . GLN A 1 300 ? 55.181 40.667 14.819 1.00 24.75 278 GLN A CA 1
ATOM 2096 C C . GLN A 1 300 ? 55.689 39.285 15.183 1.00 25.20 278 GLN A C 1
ATOM 2097 O O . GLN A 1 300 ? 55.078 38.274 14.840 1.00 24.48 278 GLN A O 1
ATOM 2103 N N . LEU A 1 301 ? 56.812 39.216 15.882 1.00 22.30 279 LEU A N 1
ATOM 2104 C CA . LEU A 1 301 ? 57.392 37.895 16.189 1.00 23.95 279 LEU A CA 1
ATOM 2105 C C . LEU A 1 301 ? 56.482 36.985 17.046 1.00 24.17 279 LEU A C 1
ATOM 2106 O O . LEU A 1 301 ? 56.343 35.797 16.764 1.00 25.98 279 LEU A O 1
ATOM 2111 N N . PRO A 1 302 ? 55.876 37.533 18.108 1.00 24.67 280 PRO A N 1
ATOM 2112 C CA . PRO A 1 302 ? 55.087 36.624 18.953 1.00 27.15 280 PRO A CA 1
ATOM 2113 C C . PRO A 1 302 ? 53.939 35.934 18.193 1.00 27.47 280 PRO A C 1
ATOM 2114 O O . PRO A 1 302 ? 53.707 34.740 18.389 1.00 24.03 280 PRO A O 1
ATOM 2118 N N . ALA A 1 303 ? 53.229 36.666 17.343 1.00 23.74 281 ALA A N 1
ATOM 2119 C CA . ALA A 1 303 ? 52.143 36.043 16.561 1.00 28.84 281 ALA A CA 1
ATOM 2120 C C . ALA A 1 303 ? 52.699 35.021 15.570 1.00 31.52 281 ALA A C 1
ATOM 2121 O O . ALA A 1 303 ? 52.146 33.928 15.421 1.00 23.55 281 ALA A O 1
ATOM 2123 N N . ALA A 1 304 ? 53.807 35.354 14.905 1.00 24.69 282 ALA A N 1
ATOM 2124 C CA . ALA A 1 304 ? 54.411 34.415 13.951 1.00 26.00 282 ALA A CA 1
ATOM 2125 C C . ALA A 1 304 ? 54.817 33.125 14.638 1.00 30.21 282 ALA A C 1
ATOM 2126 O O . ALA A 1 304 ? 54.673 32.027 14.084 1.00 26.89 282 ALA A O 1
ATOM 2128 N N . VAL A 1 305 ? 55.359 33.254 15.838 1.00 26.85 283 VAL A N 1
ATOM 2129 C CA . VAL A 1 305 ? 55.766 32.081 16.599 1.00 20.57 283 VAL A CA 1
ATOM 2130 C C . VAL A 1 305 ? 54.530 31.278 17.053 1.00 24.43 283 VAL A C 1
ATOM 2131 O O . VAL A 1 305 ? 54.492 30.055 16.895 1.00 28.75 283 VAL A O 1
ATOM 2135 N N . ALA A 1 306 ? 53.524 31.953 17.596 1.00 23.93 284 ALA A N 1
ATOM 2136 C CA . ALA A 1 306 ? 52.330 31.239 18.096 1.00 29.54 284 ALA A CA 1
ATOM 2137 C C . ALA A 1 306 ? 51.601 30.484 16.966 1.00 30.37 284 ALA A C 1
ATOM 2138 O O . ALA A 1 306 ? 51.110 29.386 17.166 1.00 29.63 284 ALA A O 1
ATOM 2140 N N . LYS A 1 307 ? 51.549 31.076 15.779 1.00 28.05 285 LYS A N 1
ATOM 2141 C CA . LYS A 1 307 ? 50.837 30.486 14.654 1.00 24.88 285 LYS A CA 1
ATOM 2142 C C . LYS A 1 307 ? 51.647 29.483 13.857 1.00 33.70 285 LYS A C 1
ATOM 2143 O O . LYS A 1 307 ? 51.103 28.781 13.007 1.00 30.30 285 LYS A O 1
ATOM 2149 N N . ASN A 1 308 ? 52.948 29.412 14.112 1.00 25.93 286 ASN A N 1
ATOM 2150 C CA . ASN A 1 308 ? 53.823 28.596 13.261 1.00 24.61 286 ASN A CA 1
ATOM 2151 C C . ASN A 1 308 ? 53.734 29.018 11.801 1.00 23.16 286 ASN A C 1
ATOM 2152 O O . ASN A 1 308 ? 53.695 28.185 10.893 1.00 24.85 286 ASN A O 1
ATOM 2157 N N . SER A 1 309 ? 53.705 30.325 11.571 1.00 22.79 287 SER A N 1
ATOM 2158 C CA . SER A 1 309 ? 53.560 30.838 10.213 1.00 23.36 287 SER A CA 1
ATOM 2159 C C . SER A 1 309 ? 54.807 30.681 9.375 1.00 27.94 287 SER A C 1
ATOM 2160 O O . SER A 1 309 ? 54.721 30.532 8.160 1.00 28.28 287 SER A O 1
ATOM 2163 N N . VAL A 1 310 ? 55.973 30.764 10.003 1.00 24.30 288 VAL A N 1
ATOM 2164 C CA . VAL A 1 310 ? 57.226 30.674 9.240 1.00 21.90 288 VAL A CA 1
ATOM 2165 C C . VAL A 1 310 ? 58.283 29.907 10.008 1.00 21.08 288 VAL A C 1
ATOM 2166 O O . VAL A 1 310 ? 58.246 29.831 11.249 1.00 22.38 288 VAL A O 1
ATOM 2170 N N . GLN A 1 311 ? 59.225 29.354 9.256 1.00 20.54 289 GLN A N 1
ATOM 2171 C CA . GLN A 1 311 ? 60.301 28.569 9.819 1.00 21.08 289 GLN A CA 1
ATOM 2172 C C . GLN A 1 311 ? 61.641 29.288 9.665 1.00 21.40 289 GLN A C 1
ATOM 2173 O O . GLN A 1 311 ? 62.609 28.932 10.336 1.00 23.96 289 GLN A O 1
ATOM 2179 N N . VAL A 1 312 ? 61.690 30.288 8.779 1.00 18.48 290 VAL A N 1
ATOM 2180 C CA . VAL A 1 312 ? 62.918 31.068 8.513 1.00 17.04 290 VAL A CA 1
ATOM 2181 C C . VAL A 1 312 ? 62.566 32.562 8.449 1.00 25.37 290 VAL A C 1
ATOM 2182 O O . VAL A 1 312 ? 61.596 32.940 7.794 1.00 21.75 290 VAL A O 1
ATOM 2186 N N . VAL A 1 313 ? 63.320 33.413 9.144 1.00 19.40 291 VAL A N 1
ATOM 2187 C CA . VAL A 1 313 ? 63.075 34.867 9.074 1.00 16.92 291 VAL A CA 1
ATOM 2188 C C . VAL A 1 313 ? 64.237 35.504 8.304 1.00 19.46 291 VAL A C 1
ATOM 2189 O O . VAL A 1 313 ? 65.401 35.160 8.519 1.00 19.89 291 VAL A O 1
ATOM 2193 N N . LEU A 1 314 ? 63.944 36.391 7.372 1.00 17.11 292 LEU A N 1
ATOM 2194 C CA . LEU A 1 314 ? 65.027 37.077 6.681 1.00 17.86 292 LEU A CA 1
ATOM 2195 C C . LEU A 1 314 ? 65.361 38.354 7.409 1.00 25.77 292 LEU A C 1
ATOM 2196 O O . LEU A 1 314 ? 64.529 39.229 7.521 1.00 23.18 292 LEU A O 1
ATOM 2201 N N . SER A 1 315 ? 66.573 38.446 7.956 1.00 19.29 293 SER A N 1
ATOM 2202 C CA . SER A 1 315 ? 66.959 39.683 8.626 1.00 17.82 293 SER A CA 1
ATOM 2203 C C . SER A 1 315 ? 67.134 40.792 7.584 1.00 19.24 293 SER A C 1
ATOM 2204 O O . SER A 1 315 ? 67.356 40.524 6.405 1.00 21.06 293 SER A O 1
ATOM 2207 N N . ASP A 1 316 ? 67.063 42.037 8.030 1.00 20.85 294 ASP A N 1
ATOM 2208 C CA . ASP A 1 316 ? 67.438 43.176 7.196 1.00 18.45 294 ASP A CA 1
ATOM 2209 C C . ASP A 1 316 ? 67.695 44.355 8.121 1.00 20.86 294 ASP A C 1
ATOM 2210 O O . ASP A 1 316 ? 66.749 44.924 8.682 1.00 21.34 294 ASP A O 1
ATOM 2215 N N . HIS A 1 317 ? 68.962 44.733 8.296 1.00 15.60 295 HIS A N 1
ATOM 2216 C CA . HIS A 1 317 ? 69.272 45.775 9.290 1.00 18.30 295 HIS A CA 1
ATOM 2217 C C . HIS A 1 317 ? 68.694 47.112 8.927 1.00 19.56 295 HIS A C 1
ATOM 2218 O O . HIS A 1 317 ? 68.581 47.988 9.7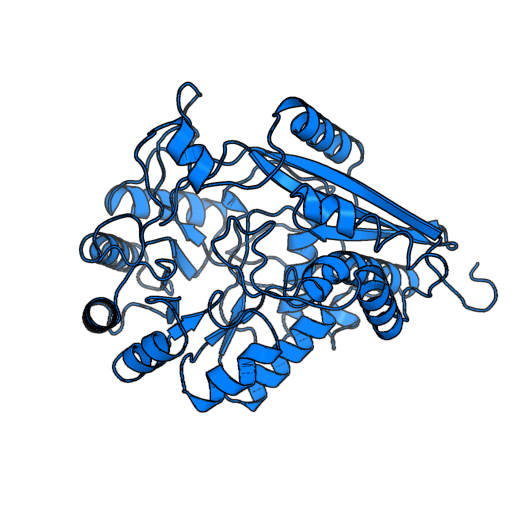79 1.00 19.98 295 HIS A O 1
ATOM 2225 N N . HIS A 1 318 ? 68.311 47.292 7.666 1.00 17.44 296 HIS A N 1
ATOM 2226 C CA . HIS A 1 318 ? 67.783 48.596 7.220 1.00 17.60 296 HIS A CA 1
ATOM 2227 C C . HIS A 1 318 ? 66.411 48.866 7.760 1.00 23.39 296 HIS A C 1
ATOM 2228 O O . HIS A 1 318 ? 66.018 50.032 7.926 1.00 19.80 296 HIS A O 1
ATOM 2235 N N . TYR A 1 319 ? 65.636 47.821 8.039 1.00 17.50 297 TYR A N 1
ATOM 2236 C CA . TYR A 1 319 ? 64.309 48.081 8.628 1.00 18.24 297 TYR A CA 1
ATOM 2237 C C . TYR A 1 319 ? 64.055 47.470 10.011 1.00 20.67 297 TYR A C 1
ATOM 2238 O O . TYR A 1 319 ? 63.072 47.827 10.669 1.00 20.18 297 TYR A O 1
ATOM 2247 N N . TRP A 1 320 ? 64.959 46.598 10.469 1.00 19.88 298 TRP A N 1
ATOM 2248 C CA . TRP A 1 320 ? 64.925 46.075 11.853 1.00 18.66 298 TRP A CA 1
ATOM 2249 C C . TRP A 1 320 ? 65.605 46.947 12.870 1.00 22.49 298 TRP A C 1
ATOM 2250 O O . TRP A 1 320 ? 65.500 46.705 14.074 1.00 23.86 298 TRP A O 1
ATOM 2261 N N . GLY A 1 321 ? 66.323 47.970 12.418 1.00 20.63 299 GLY A N 1
ATOM 2262 C CA . GLY A 1 321 ? 66.824 48.971 13.361 1.00 18.70 299 GLY A CA 1
ATOM 2263 C C . GLY A 1 321 ? 68.326 48.941 13.579 1.00 21.38 299 GLY A C 1
ATOM 2264 O O . GLY A 1 321 ? 68.814 49.336 14.629 1.00 19.10 299 GLY A O 1
ATOM 2265 N N . GLY A 1 322 ? 69.077 48.489 12.587 1.00 17.09 300 GLY A N 1
ATOM 2266 C CA . GLY A 1 322 ? 70.545 48.568 12.681 1.00 16.21 300 GLY A CA 1
ATOM 2267 C C . GLY A 1 322 ? 71.169 47.242 13.075 1.00 18.70 300 GLY A C 1
ATOM 2268 O O . GLY A 1 322 ? 70.487 46.216 13.122 1.00 16.22 300 GLY A O 1
ATOM 2269 N N . LEU A 1 323 ? 72.467 47.242 13.361 1.00 15.33 301 LEU A N 1
ATOM 2270 C CA . LEU A 1 323 ? 73.171 45.964 13.489 1.00 16.85 301 LEU A CA 1
ATOM 2271 C C . LEU A 1 323 ? 72.974 45.259 14.829 1.00 19.35 301 LEU A C 1
ATOM 2272 O O . LEU A 1 323 ? 72.852 44.015 14.894 1.00 18.78 301 LEU A O 1
ATOM 2277 N N . GLN A 1 324 ? 72.992 46.022 15.913 1.00 16.82 302 GLN A N 1
ATOM 2278 C CA . GLN A 1 324 ? 72.748 45.402 17.218 1.00 19.72 302 GLN A CA 1
ATOM 2279 C C . GLN A 1 324 ? 71.334 44.825 17.320 1.00 20.36 302 GLN A C 1
ATOM 2280 O O . GLN A 1 324 ? 71.132 43.734 17.853 1.00 19.98 302 GLN A O 1
ATOM 2286 N N . ARG A 1 325 ? 70.340 45.549 16.822 1.00 15.94 303 ARG A N 1
ATOM 2287 C CA . ARG A 1 325 ? 68.988 44.980 16.813 1.00 17.59 303 ARG A CA 1
ATOM 2288 C C . ARG A 1 325 ? 68.844 43.776 15.878 1.00 20.70 303 ARG A C 1
ATOM 2289 O O . ARG A 1 325 ? 68.013 42.893 16.129 1.00 18.18 303 ARG A O 1
ATOM 2297 N N . SER A 1 326 ? 69.657 43.718 14.820 1.00 17.32 304 SER A N 1
ATOM 2298 C CA . SER A 1 326 ? 69.664 42.530 13.961 1.00 21.37 304 SER A CA 1
ATOM 2299 C C . SER A 1 326 ? 70.281 41.343 14.708 1.00 20.81 304 SER A C 1
ATOM 2300 O O . SER A 1 326 ? 69.854 40.213 14.545 1.00 19.16 304 SER A O 1
ATOM 2303 N N . ARG A 1 327 ? 71.301 41.607 15.515 1.00 18.90 305 ARG A N 1
ATOM 2304 C CA . ARG A 1 327 ? 71.871 40.580 16.376 1.00 17.16 305 ARG A CA 1
ATOM 2305 C C . ARG A 1 327 ? 70.815 40.087 17.385 1.00 21.36 305 ARG A C 1
ATOM 2306 O O . ARG A 1 327 ? 70.738 38.909 17.688 1.00 17.78 305 ARG A O 1
ATOM 2314 N N . LEU A 1 328 ? 69.993 40.997 17.893 1.00 17.68 306 LEU A N 1
ATOM 2315 C CA . LEU A 1 328 ? 68.911 40.612 18.794 1.00 19.17 306 LEU A CA 1
ATOM 2316 C C . LEU A 1 328 ? 67.924 39.712 18.048 1.00 18.75 306 LEU A C 1
ATOM 2317 O O . LEU A 1 328 ? 67.558 38.652 18.532 1.00 20.30 306 LEU A O 1
ATOM 2322 N N . LEU A 1 329 ? 67.519 40.116 16.845 1.00 18.86 307 LEU A N 1
ATOM 2323 C CA . LEU A 1 329 ? 66.630 39.263 16.034 1.00 15.99 307 LEU A CA 1
ATOM 2324 C C . LEU A 1 329 ? 67.236 37.872 15.888 1.00 18.12 307 LEU A C 1
ATOM 2325 O O . LEU A 1 329 ? 66.528 36.858 15.998 1.00 16.31 307 LEU A O 1
ATOM 2330 N N . ALA A 1 330 ? 68.548 37.808 15.640 1.00 16.26 308 ALA A N 1
ATOM 2331 C CA . ALA A 1 330 ? 69.198 36.516 15.420 1.00 16.69 308 ALA A CA 1
ATOM 2332 C C . ALA A 1 330 ? 69.070 35.630 16.652 1.00 19.73 308 ALA A C 1
ATOM 2333 O O . ALA A 1 330 ? 68.816 34.436 16.526 1.00 19.85 308 ALA A O 1
ATOM 2335 N N . GLY A 1 331 ? 69.268 36.216 17.833 1.00 19.04 309 GLY A N 1
ATOM 2336 C CA . GLY A 1 331 ? 69.168 35.479 19.094 1.00 17.68 309 GLY A CA 1
ATOM 2337 C C . GLY A 1 331 ? 67.733 35.040 19.375 1.00 19.22 309 GLY A C 1
ATOM 2338 O O . GLY A 1 331 ? 67.499 33.960 19.893 1.00 17.78 309 GLY A O 1
ATOM 2339 N N . ILE A 1 332 ? 66.762 35.861 19.010 1.00 17.56 310 ILE A N 1
ATOM 2340 C CA . ILE A 1 332 ? 65.365 35.456 19.176 1.00 20.19 310 ILE A CA 1
ATOM 2341 C C . ILE A 1 332 ? 65.053 34.262 18.267 1.00 19.78 310 ILE A C 1
ATOM 2342 O O . ILE A 1 332 ? 64.434 33.296 18.694 1.00 19.76 310 ILE A O 1
ATOM 2347 N N . CYS A 1 333 ? 65.484 34.333 17.009 1.00 16.08 311 CYS A N 1
ATOM 2348 C CA . CYS A 1 333 ? 65.295 33.217 16.073 1.00 24.63 311 CYS A CA 1
ATOM 2349 C C . CYS A 1 333 ? 65.927 31.934 16.601 1.00 20.73 311 CYS A C 1
ATOM 2350 O O . CYS A 1 333 ? 65.299 30.865 16.594 1.00 22.20 311 CYS A O 1
ATOM 2353 N N . ASP A 1 334 ? 67.169 32.033 17.057 1.00 19.36 312 ASP A N 1
ATOM 2354 C CA . ASP A 1 334 ? 67.847 30.865 17.623 1.00 19.52 312 ASP A CA 1
ATOM 2355 C C . ASP A 1 334 ? 67.040 30.300 18.792 1.00 26.54 312 ASP A C 1
ATOM 2356 O O . ASP A 1 334 ? 66.830 29.100 18.887 1.00 23.38 312 ASP A O 1
ATOM 2361 N N . THR A 1 335 ? 66.569 31.173 19.671 1.00 20.42 313 THR A N 1
ATOM 2362 C CA . THR A 1 335 ? 65.833 30.734 20.865 1.00 19.01 313 THR A CA 1
ATOM 2363 C C . THR A 1 335 ? 64.521 30.036 20.501 1.00 21.15 313 THR A C 1
ATOM 2364 O O . THR A 1 335 ? 64.157 29.032 21.098 1.00 18.71 313 THR A O 1
ATOM 2368 N N . PHE A 1 336 ? 63.800 30.586 19.536 1.00 20.97 314 PHE A N 1
ATOM 2369 C CA . PHE A 1 336 ? 62.480 30.055 19.199 1.00 22.53 314 PHE A CA 1
ATOM 2370 C C . PHE A 1 336 ? 62.499 29.052 18.041 1.00 24.50 314 PHE A C 1
ATOM 2371 O O . PHE A 1 336 ? 61.458 28.684 17.508 1.00 26.99 314 PHE A O 1
ATOM 2379 N N . GLY A 1 337 ? 63.687 28.614 17.652 1.00 20.94 315 GLY A N 1
ATOM 2380 C CA . GLY A 1 337 ? 63.824 27.542 16.663 1.00 24.01 315 GLY A CA 1
ATOM 2381 C C . GLY A 1 337 ? 63.554 27.949 15.229 1.00 28.56 315 GLY A C 1
ATOM 2382 O O . GLY A 1 337 ? 63.162 27.115 14.404 1.00 24.98 315 GLY A O 1
ATOM 2383 N N . LEU A 1 338 ? 63.792 29.220 14.911 1.00 19.73 316 LEU A N 1
ATOM 2384 C CA . LEU A 1 338 ? 63.616 29.724 13.545 1.00 21.95 316 LEU A CA 1
ATOM 2385 C C . LEU A 1 338 ? 64.962 29.855 12.843 1.00 24.92 316 LEU A C 1
ATOM 2386 O O . LEU A 1 338 ? 65.956 30.267 13.462 1.00 25.08 316 LEU A O 1
ATOM 2391 N N . GLY A 1 339 ? 65.008 29.533 11.555 1.00 18.98 317 GLY A N 1
ATOM 2392 C CA . GLY A 1 339 ? 66.234 29.733 10.785 1.00 19.51 317 GLY A CA 1
ATOM 2393 C C . GLY A 1 339 ? 66.387 31.221 10.476 1.00 23.71 317 GLY A C 1
ATOM 2394 O O . GLY A 1 339 ? 65.443 32.006 10.644 1.00 19.25 317 GLY A O 1
ATOM 2395 N N . LEU A 1 340 ? 67.569 31.614 10.019 1.00 18.37 318 LEU A N 1
ATOM 2396 C CA . LEU A 1 340 ? 67.856 33.046 9.793 1.00 19.50 318 LEU A CA 1
ATOM 2397 C C . LEU A 1 340 ? 68.576 33.235 8.477 1.00 22.53 318 LEU A C 1
ATOM 2398 O O . LEU A 1 340 ? 69.583 32.581 8.213 1.00 21.50 318 LEU A O 1
ATOM 2403 N N . SER A 1 341 ? 68.060 34.131 7.648 1.00 19.18 319 SER A N 1
ATOM 2404 C CA . SER A 1 341 ? 68.717 34.445 6.391 1.00 19.45 319 SER A CA 1
ATOM 2405 C C . SER A 1 341 ? 68.801 35.973 6.335 1.00 21.69 319 SER A C 1
ATOM 2406 O O . SER A 1 341 ? 68.640 36.641 7.372 1.00 20.65 319 SER A O 1
ATOM 2409 N N . MET A 1 342 ? 69.046 36.535 5.157 1.00 21.64 320 MET A N 1
ATOM 2410 C CA . MET A 1 342 ? 69.079 37.998 5.024 1.00 21.24 320 MET A CA 1
ATOM 2411 C C . MET A 1 342 ? 68.469 38.485 3.708 1.00 24.36 320 MET A C 1
ATOM 2412 O O . MET A 1 342 ? 68.773 37.963 2.626 1.00 24.43 320 MET A O 1
ATOM 2417 N N . HIS A 1 343 ? 67.619 39.502 3.832 1.00 20.70 321 HIS A N 1
ATOM 2418 C CA . HIS A 1 343 ? 66.882 40.133 2.745 1.00 19.76 321 HIS A CA 1
ATOM 2419 C C . HIS A 1 343 ? 67.656 41.330 2.292 1.00 28.30 321 HIS A C 1
ATOM 2420 O O . HIS A 1 343 ? 68.419 41.919 3.060 1.00 26.16 321 HIS A O 1
ATOM 2427 N N . SER A 1 344 ? 67.468 41.723 1.043 1.00 22.35 322 SER A N 1
ATOM 2428 C CA . SER A 1 344 ? 68.135 42.922 0.548 1.00 21.47 322 SER A CA 1
ATOM 2429 C C . SER A 1 344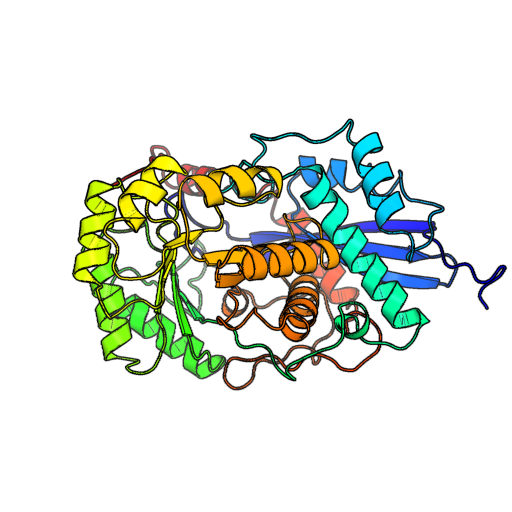 ? 67.238 43.703 -0.402 1.00 22.21 322 SER A C 1
ATOM 2430 O O . SER A 1 344 ? 66.251 43.170 -0.920 1.00 24.55 322 SER A O 1
ATOM 2433 N N . ASN A 1 345 ? 67.552 44.978 -0.565 1.00 21.47 323 ASN A N 1
ATOM 2434 C CA . ASN A 1 345 ? 66.960 45.802 -1.609 1.00 23.74 323 ASN A CA 1
ATOM 2435 C C . ASN A 1 345 ? 68.118 46.420 -2.368 1.00 25.48 323 ASN A C 1
ATOM 2436 O O . ASN A 1 345 ? 69.260 46.376 -1.900 1.00 23.88 323 ASN A O 1
ATOM 2441 N N . SER A 1 346 ? 67.844 46.996 -3.534 1.00 22.07 324 SER A N 1
ATOM 2442 C CA . SER A 1 346 ? 68.902 47.676 -4.280 1.00 23.35 324 SER A CA 1
ATOM 2443 C C . SER A 1 346 ? 69.735 48.527 -3.313 1.00 23.81 324 SER A C 1
ATOM 2444 O O . SER A 1 346 ? 69.178 49.353 -2.611 1.00 23.67 324 SER A O 1
ATOM 2447 N N . HIS A 1 347 ? 71.060 48.340 -3.296 1.00 21.29 325 HIS A N 1
ATOM 2448 C CA . HIS A 1 347 ? 71.914 48.975 -2.283 1.00 23.11 325 HIS A CA 1
ATOM 2449 C C . HIS A 1 347 ? 73.332 49.140 -2.788 1.00 20.43 325 HIS A C 1
ATOM 2450 O O . HIS A 1 347 ? 73.728 48.538 -3.783 1.00 23.06 325 HIS A O 1
ATOM 2457 N N . LEU A 1 348 ? 74.111 49.942 -2.083 1.00 18.44 326 LEU A N 1
ATOM 2458 C CA . LEU A 1 348 ? 75.491 50.248 -2.482 1.00 22.70 326 LEU A CA 1
ATOM 2459 C C . LEU A 1 348 ? 76.472 49.717 -1.436 1.00 19.79 326 LEU A C 1
ATOM 2460 O O . LEU A 1 348 ? 76.118 48.855 -0.638 1.00 20.66 326 LEU A O 1
ATOM 2465 N N . GLY A 1 349 ? 77.697 50.223 -1.435 1.00 22.48 327 GLY A N 1
ATOM 2466 C CA . GLY A 1 349 ? 78.781 49.600 -0.666 1.00 19.37 327 GLY A CA 1
ATOM 2467 C C . GLY A 1 349 ? 78.797 49.795 0.851 1.00 20.43 327 GLY A C 1
ATOM 2468 O O . GLY A 1 349 ? 79.394 48.992 1.586 1.00 20.71 327 GLY A O 1
ATOM 2469 N N . ILE A 1 350 ? 78.166 50.859 1.322 1.00 19.38 328 ILE A N 1
ATOM 2470 C CA . ILE A 1 350 ? 78.027 51.078 2.762 1.00 19.51 328 ILE A CA 1
ATOM 2471 C C . ILE A 1 350 ? 77.112 50.001 3.347 1.00 20.96 328 ILE A C 1
ATOM 2472 O O . ILE A 1 350 ? 77.468 49.308 4.322 1.00 17.27 328 ILE A O 1
ATOM 2477 N N . SER A 1 351 ? 75.927 49.845 2.751 1.00 18.01 329 SER A N 1
ATOM 2478 C CA . SER A 1 351 ? 75.039 48.747 3.144 1.00 19.37 329 SER A CA 1
ATOM 2479 C C . SER A 1 351 ? 75.749 47.406 3.019 1.00 20.33 329 SER A C 1
ATOM 2480 O O . SER A 1 351 ? 75.602 46.527 3.874 1.00 18.84 329 SER A O 1
ATOM 2483 N N . LEU A 1 352 ? 76.504 47.219 1.939 1.00 20.33 330 LEU A N 1
ATOM 2484 C CA . LEU A 1 352 ? 77.120 45.906 1.755 1.00 22.93 330 LEU A CA 1
ATOM 2485 C C . LEU A 1 352 ? 78.108 45.642 2.904 1.00 20.32 330 LEU A C 1
ATOM 2486 O O . LEU A 1 352 ? 78.135 44.549 3.489 1.00 19.48 330 LEU A O 1
ATOM 2491 N N . ALA A 1 353 ? 78.917 46.641 3.242 1.00 16.03 331 ALA A N 1
ATOM 2492 C CA . ALA A 1 353 ? 79.885 46.448 4.329 1.00 17.58 331 ALA A CA 1
ATOM 2493 C C . ALA A 1 353 ? 79.150 46.113 5.628 1.00 19.55 331 ALA A C 1
ATOM 2494 O O . ALA A 1 353 ? 79.559 45.224 6.383 1.00 17.61 331 ALA A O 1
ATOM 2496 N N . ALA A 1 354 ? 78.073 46.839 5.907 1.00 15.54 332 ALA A N 1
ATOM 2497 C CA . ALA A 1 354 ? 77.349 46.613 7.151 1.00 18.73 332 ALA A CA 1
ATOM 2498 C C . ALA A 1 354 ? 76.744 45.196 7.189 1.00 17.48 332 ALA A C 1
ATOM 2499 O O . ALA A 1 354 ? 76.793 44.526 8.222 1.00 18.55 332 ALA A O 1
ATOM 2501 N N . MET A 1 355 ? 76.178 44.756 6.064 1.00 19.35 333 MET A N 1
ATOM 2502 C CA . MET A 1 355 ? 75.614 43.416 5.925 1.00 19.15 333 MET A CA 1
ATOM 2503 C C . MET A 1 355 ? 76.705 42.374 6.173 1.00 23.32 333 MET A C 1
ATOM 2504 O O . MET A 1 355 ? 76.481 41.372 6.836 1.00 18.19 333 MET A O 1
ATOM 2509 N N . VAL A 1 356 ? 77.899 42.611 5.642 1.00 19.99 334 VAL A N 1
ATOM 2510 C CA . VAL A 1 356 ? 78.967 41.632 5.773 1.00 16.41 334 VAL A CA 1
ATOM 2511 C C . VAL A 1 356 ? 79.441 41.540 7.240 1.00 18.45 334 VAL A C 1
ATOM 2512 O O . VAL A 1 356 ? 79.591 40.456 7.769 1.00 17.97 334 VAL A O 1
ATOM 2516 N N . HIS A 1 357 ? 79.640 42.670 7.911 1.00 15.91 335 HIS A N 1
ATOM 2517 C CA . HIS A 1 357 ? 80.053 42.609 9.324 1.00 20.73 335 HIS A CA 1
ATOM 2518 C C . HIS A 1 357 ? 79.015 41.926 10.185 1.00 19.70 335 HIS A C 1
ATOM 2519 O O . HIS A 1 357 ? 79.349 41.126 11.062 1.00 17.01 335 HIS A O 1
ATOM 2526 N N . LEU A 1 358 ? 77.751 42.243 9.952 1.00 20.24 336 LEU A N 1
ATOM 2527 C CA . LEU A 1 358 ? 76.649 41.611 10.674 1.00 18.04 336 LEU A CA 1
ATOM 2528 C C . LEU A 1 358 ? 76.627 40.093 10.462 1.00 20.03 336 LEU A C 1
ATOM 2529 O O . LEU A 1 358 ? 76.650 39.321 11.419 1.00 19.13 336 LEU A O 1
ATOM 2534 N N . ALA A 1 359 ? 76.603 39.658 9.209 1.00 17.53 337 ALA A N 1
ATOM 2535 C CA . ALA A 1 359 ? 76.547 38.224 8.930 1.00 16.50 337 ALA A CA 1
ATOM 2536 C C . ALA A 1 359 ? 77.802 37.500 9.444 1.00 21.94 337 ALA A C 1
ATOM 2537 O O . ALA A 1 359 ? 77.715 36.379 9.907 1.00 21.21 337 ALA A O 1
ATOM 2539 N N . ALA A 1 360 ? 78.967 38.140 9.355 1.00 19.54 338 ALA A N 1
ATOM 2540 C CA . ALA A 1 360 ? 80.192 37.504 9.832 1.00 21.88 338 ALA A CA 1
ATOM 2541 C C . ALA A 1 360 ? 80.111 37.176 11.329 1.00 23.12 338 ALA A C 1
ATOM 2542 O O . ALA A 1 360 ? 80.650 36.154 11.768 1.00 21.48 338 ALA A O 1
ATOM 2544 N N . ALA A 1 361 ? 79.447 38.046 12.097 1.00 17.06 339 ALA A N 1
ATOM 2545 C CA . ALA A 1 361 ? 79.359 37.945 13.563 1.00 18.61 339 ALA A CA 1
ATOM 2546 C C . ALA A 1 361 ? 78.150 37.169 14.081 1.00 25.57 339 ALA A C 1
ATOM 2547 O O . ALA A 1 361 ? 77.916 37.095 15.286 1.00 25.23 339 ALA A O 1
ATOM 2549 N N . THR A 1 362 ? 77.358 36.607 13.178 1.00 22.38 340 THR A N 1
ATOM 2550 C CA . THR A 1 362 ? 76.118 35.949 13.590 1.00 20.94 340 THR A CA 1
ATOM 2551 C C . THR A 1 362 ? 76.262 34.435 13.447 1.00 20.16 340 THR A C 1
ATOM 2552 O O . THR A 1 362 ? 76.257 33.914 12.342 1.00 25.05 340 THR A O 1
ATOM 2556 N N . PRO A 1 363 ? 76.385 33.724 14.575 1.00 20.03 341 PRO A N 1
ATOM 2557 C CA . PRO A 1 363 ? 76.645 32.279 14.487 1.00 23.02 341 PRO A CA 1
ATOM 2558 C C . PRO A 1 363 ? 75.572 31.543 13.671 1.00 26.95 341 PRO A C 1
ATOM 2559 O O . PRO A 1 363 ? 75.905 30.686 12.851 1.00 29.83 341 PRO A O 1
ATOM 2563 N N . ASN A 1 364 ? 74.298 31.890 13.869 1.00 19.71 342 ASN A N 1
ATOM 2564 C CA . ASN A 1 364 ? 73.202 31.129 13.227 1.00 23.92 342 ASN A CA 1
ATOM 2565 C C . ASN A 1 364 ? 72.755 31.680 11.860 1.00 29.84 342 ASN A C 1
ATOM 2566 O O . ASN A 1 364 ? 71.717 31.269 11.330 1.00 28.47 342 ASN A O 1
ATOM 2571 N N . LEU A 1 365 ? 73.512 32.613 11.287 1.00 28.71 343 LEU A N 1
ATOM 2572 C CA . LEU A 1 365 ? 73.193 33.072 9.922 1.00 28.48 343 LEU A CA 1
ATOM 2573 C C . LEU A 1 365 ? 74.007 32.235 8.965 1.00 37.90 343 LEU A C 1
ATOM 2574 O O . LEU A 1 365 ? 75.114 32.619 8.594 1.00 30.33 343 LEU A O 1
ATOM 2579 N N . THR A 1 366 ? 73.459 31.080 8.589 1.00 26.90 344 THR A N 1
ATOM 2580 C CA . THR A 1 366 ? 74.193 30.112 7.784 1.00 30.89 344 THR A CA 1
ATOM 2581 C C . THR A 1 366 ? 73.704 30.027 6.332 1.00 53.47 344 THR A C 1
ATOM 2582 O O . THR A 1 366 ? 74.442 29.558 5.465 1.00 44.18 344 THR A O 1
ATOM 2586 N N . TYR A 1 367 ? 72.476 30.477 6.068 1.00 27.67 345 TYR A N 1
ATOM 2587 C CA . TYR A 1 367 ? 72.002 30.621 4.690 1.00 28.07 345 TYR A CA 1
ATOM 2588 C C . TYR A 1 367 ? 72.773 31.715 3.968 1.00 25.97 345 TYR A C 1
ATOM 2589 O O . TYR A 1 367 ? 73.171 32.715 4.567 1.00 26.97 345 TYR A O 1
ATOM 2598 N N . ALA A 1 368 ? 72.978 31.551 2.668 1.00 23.17 346 ALA A N 1
ATOM 2599 C CA . ALA A 1 368 ? 73.621 32.598 1.896 1.00 21.03 346 ALA A CA 1
ATOM 2600 C C . ALA A 1 368 ? 72.737 33.855 1.945 1.00 25.22 346 ALA A C 1
ATOM 2601 O O . ALA A 1 368 ? 71.518 33.739 1.881 1.00 22.20 346 ALA A O 1
ATOM 2603 N N . CYS A 1 369 ? 73.332 35.043 2.063 1.00 23.06 347 CYS A N 1
ATOM 2604 C CA . CYS A 1 369 ? 72.565 36.301 2.079 1.00 21.64 347 CYS A CA 1
ATOM 2605 C C . CYS A 1 369 ? 72.131 36.738 0.681 1.00 23.78 347 CYS A C 1
ATOM 2606 O O . CYS A 1 369 ? 72.885 36.613 -0.278 1.00 26.08 347 CYS A O 1
ATOM 2609 N N . ASP A 1 370 ? 70.931 37.298 0.570 1.00 21.17 348 ASP A N 1
ATOM 2610 C CA . ASP A 1 370 ? 70.535 37.976 -0.671 1.00 23.08 348 ASP A CA 1
ATOM 2611 C C . ASP A 1 370 ? 71.361 39.248 -0.885 1.00 27.14 348 ASP A C 1
ATOM 2612 O O . ASP A 1 370 ? 71.735 39.923 0.073 1.00 23.03 348 ASP A O 1
ATOM 2617 N N . THR A 1 371 ? 71.636 39.583 -2.142 1.00 21.39 349 THR A N 1
ATOM 2618 C CA . THR A 1 371 ? 72.140 40.916 -2.473 1.00 21.32 349 THR A CA 1
ATOM 2619 C C . THR A 1 371 ? 71.699 41.254 -3.892 1.00 22.36 349 THR A C 1
ATOM 2620 O O . THR A 1 371 ? 71.536 40.360 -4.718 1.00 21.26 349 THR A O 1
ATOM 2624 N N . HIS A 1 372 ? 71.482 42.539 -4.149 1.00 21.05 350 HIS A N 1
ATOM 2625 C CA . HI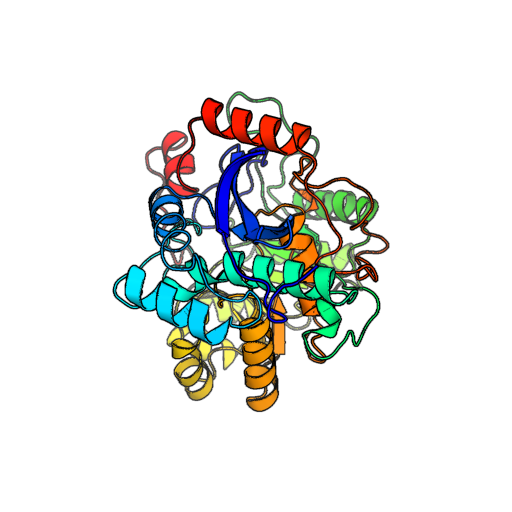S A 1 372 ? 71.177 43.039 -5.494 1.00 23.60 350 HIS A CA 1
ATOM 2626 C C . HIS A 1 372 ? 72.443 43.486 -6.173 1.00 23.77 350 HIS A C 1
ATOM 2627 O O . HIS A 1 372 ? 72.409 44.064 -7.253 1.00 23.41 350 HIS A O 1
ATOM 2634 N N . TRP A 1 373 ? 73.590 43.207 -5.559 1.00 21.46 351 TRP A N 1
ATOM 2635 C CA . TRP A 1 373 ? 74.879 43.690 -6.106 1.00 27.55 351 TRP A CA 1
ATOM 2636 C C . TRP A 1 373 ? 75.119 43.572 -7.609 1.00 24.92 351 TRP A C 1
ATOM 2637 O O . TRP A 1 373 ? 75.583 44.526 -8.238 1.00 25.42 351 TRP A O 1
ATOM 2648 N N . PRO A 1 374 ? 74.880 42.387 -8.205 1.00 25.49 352 PRO A N 1
ATOM 2649 C CA . PRO A 1 374 ? 75.175 42.236 -9.639 1.00 21.78 352 PRO A CA 1
ATOM 2650 C C . PRO A 1 374 ? 74.392 43.202 -10.526 1.00 22.88 352 PRO A C 1
ATOM 2651 O O . PRO A 1 374 ? 74.797 43.471 -11.653 1.00 25.81 352 PRO A O 1
ATOM 2655 N N . TRP A 1 375 ? 73.285 43.729 -10.015 1.00 23.06 353 TRP A N 1
ATOM 2656 C CA . TRP A 1 375 ? 72.417 44.571 -10.818 1.00 23.09 353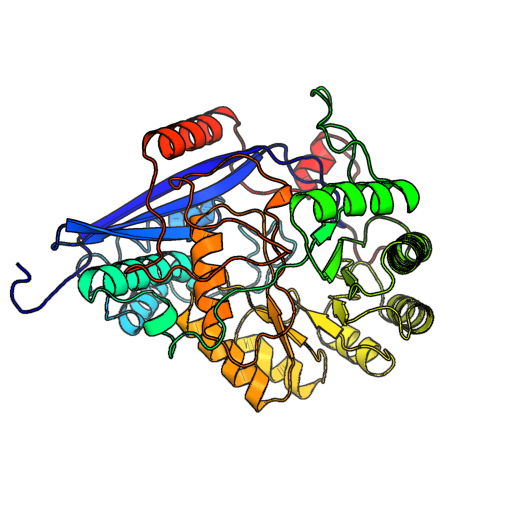 TRP A CA 1
ATOM 2657 C C . TRP A 1 375 ? 72.835 46.001 -10.861 1.00 36.39 353 TRP A C 1
ATOM 2658 O O . TRP A 1 375 ? 72.261 46.781 -11.615 1.00 30.99 353 TRP A O 1
ATOM 2669 N N . ARG A 1 376 ? 73.811 46.393 -10.052 1.00 26.45 354 ARG A N 1
ATOM 2670 C CA . ARG A 1 376 ? 74.290 47.783 -10.142 1.00 20.47 354 ARG A CA 1
ATOM 2671 C C . ARG A 1 376 ? 75.730 47.802 -10.632 1.00 21.85 354 ARG A C 1
ATOM 2672 O O . ARG A 1 376 ? 76.366 46.740 -10.707 1.00 23.10 354 ARG A O 1
ATOM 2680 N N . HIS A 1 377 ? 76.229 48.977 -11.022 1.00 25.62 355 HIS A N 1
ATOM 2681 C CA . HIS A 1 377 ? 77.629 49.094 -11.468 1.00 27.35 355 HIS A CA 1
ATOM 2682 C C . HIS A 1 377 ? 78.219 50.417 -11.041 1.00 24.72 355 HIS A C 1
ATOM 2683 O O . HIS A 1 377 ? 79.220 50.861 -11.596 1.00 30.67 355 HIS A O 1
ATOM 2690 N N . GLU A 1 378 ? 77.580 51.066 -10.069 1.00 24.17 356 GLU A N 1
ATOM 2691 C CA . GLU A 1 378 ? 78.042 52.339 -9.498 1.00 24.38 356 GLU A CA 1
ATOM 2692 C C . GLU A 1 378 ? 78.156 52.181 -7.978 1.00 26.42 356 GLU A C 1
ATOM 2693 O O . GLU A 1 378 ? 77.591 51.246 -7.402 1.00 26.93 356 GLU A O 1
ATOM 2699 N N . ASP A 1 379 ? 78.897 53.074 -7.329 1.00 26.56 357 ASP A N 1
ATOM 2700 C CA . ASP A 1 379 ? 79.052 53.001 -5.873 1.00 28.90 357 ASP A CA 1
ATOM 2701 C C . ASP A 1 379 ? 79.519 54.343 -5.332 1.00 28.52 357 ASP A C 1
ATOM 2702 O O . ASP A 1 379 ? 79.962 55.218 -6.104 1.00 28.53 357 ASP A O 1
ATOM 2707 N N . VAL A 1 380 ? 79.388 54.522 -4.021 1.00 22.70 358 VAL A N 1
ATOM 2708 C CA . VAL A 1 380 ? 79.801 55.771 -3.366 1.00 20.72 358 VAL A CA 1
ATOM 2709 C C . VAL A 1 380 ? 81.051 55.618 -2.502 1.00 24.22 358 VAL A C 1
ATOM 2710 O O . VAL A 1 380 ? 81.567 56.613 -1.977 1.00 25.88 358 VAL A O 1
ATOM 2714 N N . VAL A 1 381 ? 81.526 54.386 -2.340 1.00 25.48 359 VAL A N 1
ATOM 2715 C CA . VAL A 1 381 ? 82.731 54.137 -1.545 1.00 30.04 359 VAL A CA 1
ATOM 2716 C C . VAL A 1 381 ? 83.920 53.791 -2.427 1.00 32.25 359 VAL A C 1
ATOM 2717 O O . VAL A 1 381 ? 83.761 53.328 -3.553 1.00 24.62 359 VAL A O 1
ATOM 2721 N N . ALA A 1 382 ? 85.121 54.034 -1.919 1.00 28.76 360 ALA A N 1
ATOM 2722 C CA . ALA A 1 382 ? 86.320 53.679 -2.665 1.00 29.34 360 ALA A CA 1
ATOM 2723 C C . ALA A 1 382 ? 86.375 52.159 -2.849 1.00 31.87 360 ALA A C 1
ATOM 2724 O O . ALA A 1 382 ? 85.942 51.413 -1.977 1.00 29.71 360 ALA A O 1
ATOM 2726 N N . PRO A 1 383 ? 86.893 51.692 -3.995 1.00 31.28 361 PRO A N 1
ATOM 2727 C CA . PRO A 1 383 ? 86.818 50.259 -4.296 1.00 26.09 361 PRO A CA 1
ATOM 2728 C C . PRO A 1 383 ? 87.884 49.464 -3.549 1.00 36.70 361 PRO A C 1
ATOM 2729 O O . PRO A 1 383 ? 88.799 50.042 -2.953 1.00 35.57 361 PRO A O 1
ATOM 2733 N N . GLY A 1 384 ? 87.766 48.146 -3.571 1.00 32.66 362 GLY A N 1
ATOM 2734 C CA . GLY A 1 384 ? 88.835 47.301 -3.043 1.00 32.58 362 GLY A CA 1
ATOM 2735 C C . GLY A 1 384 ? 88.544 46.607 -1.731 1.00 30.00 362 GLY A C 1
ATOM 2736 O O . GLY A 1 384 ? 89.223 45.660 -1.361 1.00 28.43 362 GLY A O 1
ATOM 2737 N N . ALA A 1 385 ? 87.533 47.061 -1.009 1.00 29.66 363 ALA A N 1
ATOM 2738 C CA . ALA A 1 385 ? 87.304 46.502 0.312 1.00 31.90 363 ALA A CA 1
ATOM 2739 C C . ALA A 1 385 ? 86.261 45.384 0.314 1.00 29.49 363 ALA A C 1
ATOM 2740 O O . ALA A 1 385 ? 86.165 44.632 1.276 1.00 52.86 363 ALA A O 1
ATOM 2742 N N . LEU A 1 386 ? 85.486 45.269 -0.760 1.00 27.59 364 LEU A N 1
ATOM 2743 C CA . LEU A 1 386 ? 84.340 44.348 -0.778 1.00 33.80 364 LEU A CA 1
ATOM 2744 C C . LEU A 1 386 ? 84.257 43.486 -2.049 1.00 35.92 364 LEU A C 1
ATOM 2745 O O . LEU A 1 386 ? 83.222 43.432 -2.713 1.00 47.62 364 LEU A O 1
ATOM 2750 N N . ASN A 1 387 ? 85.341 42.805 -2.377 1.00 33.00 365 ASN A N 1
ATOM 2751 C CA . ASN A 1 387 ? 85.367 41.943 -3.563 1.00 30.75 365 ASN A CA 1
ATOM 2752 C C . ASN A 1 387 ? 84.615 40.646 -3.366 1.00 30.20 365 ASN A C 1
ATOM 2753 O O . ASN A 1 387 ? 84.677 40.030 -2.303 1.00 25.44 365 ASN A O 1
ATOM 2758 N N . PHE A 1 388 ? 83.911 40.209 -4.402 1.00 25.61 366 PHE A N 1
ATOM 2759 C CA . PHE A 1 388 ? 83.292 38.898 -4.351 1.00 24.41 366 PHE A CA 1
ATOM 2760 C C . PHE A 1 388 ? 84.260 37.872 -4.922 1.00 33.46 366 PHE A C 1
ATOM 2761 O O . PHE A 1 388 ? 84.848 38.084 -5.978 1.00 29.64 366 PHE A O 1
ATOM 2769 N N . CYS A 1 389 ? 84.427 36.761 -4.228 1.00 30.49 367 CYS A N 1
ATOM 2770 C CA . CYS A 1 389 ? 85.272 35.697 -4.738 1.00 30.02 367 CYS A CA 1
ATOM 2771 C C . CYS A 1 389 ? 84.619 34.391 -4.372 1.00 23.35 367 CYS A C 1
ATOM 2772 O O . CYS A 1 389 ? 84.328 34.126 -3.194 1.00 26.09 367 CYS A O 1
ATOM 2775 N N . ASP A 1 390 ? 84.337 33.581 -5.385 1.00 28.25 368 ASP A N 1
ATOM 2776 C CA . ASP A 1 390 ? 83.652 32.327 -5.154 1.00 27.99 368 ASP A CA 1
ATOM 2777 C C . ASP A 1 390 ? 82.368 32.536 -4.354 1.00 24.20 368 ASP A C 1
ATOM 2778 O O . ASP A 1 390 ? 82.012 31.717 -3.497 1.00 27.05 368 ASP A O 1
ATOM 2783 N N . GLY A 1 391 ? 81.663 33.623 -4.643 1.00 20.91 369 GLY A N 1
ATOM 2784 C CA . GLY A 1 391 ? 80.300 33.782 -4.104 1.00 23.96 369 GLY A CA 1
ATOM 2785 C C . GLY A 1 391 ? 80.280 34.409 -2.706 1.00 30.12 369 GLY A C 1
ATOM 2786 O O . GLY A 1 391 ? 79.225 34.548 -2.118 1.00 24.74 369 GLY A O 1
ATOM 2787 N N . GLU A 1 392 ? 81.446 34.795 -2.181 1.00 23.11 370 GLU A N 1
ATOM 2788 C CA A GLU A 1 392 ? 81.511 35.298 -0.814 0.50 23.02 370 GLU A CA 1
ATOM 2789 C CA B GLU A 1 392 ? 81.575 35.252 -0.793 0.50 22.20 370 GLU A CA 1
ATOM 2790 C C . GLU A 1 392 ? 82.355 36.559 -0.737 1.00 24.23 370 GLU A C 1
ATOM 2791 O O . GLU A 1 392 ? 83.166 36.839 -1.629 1.00 24.86 370 GLU A O 1
ATOM 2802 N N . VAL A 1 393 ? 82.120 37.350 0.312 1.00 22.02 371 VAL A N 1
ATOM 2803 C CA . VAL A 1 393 ? 82.880 38.579 0.551 1.00 20.59 371 VAL A CA 1
ATOM 2804 C C . VAL A 1 393 ? 83.637 38.398 1.870 1.00 22.25 371 VAL A C 1
ATOM 2805 O O . VAL A 1 393 ? 83.029 38.059 2.884 1.00 21.24 371 VAL A O 1
ATOM 2809 N N . GLN A 1 394 ? 84.932 38.594 1.852 1.00 22.12 372 GLN A N 1
ATOM 2810 C CA A GLN A 1 394 ? 85.732 38.489 3.044 0.50 23.91 372 GLN A CA 1
ATOM 2811 C CA B GLN A 1 394 ? 85.763 38.501 3.068 0.50 22.21 372 GLN A CA 1
ATOM 2812 C C . GLN A 1 394 ? 85.384 39.624 4.027 1.00 20.19 372 GLN A C 1
ATOM 2813 O O . GLN A 1 394 ? 85.242 40.710 3.602 1.00 21.27 372 GLN A O 1
ATOM 2824 N N . VAL A 1 395 ? 85.247 39.349 5.303 1.00 22.24 373 VAL A N 1
ATOM 2825 C CA . VAL A 1 395 ? 84.904 40.414 6.252 1.00 21.02 373 VAL A CA 1
ATOM 2826 C C . VAL A 1 395 ? 86.128 41.335 6.395 1.00 21.50 373 VAL A C 1
ATOM 2827 O O . VAL A 1 395 ? 87.231 40.841 6.580 1.00 20.38 373 VAL A O 1
ATOM 2831 N N . PRO A 1 396 ? 85.946 42.663 6.246 1.00 22.05 374 PRO A N 1
ATOM 2832 C CA . PRO A 1 396 ? 87.096 43.564 6.417 1.00 21.79 374 PRO A CA 1
ATOM 2833 C C . PRO A 1 396 ? 87.656 43.460 7.841 1.00 29.50 374 PRO A C 1
ATOM 2834 O O . PRO A 1 396 ? 86.886 43.325 8.799 1.00 22.18 374 PRO A O 1
ATOM 2838 N N . ALA A 1 397 ? 88.979 43.529 7.977 1.00 22.60 375 ALA A N 1
ATOM 2839 C CA . ALA A 1 397 ? 89.638 43.386 9.286 1.00 21.80 375 ALA A CA 1
ATOM 2840 C C . ALA A 1 397 ? 90.081 44.747 9.817 1.00 23.39 375 ALA A C 1
ATOM 2841 O O . ALA A 1 397 ? 90.560 44.860 10.949 1.00 24.29 375 ALA A O 1
ATOM 2843 N N . THR A 1 398 ? 89.900 45.786 9.007 1.00 22.51 376 THR A N 1
ATOM 2844 C CA . THR A 1 398 ? 90.319 47.132 9.371 1.00 17.88 376 THR A CA 1
ATOM 2845 C C . THR A 1 398 ? 89.358 47.734 10.412 1.00 22.79 376 THR A C 1
ATOM 2846 O O . THR A 1 398 ? 88.268 47.213 10.611 1.00 24.58 376 THR A O 1
ATOM 2850 N N . PRO A 1 399 ? 89.751 48.856 11.050 1.00 23.96 377 PRO A N 1
ATOM 2851 C CA . PRO A 1 399 ? 88.876 49.559 12.000 1.00 19.66 377 PRO A CA 1
ATOM 2852 C C . PRO A 1 399 ? 87.610 50.075 11.336 1.00 26.53 377 PRO A C 1
ATOM 2853 O O . PRO A 1 399 ? 87.640 50.525 10.197 1.00 23.45 377 PRO A O 1
ATOM 2857 N N . GLY A 1 400 ? 86.502 50.029 12.060 1.00 19.46 378 GLY A N 1
ATOM 2858 C CA . GLY A 1 400 ? 85.233 50.576 11.549 1.00 20.71 378 GLY A CA 1
ATOM 2859 C C . GLY A 1 400 ? 84.531 49.672 10.551 1.00 21.19 378 GLY A C 1
ATOM 2860 O O . GLY A 1 400 ? 84.705 48.434 10.555 1.00 18.84 378 GLY A O 1
ATOM 2861 N N . LEU A 1 401 ? 83.721 50.291 9.690 1.00 18.45 379 LEU A N 1
ATOM 2862 C CA . LEU A 1 401 ? 82.953 49.547 8.685 1.00 25.85 379 LEU A CA 1
ATOM 2863 C C . LEU A 1 401 ? 83.881 48.986 7.616 1.00 23.76 379 LEU A C 1
ATOM 2864 O O . LEU A 1 401 ? 83.624 47.936 7.032 1.00 24.69 379 LEU A O 1
ATOM 2869 N N . GLY A 1 402 ? 84.992 49.675 7.374 1.00 21.23 380 GLY A N 1
ATOM 2870 C CA . GLY A 1 402 ? 85.992 49.156 6.433 1.00 24.76 380 GLY A CA 1
ATOM 2871 C C . GLY A 1 402 ? 85.860 49.722 5.023 1.00 26.91 380 GLY A C 1
ATOM 2872 O O . GLY A 1 402 ? 86.556 49.289 4.120 1.00 24.12 380 GLY A O 1
ATOM 2873 N N . VAL A 1 403 ? 84.957 50.677 4.827 1.00 24.44 381 VAL A N 1
ATOM 2874 C CA . VAL A 1 403 ? 84.837 51.348 3.530 1.00 21.80 381 VAL A CA 1
ATOM 2875 C C . VAL A 1 403 ? 84.841 52.846 3.800 1.00 23.75 381 VAL A C 1
ATOM 2876 O O . VAL A 1 403 ? 84.462 53.272 4.896 1.00 23.08 381 VAL A O 1
ATOM 2880 N N . GLU A 1 404 ? 85.265 53.641 2.815 1.00 25.57 382 GLU A N 1
ATOM 2881 C CA . GLU A 1 404 ? 85.302 55.113 2.953 1.00 26.88 382 GLU A CA 1
ATOM 2882 C C . GLU A 1 404 ? 84.684 55.784 1.738 1.00 24.73 382 GLU A C 1
ATOM 2883 O O . GLU A 1 404 ? 84.770 55.262 0.631 1.00 26.41 382 GLU A O 1
ATOM 2889 N N . ILE A 1 405 ? 84.081 56.949 1.949 1.00 24.44 383 ILE A N 1
ATOM 2890 C CA . ILE A 1 405 ? 83.419 57.663 0.859 1.00 26.63 383 ILE A CA 1
ATOM 2891 C C . ILE A 1 405 ? 84.440 58.104 -0.177 1.00 36.83 383 ILE A C 1
ATOM 2892 O O . ILE A 1 405 ? 85.552 58.527 0.162 1.00 28.97 383 ILE A O 1
ATOM 2897 N N . ASP A 1 406 ? 84.061 57.965 -1.439 1.00 27.20 384 ASP A N 1
ATOM 2898 C CA . ASP A 1 406 ? 84.770 58.577 -2.558 1.00 25.88 384 ASP A CA 1
ATOM 2899 C C . ASP A 1 406 ? 83.947 59.817 -2.878 1.00 30.28 384 ASP A C 1
ATOM 2900 O O . ASP A 1 406 ? 82.838 59.716 -3.420 1.00 25.52 384 ASP A O 1
ATOM 2905 N N . GLU A 1 407 ? 84.451 60.993 -2.494 1.00 26.74 385 GLU A N 1
ATOM 2906 C CA . GLU A 1 407 ? 83.635 62.211 -2.577 1.00 27.40 385 GLU A CA 1
ATOM 2907 C C . GLU A 1 407 ? 83.229 62.547 -4.032 1.00 27.46 385 GLU A C 1
ATOM 2908 O O . GLU A 1 407 ? 82.158 63.116 -4.268 1.00 29.62 385 GLU A O 1
ATOM 2914 N N . ASP A 1 408 ? 84.073 62.188 -4.995 1.00 24.77 386 ASP A N 1
ATOM 2915 C CA . ASP A 1 408 ? 83.742 62.461 -6.393 1.00 34.37 386 ASP A CA 1
ATOM 2916 C C . ASP A 1 408 ? 82.620 61.551 -6.863 1.00 31.27 386 ASP A C 1
ATOM 2917 O O . ASP A 1 408 ? 81.737 61.979 -7.608 1.00 31.80 386 ASP A O 1
ATOM 2922 N N . ALA A 1 409 ? 82.656 60.295 -6.431 1.00 26.92 387 ALA A N 1
ATOM 2923 C CA . ALA A 1 409 ? 81.593 59.353 -6.783 1.00 32.10 387 ALA A CA 1
ATOM 2924 C C . ALA A 1 409 ? 80.265 59.720 -6.120 1.00 27.07 387 ALA A C 1
ATOM 2925 O O . ALA A 1 409 ? 79.210 59.660 -6.759 1.00 27.08 387 ALA A O 1
ATOM 2927 N N . LEU A 1 410 ? 80.318 60.070 -4.836 1.00 23.82 388 LEU A N 1
ATOM 2928 C CA . LEU A 1 410 ? 79.151 60.565 -4.110 1.00 26.12 388 LEU A CA 1
ATOM 2929 C C . LEU A 1 410 ? 78.518 61.761 -4.792 1.00 28.72 388 LEU A C 1
ATOM 2930 O O . LEU A 1 410 ? 77.291 61.815 -4.927 1.00 25.50 388 LEU A O 1
ATOM 2935 N N . ALA A 1 411 ? 79.340 62.727 -5.213 1.00 26.52 389 ALA A N 1
ATOM 2936 C CA . ALA A 1 411 ? 78.805 63.937 -5.852 1.00 28.20 389 ALA A CA 1
ATOM 2937 C C . ALA A 1 411 ? 78.162 63.604 -7.200 1.00 27.14 389 ALA A C 1
ATOM 2938 O O . ALA A 1 411 ? 77.119 64.167 -7.563 1.00 27.20 389 ALA A O 1
ATOM 2940 N N . ALA A 1 412 ? 78.780 62.676 -7.927 1.00 24.08 390 ALA A N 1
ATOM 2941 C CA . ALA A 1 412 ? 78.248 62.254 -9.222 1.00 29.05 390 ALA A CA 1
ATOM 2942 C C . ALA A 1 412 ? 76.899 61.567 -9.073 1.00 34.22 390 ALA A C 1
ATOM 2943 O O . ALA A 1 412 ? 75.970 61.842 -9.836 1.00 28.67 390 ALA A O 1
ATOM 2945 N N . LEU A 1 413 ? 76.772 60.669 -8.095 1.00 26.71 391 LEU A N 1
ATOM 2946 C CA . LEU A 1 413 ? 75.477 59.995 -7.903 1.00 21.06 391 LEU A CA 1
ATOM 2947 C C . LEU A 1 413 ? 74.434 60.914 -7.288 1.00 21.35 391 LEU A C 1
ATOM 2948 O O . LEU A 1 413 ? 73.236 60.694 -7.451 1.00 25.91 391 LEU A O 1
ATOM 2953 N N . HIS A 1 414 ? 74.872 61.937 -6.558 1.00 21.79 392 HIS A N 1
ATOM 2954 C CA . HIS A 1 414 ? 73.922 62.911 -6.065 1.00 21.94 392 HIS A CA 1
ATOM 2955 C C . HIS A 1 414 ? 73.404 63.747 -7.216 1.00 26.33 392 HIS A C 1
ATOM 2956 O O . HIS A 1 414 ? 72.223 64.077 -7.275 1.00 25.46 392 HIS A O 1
ATOM 2963 N N . GLU A 1 415 ? 74.295 64.089 -8.143 1.00 27.24 393 GLU A N 1
ATOM 2964 C CA . GLU A 1 415 ? 73.911 64.894 -9.310 1.00 31.74 393 GLU A CA 1
ATOM 2965 C C . GLU A 1 415 ? 72.934 64.072 -10.171 1.00 30.62 393 GLU A C 1
ATOM 2966 O O . GLU A 1 415 ? 71.935 64.584 -10.657 1.00 31.07 393 GLU A O 1
ATOM 2972 N N . GLN A 1 416 ? 73.227 62.787 -10.329 1.00 26.84 394 GLN A N 1
ATOM 2973 C CA . GLN A 1 416 ? 72.318 61.850 -10.998 1.00 25.55 394 GLN A CA 1
ATOM 2974 C C . GLN A 1 416 ? 70.923 61.818 -10.354 1.00 29.50 394 GLN A C 1
ATOM 2975 O O . GLN A 1 416 ? 69.903 61.882 -11.043 1.00 29.65 394 GLN A O 1
ATOM 2981 N N . TYR A 1 417 ? 70.864 61.764 -9.029 1.00 26.90 395 TYR A N 1
ATOM 2982 C CA . TYR A 1 417 ? 69.587 61.871 -8.333 1.00 24.69 395 TYR A CA 1
ATOM 2983 C C . TYR A 1 417 ? 68.832 63.163 -8.643 1.00 33.82 395 TYR A C 1
ATOM 2984 O O . TYR A 1 417 ? 67.626 63.135 -8.882 1.00 32.23 395 TYR A O 1
ATOM 2993 N N . LEU A 1 418 ? 69.524 64.299 -8.609 1.00 29.00 396 LEU A N 1
ATOM 2994 C CA . LEU A 1 418 ? 68.859 65.574 -8.882 1.00 31.51 396 LEU A CA 1
ATOM 2995 C C . LEU A 1 418 ? 68.267 65.549 -10.298 1.00 34.71 396 LEU A C 1
ATOM 2996 O O . LEU A 1 418 ? 67.120 65.923 -10.501 1.00 39.33 396 LEU A O 1
ATOM 3001 N N . ARG A 1 419 ? 69.044 65.047 -11.253 1.00 30.60 397 ARG A N 1
ATOM 3002 C CA . ARG A 1 419 ? 68.654 65.080 -12.666 1.00 36.86 397 ARG A CA 1
ATOM 3003 C C . ARG A 1 419 ? 67.625 64.030 -13.070 1.00 55.94 397 ARG A C 1
ATOM 3004 O O . ARG A 1 419 ? 66.817 64.285 -13.949 1.00 34.72 397 ARG A O 1
ATOM 3012 N N . CYS A 1 420 ? 67.656 62.850 -12.454 1.00 34.59 398 CYS A N 1
ATOM 3013 C CA . CYS A 1 420 ? 66.794 61.751 -12.898 1.00 36.74 398 CYS A CA 1
ATOM 3014 C C . CYS A 1 420 ? 65.326 62.033 -12.583 1.00 35.42 398 CYS A C 1
ATOM 3015 O O . CYS A 1 420 ? 64.445 61.374 -13.120 1.00 36.33 398 CYS A O 1
ATOM 3018 N N . GLY A 1 421 ? 65.078 62.986 -11.689 1.00 30.55 399 GLY A N 1
ATOM 3019 C CA . GLY A 1 421 ? 63.723 63.383 -11.317 1.00 41.73 399 GLY A CA 1
ATOM 3020 C C . GLY A 1 421 ? 62.943 62.449 -10.405 1.00 53.09 399 GLY A C 1
ATOM 3021 O O . GLY A 1 421 ? 61.887 62.826 -9.901 1.00 43.00 399 GLY A O 1
ATOM 3022 N N . ILE A 1 422 ? 63.439 61.232 -10.186 1.00 30.18 400 ILE A N 1
ATOM 3023 C CA . ILE A 1 422 ? 62.739 60.275 -9.309 1.00 27.16 400 ILE A CA 1
ATOM 3024 C C . ILE A 1 422 ? 62.916 60.650 -7.834 1.00 30.16 400 ILE A C 1
ATOM 3025 O O . ILE A 1 422 ? 64.037 60.899 -7.389 1.00 33.30 400 ILE A O 1
ATOM 3030 N N . ARG A 1 423 ? 61.813 60.694 -7.083 1.00 27.15 401 ARG A N 1
ATOM 3031 C CA . ARG A 1 423 ? 61.843 61.123 -5.682 1.00 29.53 401 ARG A CA 1
ATOM 3032 C C . ARG A 1 423 ? 61.344 60.049 -4.699 1.00 34.59 401 ARG A C 1
ATOM 3033 O O . ARG A 1 423 ? 61.534 60.171 -3.492 1.00 29.54 401 ARG A O 1
ATOM 3041 N N . ASP A 1 424 ? 60.676 59.023 -5.214 1.00 26.45 402 ASP A N 1
ATOM 3042 C CA . ASP A 1 424 ? 60.191 57.902 -4.392 1.00 30.73 402 ASP A CA 1
ATOM 3043 C C . ASP A 1 424 ? 60.327 56.595 -5.176 1.00 33.78 402 ASP A C 1
ATOM 3044 O O . ASP A 1 424 ? 60.139 56.583 -6.391 1.00 26.22 402 ASP A O 1
ATOM 3049 N N . ARG A 1 425 ? 60.671 55.497 -4.506 1.00 25.08 403 ARG A N 1
ATOM 3050 C CA . ARG A 1 425 ? 60.607 54.215 -5.183 1.00 25.13 403 ARG A CA 1
ATOM 3051 C C . ARG A 1 425 ? 59.138 53.901 -5.503 1.00 27.92 403 ARG A C 1
ATOM 3052 O O . ARG A 1 425 ? 58.282 53.979 -4.632 1.00 27.24 403 ARG A O 1
ATOM 3060 N N . ASP A 1 426 ? 58.842 53.540 -6.746 1.00 27.84 404 ASP A N 1
ATOM 3061 C CA . ASP A 1 426 ? 57.451 53.327 -7.133 1.00 24.22 404 ASP A CA 1
ATOM 3062 C C . ASP A 1 426 ? 57.349 52.353 -8.318 1.00 30.48 404 ASP A C 1
ATOM 3063 O O . ASP A 1 426 ? 57.109 52.779 -9.445 1.00 24.58 404 ASP A O 1
ATOM 3068 N N . ASP A 1 427 ? 57.531 51.059 -8.056 1.00 23.95 405 ASP A N 1
ATOM 3069 C CA . ASP A 1 427 ? 57.552 50.038 -9.100 1.00 22.17 405 ASP A CA 1
ATOM 3070 C C . ASP A 1 427 ? 56.193 49.994 -9.828 1.00 22.69 405 ASP A C 1
ATOM 3071 O O . ASP A 1 427 ? 56.123 49.812 -11.046 1.00 26.51 405 ASP A O 1
ATOM 3076 N N . THR A 1 428 ? 55.120 50.156 -9.058 1.00 23.35 406 THR A N 1
ATOM 3077 C CA . THR A 1 428 ? 53.774 50.100 -9.606 1.00 24.21 406 THR A CA 1
ATOM 3078 C C . THR A 1 428 ? 53.464 51.343 -10.438 1.00 27.71 406 THR A C 1
ATOM 3079 O O . THR A 1 428 ? 53.008 51.241 -11.576 1.00 26.59 406 THR A O 1
ATOM 3083 N N . GLY A 1 429 ? 53.715 52.518 -9.872 1.00 26.33 407 GLY A N 1
ATOM 3084 C CA . GLY A 1 429 ? 53.516 53.762 -10.605 1.00 20.46 407 GLY A CA 1
ATOM 3085 C C . GLY A 1 429 ? 54.333 53.802 -11.889 1.00 28.34 407 GLY A C 1
ATOM 3086 O O . GLY A 1 429 ? 53.868 54.299 -12.911 1.00 25.90 407 GLY A O 1
ATOM 3087 N N . TYR A 1 430 ? 55.563 53.296 -11.846 1.00 21.89 408 TYR A N 1
ATOM 3088 C CA . TYR A 1 430 ? 56.393 53.263 -13.043 1.00 25.04 408 TYR A CA 1
ATOM 3089 C C . TYR A 1 430 ? 55.835 52.290 -14.081 1.00 22.79 408 TYR A C 1
ATOM 3090 O O . TYR A 1 430 ? 55.780 52.609 -15.267 1.00 22.37 408 TYR A O 1
ATOM 3099 N N . MET A 1 431 ? 55.424 51.102 -13.652 1.00 24.26 409 MET A N 1
ATOM 3100 C CA . MET A 1 431 ? 54.748 50.204 -14.590 1.00 26.93 409 MET A CA 1
ATOM 3101 C C . MET A 1 431 ? 53.509 50.916 -15.197 1.00 20.42 409 MET A C 1
ATOM 3102 O O . MET A 1 431 ? 53.308 50.866 -16.402 1.00 23.93 409 MET A O 1
ATOM 3107 N N . ARG A 1 432 ? 52.707 51.593 -14.379 1.00 22.72 410 ARG A N 1
ATOM 3108 C CA . ARG A 1 432 ? 51.513 52.292 -14.910 1.00 23.13 410 ARG A CA 1
ATOM 3109 C C . ARG A 1 432 ? 51.833 53.408 -15.884 1.00 29.98 410 ARG A C 1
ATOM 3110 O O . ARG A 1 432 ? 51.038 53.669 -16.776 1.00 29.42 410 ARG A O 1
ATOM 3118 N N . SER A 1 433 ? 52.972 54.084 -15.710 1.00 23.85 411 SER A N 1
ATOM 3119 C CA . SER A 1 433 ? 53.359 55.126 -16.656 1.00 27.88 411 SER A CA 1
ATOM 3120 C C . SER A 1 433 ? 53.599 54.496 -18.025 1.00 38.11 411 SER A C 1
ATOM 3121 O O . SER A 1 433 ? 53.517 55.169 -19.049 1.00 31.98 411 SER A O 1
ATOM 3124 N N . ILE A 1 434 ? 53.905 53.201 -18.040 1.00 28.64 412 ILE A N 1
ATOM 3125 C CA . ILE A 1 434 ? 54.140 52.482 -19.297 1.00 28.40 412 ILE A CA 1
ATOM 3126 C C . ILE A 1 434 ? 52.861 51.811 -19.791 1.00 36.30 412 ILE A C 1
ATOM 3127 O O . ILE A 1 434 ? 52.607 51.772 -20.983 1.00 28.96 412 ILE A O 1
ATOM 3132 N N . ASP A 1 435 ? 52.050 51.325 -18.851 1.00 28.89 413 ASP A N 1
ATOM 3133 C CA . ASP A 1 435 ? 50.897 50.469 -19.124 1.00 22.97 413 ASP A CA 1
ATOM 3134 C C . ASP A 1 435 ? 49.787 50.910 -18.170 1.00 26.00 413 ASP A C 1
ATOM 3135 O O . ASP A 1 435 ? 49.633 50.350 -17.080 1.00 29.09 413 ASP A O 1
ATOM 3140 N N . PRO A 1 436 ? 49.030 51.945 -18.569 1.00 26.66 414 PRO A N 1
ATOM 3141 C CA . PRO A 1 436 ? 48.087 52.676 -17.737 1.00 25.09 414 PRO A CA 1
ATOM 3142 C C . PRO A 1 436 ? 47.125 51.835 -16.919 1.00 30.55 414 PRO A C 1
ATOM 3143 O O . PRO A 1 436 ? 46.795 52.211 -15.808 1.00 28.66 414 PRO A O 1
ATOM 3147 N N . GLY A 1 437 ? 46.650 50.721 -17.463 1.00 20.08 415 GLY A N 1
ATOM 3148 C CA . GLY A 1 437 ? 45.638 49.935 -16.769 1.00 26.03 415 GLY A CA 1
ATOM 3149 C C . GLY A 1 437 ? 46.216 48.924 -15.798 1.00 29.74 415 GLY A C 1
ATOM 3150 O O . GLY A 1 437 ? 45.474 48.171 -15.187 1.00 24.75 415 GLY A O 1
ATOM 3151 N N . PHE A 1 438 ? 47.543 48.896 -15.666 1.00 26.01 416 PHE A N 1
ATOM 3152 C CA . PHE A 1 438 ? 48.214 47.917 -14.791 1.00 25.95 416 PHE A CA 1
ATOM 3153 C C . PHE A 1 438 ? 47.769 48.058 -13.349 1.00 23.78 416 PHE A C 1
ATOM 3154 O O . PHE A 1 438 ? 47.704 49.177 -12.827 1.00 23.81 416 PHE A O 1
ATOM 3162 N N . ASN A 1 439 ? 47.441 46.941 -12.708 1.00 24.73 417 ASN A N 1
ATOM 3163 C CA . ASN A 1 439 ? 47.149 46.955 -11.266 1.00 30.55 417 ASN A CA 1
ATOM 3164 C C . ASN A 1 439 ? 48.085 46.029 -10.492 1.00 33.19 417 ASN A C 1
ATOM 3165 O O . ASN A 1 439 ? 48.421 44.942 -10.964 1.00 32.12 417 ASN A O 1
ATOM 3170 N N . ALA A 1 440 ? 48.488 46.445 -9.296 1.00 28.55 418 ALA A N 1
ATOM 3171 C CA . ALA A 1 440 ? 49.280 45.572 -8.432 1.00 25.62 418 ALA A CA 1
ATOM 3172 C C . ALA A 1 440 ? 48.350 44.662 -7.629 1.00 38.20 418 ALA A C 1
ATOM 3173 O O . ALA A 1 440 ? 48.282 44.718 -6.405 1.00 40.87 418 ALA A O 1
ATOM 3175 N N . SER A 1 441 ? 47.625 43.817 -8.350 1.00 46.07 419 SER A N 1
ATOM 3176 C CA . SER A 1 441 ? 46.745 42.830 -7.748 1.00 51.49 419 SER A CA 1
ATOM 3177 C C . SER A 1 441 ? 47.545 41.772 -7.006 1.00 52.02 419 SER A C 1
ATOM 3178 O O . SER A 1 441 ? 48.711 41.513 -7.335 1.00 34.98 419 SER A O 1
ATOM 3181 N N . GLY A 1 442 ? 46.925 41.173 -5.994 1.00 31.48 420 GLY A N 1
ATOM 3182 C CA . GLY A 1 442 ? 47.479 39.978 -5.371 1.00 23.71 420 GLY A CA 1
ATOM 3183 C C . GLY A 1 442 ? 46.535 39.457 -4.311 1.00 32.55 420 GLY A C 1
ATOM 3184 O O . GLY A 1 442 ? 45.847 40.236 -3.646 1.00 31.81 420 GLY A O 1
ATOM 3185 N N . PRO A 1 443 ? 46.479 38.133 -4.158 1.00 25.64 421 PRO A N 1
ATOM 3186 C CA . PRO A 1 443 ? 47.242 37.223 -5.014 1.00 24.86 421 PRO A CA 1
ATOM 3187 C C . PRO A 1 443 ? 46.766 37.235 -6.473 1.00 26.04 421 PRO A C 1
ATOM 3188 O O . PRO A 1 443 ? 45.645 37.666 -6.767 1.00 24.42 421 PRO A O 1
ATOM 3192 N N . ARG A 1 444 ? 47.624 36.765 -7.368 1.00 19.38 422 ARG A N 1
ATOM 3193 C CA . ARG A 1 444 ? 47.307 36.696 -8.787 1.00 21.16 422 ARG A CA 1
ATOM 3194 C C . ARG A 1 444 ? 46.973 35.260 -9.212 1.00 21.24 422 ARG A C 1
ATOM 3195 O O . ARG A 1 444 ? 46.314 35.067 -10.229 1.00 25.86 422 ARG A O 1
ATOM 3203 N N . TRP A 1 445 ? 47.441 34.256 -8.468 1.00 21.42 423 TRP A N 1
ATOM 3204 C CA . TRP A 1 445 ? 47.142 32.849 -8.826 1.00 20.88 423 TRP A CA 1
ATOM 3205 C C . TRP A 1 445 ? 46.801 32.019 -7.637 1.00 27.36 423 TRP A C 1
ATOM 3206 O O . TRP A 1 445 ? 46.195 30.944 -7.764 1.00 25.47 423 TRP A O 1
#

Solvent-accessible surface area: 15370 Å² total; per-residue (Å²): 168,52,75,176,132,100,4,73,0,58,18,24,112,24,23,18,0,0,2,31,10,14,1,0,12,10,9,23,1,0,12,23,41,65,14,17,5,0,0,0,9,0,30,8,79,39,67,50,44,0,8,0,5,1,7,1,8,65,54,4,30,110,31,0,95,45,0,9,155,30,0,67,28,96,19,0,98,41,11,135,68,0,53,55,39,0,25,110,48,25,68,25,73,102,91,60,26,16,19,6,1,20,50,30,7,56,27,0,10,1,0,4,3,0,8,0,1,0,1,2,0,0,2,3,0,14,0,59,52,66,37,123,16,0,4,58,48,2,61,15,50,82,61,98,12,2,44,0,0,0,6,0,2,2,0,64,41,24,20,78,94,54,156,86,45,60,51,28,47,2,81,73,38,119,16,0,17,58,7,0,121,116,0,24,127,127,30,27,1,58,3,1,0,1,15,0,0,34,55,35,15,144,92,0,26,44,0,2,82,28,2,63,81,29,20,95,134,36,48,2,2,0,1,0,10,11,2,0,44,33,114,22,0,27,147,2,0,63,41,0,114,78,24,12,54,0,0,0,2,0,2,67,40,31,97,14,0,21,101,0,20,92,114,16,69,10,47,0,0,0,2,39,17,0,0,8,41,118,29,8,91,39,2,44,84,88,104,0,4,61,3,0,0,2,2,4,10,1,1,0,0,0,70,57,2,119,91,0,5,36,42,0,97,106,116,69,22,27,4,0,1,13,2,20,17,1,0,0,1,1,0,0,0,2,0,0,4,1,0,6,5,93,40,8,101,50,9,1,0,0,10,23,10,9,34,136,40,33,0,12,45,130,58,40,17,105,31,83,115,2,68,0,122,20,16,91,79,66,0,0,19,10,134,30,51,99,122,26,9,61,57,9,54,78,31,15,91,160,34,50,26,84,60,52,63,2,20,27,35,17,99,86,64,70,112,64,39,90,44,55,54,57,78,90